Protein AF-0000000069378439 (afdb_homodimer)

Sequence (626 aa):
RPPLVILLWTWPFNVTVHLSQCSRLRPGTADCQLTTNRSVYQQADAVIVHHREVSSRPWAQLPPSPRPPGQRWVWLSLESPSHCRQLKALDGYFNLTMSYRSDSDIFTPYGWLEPWPGQPAEVQAHLSAKTKLVAWVVSNWQPNSVRVRYYQQLQPHLKVDVYGRSHQQLPSATMMEVLARYKFYLAFENSLHPDYITEKLWKNALQAWAVPVVLGPSRRNYERFLPPDAFIHVDDFPSPQALAQHLQALDKDQASYLRYFRWRETLRPCSRSWALDYCKACWQLQQDSRYQTVPSIASWFTRDFTCQEVPQLRPPLVILLWTWPFNVTVHLSQCSRLRPGTADCQLTTNRSVYQQADAVIVHHREVSSRPWAQLPPSPRPPGQRWVWLSLESPSHCRQLKALDGYFNLTMSYRSDSDIFTPYGWLEPWPGQPAEVQAHLSAKTKLVAWVVSNWQPNSVRVRYYQQLQPHLKVDVYGRSHQQLPSATMMEVLARYKFYLAFENSLHPDYITEKLWKNALQAWAVPVVLGPSRRNYERFLPPDAFIHVDDFPSPQALAQHLQALDKDQASYLRYFRWRETLRPCSRSWALDYCKACWQLQQDSRYQTVPSIASWFTRDFTCQEVPQL

Nearest PDB structures (foldseek):
  8d0w-assembly1_A  TM=9.373E-01  e=4.312E-37  Homo sapiens
  8a49-assembly1_C  TM=6.244E-01  e=3.292E+00  Streptococcus pyogenes
  3ghy-assembly3_B  TM=4.205E-01  e=2.018E+00  Ralstonia solanacearum MolK2
  5iln-assembly1_B  TM=1.908E-01  e=3.873E-01  Plasmodium falciparum 3D7
  8d0w-assembly1_A  TM=9.372E-01  e=1.123E-36  Homo sapiens

pLDDT: mean 93.16, std 11.55, range [16.67, 98.94]

Foldseek 3Di:
DDAAEEEECADVVNDDFDADFLCVVPPPDHGHHYDPPCVCQLVHQEYEYEQVQCQVPVVPSPDDPPHHPNYFYEYEYADALVPGHPLQVCFPPHFFYAYCAPPGLQHFNQKFKDWDADDPVVLVVLVVLADAAEEEEDADDDCPFPLNVQVVQQVVQAPYHYEYDVHNDDDPVCQLVVLSRYQEYALEDRAAAQSNRHCSPQPSDQVSVHAYEYHHYDLVSVVVGDPSLLHHYPVVAPGSNRVSVVSVVCVVPVVSSCSNCVVVNTIGMDGGDPNVSVSSVSRSVVVDSDGGHDRGSSCVRPDGPCPPPPPPD/DDAAEEEECADAVNDDFDADFLCVVPPPDHGHHYDPPCVCQQVHQEYEYEQVQCQVPVVPSDDDPPHHPNYFYEYEYADALVPGHPLQVCFPPHFFYAYCAPPGLQHFNQKFKDWDADDPVVLVVLVVLADAAEEEEDADDDCPFPLNVQVVQQVVQAPYHYEYDVHNDDDPVCQLVVLSRYQEYALEDRAAAQSNRHCSPQPSDQVSVHAYEYHHYDLVSVVVGDPSLLHHYPVVAPGSNRVSVVSVVCVVPVPSSCSNCVVVNTIGMDGGDPNVSVSSVSRSVVVDSDGGHDRGSSCVRPDGPCPPPPPPD

Secondary structure (DSSP, 8-state):
-PPPEEEESS-GGG-------HHHHSTTPPP-EEE--GGGTTT-SEEEEEHHHHSSSHHHHSPPSSPPTT-EEEEEE-S-GGG---SGGGTTSBSEEEESSTTSSEE--SEEEEE----HHHHHHHHHT--EEEEEE-SS--TTSHHHHHHHHHTTTS--EEESTTSB---GGGHHHHHTTEEEEEEE-SS--TT---HIIIIIIGGGTPEEEEESS-HHHHHTTS-GGG-EEGGGSSSHHHHHHHHHHHHH-HHHHHGGGGGGGTEEEEE--HHHHHHHHHHHHHH------BS-HHHHHH--S--------/-PPPEEEESS-GGG-------HHHHSTTPPP-EEE--GGGTTT-SEEEEEHHHHSSSHHHHSPPSSPPTT-EEEEEE-S-GGG---SGGGTTSBSEEEESSTTSSEE--SEEEEE----HHHHHHHHHT--EEEEEE-SS--TTSHHHHHHHHHTTTS--EEESTTSB---GGGHHHHHTTEEEEEEE-SS--TT---HIIIIIIGGGTPEEEEESS-HHHHHTTS-GGG-EEGGGSSSHHHHHHHHHHHHH-HHHHHGGGGGGGTEEEEE--HHHHHHHHHHHHHH------BS-HHHHHH--S--------

Solvent-accessible surface area (backbone atoms only — not comparable to full-atom values): 34362 Å² total; per-residue (Å²): 130,82,60,54,34,36,33,32,73,50,53,64,93,74,41,88,71,72,78,64,63,37,32,78,78,38,77,73,44,77,49,56,46,77,41,67,65,67,88,44,57,81,72,26,46,28,37,39,38,44,44,80,81,26,33,88,48,44,91,77,54,46,82,72,80,80,68,52,86,86,45,41,32,31,41,29,44,85,65,54,62,94,72,50,58,62,40,63,77,49,41,64,66,30,34,39,39,32,20,36,35,77,59,31,78,35,63,46,41,45,39,48,27,32,77,34,83,45,57,71,68,57,52,55,57,53,57,70,48,45,81,43,57,38,35,33,76,47,64,82,84,46,75,86,36,70,50,46,46,49,44,64,59,24,50,86,61,34,82,61,52,53,27,27,78,87,52,42,82,65,60,78,90,50,37,58,67,58,41,23,21,16,49,28,22,54,24,55,36,97,54,74,40,81,60,51,58,46,51,48,40,44,44,59,4,53,70,20,66,11,45,24,36,36,44,42,41,54,69,65,58,50,37,24,51,38,62,74,56,54,47,42,51,59,81,80,35,98,40,49,54,54,46,32,52,50,54,55,50,35,70,75,29,62,72,69,45,52,52,47,51,55,65,38,51,47,28,41,81,42,69,59,48,70,35,58,46,53,32,47,46,43,52,48,59,72,72,51,68,58,49,48,35,38,58,39,49,34,62,65,62,58,55,65,80,71,70,70,81,70,74,84,124,128,84,59,53,32,36,32,31,74,50,52,64,94,75,43,88,70,74,78,64,63,36,32,77,79,37,78,74,44,78,48,56,46,75,42,65,64,69,86,46,56,81,72,28,46,27,37,40,38,45,43,81,80,25,36,88,48,45,91,76,53,47,82,71,79,81,67,52,86,86,46,40,32,30,41,29,45,84,65,52,62,94,73,50,58,63,40,65,78,49,40,65,65,31,33,42,39,30,19,36,35,79,60,31,78,36,64,46,42,44,43,46,27,32,76,35,82,44,55,72,67,58,54,55,58,54,57,70,48,45,80,44,60,36,35,33,77,48,64,83,84,46,76,84,36,69,51,46,46,50,44,62,58,24,51,88,60,34,83,61,51,54,26,26,77,87,53,43,83,65,58,77,92,49,37,56,67,59,40,24,20,16,49,28,22,52,22,54,37,97,55,74,41,79,61,50,58,47,51,49,40,45,43,60,4,53,69,20,68,12,46,22,35,37,44,44,42,54,70,64,58,48,38,24,52,38,62,75,54,54,47,43,51,58,81,81,35,98,40,49,54,54,45,31,52,50,55,55,50,35,72,74,29,62,71,68,44,52,53,47,50,54,66,38,52,47,29,41,80,42,71,60,46,70,34,58,46,53,34,47,48,44,52,48,58,71,73,51,68,57,50,48,35,38,59,38,50,34,63,66,62,58,54,65,82,70,71,70,78,68,72,84,122

Radius of gyration: 26.79 Å; Cα contacts (8 Å, |Δi|>4): 1147; chains: 2; bounding box: 60×80×60 Å

Organism: Loxodonta africana (NCBI:txid9785)

InterPro domains:
  IPR001503 Glycosyl transferase family 10 [PTHR11929] (2-305)
  IPR031481 Fucosyltransferase, N-terminal [PF17039] (3-111)
  IPR038577 GT10-like, C-terminal domain superfamily [G3DSA:3.40.50.11660] (77-269)
  IPR055270 Fucosyltransferase, C-terminal [PF00852] (128-300)

Structure (mmCIF, N/CA/C/O backbone):
data_AF-0000000069378439-model_v1
#
loop_
_entity.id
_entity.type
_entity.pdbx_description
1 polymer Fucosyltransferase
#
loop_
_atom_site.group_PDB
_atom_site.id
_atom_site.type_symbol
_atom_site.label_atom_id
_atom_site.label_alt_id
_atom_site.label_comp_id
_atom_site.label_asym_id
_atom_site.label_entity_id
_atom_site.label_seq_id
_atom_site.pdbx_PDB_ins_code
_atom_site.Cartn_x
_atom_site.Cartn_y
_atom_site.Cartn_z
_atom_site.occupancy
_atom_site.B_iso_or_equiv
_atom_site.auth_seq_id
_atom_site.auth_comp_id
_atom_site.auth_asym_id
_atom_site.auth_atom_id
_atom_site.pdbx_PDB_model_num
ATOM 1 N N . ARG A 1 1 ? -15.023 1.054 -24.609 1 65.75 1 ARG A N 1
ATOM 2 C CA . ARG A 1 1 ? -15.539 0.167 -23.562 1 65.75 1 ARG A CA 1
ATOM 3 C C . ARG A 1 1 ? -16.531 0.898 -22.656 1 65.75 1 ARG A C 1
ATOM 5 O O . ARG A 1 1 ? -16.344 2.082 -22.375 1 65.75 1 ARG A O 1
ATOM 12 N N . PRO A 1 2 ? -17.625 0.241 -22.344 1 85.06 2 PRO A N 1
ATOM 13 C CA . PRO A 1 2 ? -18.578 0.889 -21.438 1 85.06 2 PRO A CA 1
ATOM 14 C C . PRO A 1 2 ? -17.969 1.263 -20.094 1 85.06 2 PRO A C 1
ATOM 16 O O . PRO A 1 2 ? -17.016 0.615 -19.641 1 85.06 2 PRO A O 1
ATOM 19 N N . PRO A 1 3 ? -18.406 2.387 -19.531 1 92 3 PRO A N 1
ATOM 20 C CA . PRO A 1 3 ? -17.891 2.799 -18.219 1 92 3 PRO A CA 1
ATOM 21 C C . PRO A 1 3 ? -18.141 1.763 -17.125 1 92 3 PRO A C 1
ATOM 23 O O . PRO A 1 3 ? -19.188 1.105 -17.125 1 92 3 PRO A O 1
ATOM 26 N N . LEU A 1 4 ? -17.188 1.576 -16.297 1 95.38 4 LEU A N 1
ATOM 27 C CA . LEU A 1 4 ? -17.359 0.698 -15.141 1 95.38 4 LEU A CA 1
ATOM 28 C C . LEU A 1 4 ? -18.516 1.168 -14.266 1 95.38 4 LEU A C 1
ATOM 30 O O . LEU A 1 4 ? -18.656 2.365 -14.008 1 95.38 4 LEU A O 1
ATOM 34 N N . VAL A 1 5 ? -19.328 0.257 -13.922 1 97.56 5 VAL A N 1
ATOM 35 C CA . VAL A 1 5 ? -20.422 0.559 -12.992 1 97.56 5 VAL A CA 1
ATOM 36 C C . VAL A 1 5 ? -19.969 0.253 -11.562 1 97.56 5 VAL A C 1
ATOM 38 O O . VAL A 1 5 ? -19.656 -0.894 -11.234 1 97.56 5 VAL A O 1
ATOM 41 N N . ILE A 1 6 ? -19.953 1.271 -10.727 1 98.12 6 ILE A N 1
ATOM 42 C CA . ILE A 1 6 ? -19.562 1.136 -9.328 1 98.12 6 ILE A CA 1
ATOM 43 C C . ILE A 1 6 ? -20.766 1.459 -8.43 1 98.12 6 ILE A C 1
ATOM 45 O O . ILE A 1 6 ? -21.266 2.586 -8.43 1 98.12 6 ILE A O 1
ATOM 49 N N . LEU A 1 7 ? -21.203 0.483 -7.711 1 98.31 7 LEU A N 1
ATOM 50 C CA . LEU A 1 7 ? -22.328 0.633 -6.789 1 98.31 7 LEU A CA 1
ATOM 51 C C . LEU A 1 7 ? -21.828 1 -5.391 1 98.31 7 LEU A C 1
ATOM 53 O O . LEU A 1 7 ? -21 0.29 -4.812 1 98.31 7 LEU A O 1
ATOM 57 N N . LEU A 1 8 ? -22.234 2.139 -4.887 1 98.12 8 LEU A N 1
ATOM 58 C CA . LEU A 1 8 ? -22.078 2.457 -3.473 1 98.12 8 LEU A CA 1
ATOM 59 C C . LEU A 1 8 ? -23.156 1.779 -2.639 1 98.12 8 LEU A C 1
ATOM 61 O O . LEU A 1 8 ? -24.328 2.141 -2.727 1 98.12 8 LEU A O 1
ATOM 65 N N . TRP A 1 9 ? -22.781 0.816 -1.847 1 97.94 9 TRP A N 1
ATOM 66 C CA . TRP A 1 9 ? -23.766 0.026 -1.118 1 97.94 9 TRP A CA 1
ATOM 67 C C . TRP A 1 9 ? -24.609 0.912 -0.203 1 97.94 9 TRP A C 1
ATOM 69 O O . TRP A 1 9 ? -25.797 0.665 -0.013 1 97.94 9 TRP A O 1
ATOM 79 N N . THR A 1 10 ? -23.969 1.933 0.437 1 95.88 10 THR A N 1
ATOM 80 C CA . THR A 1 10 ? -24.625 3.004 1.177 1 95.88 10 THR A CA 1
ATOM 81 C C . THR A 1 10 ? -23.891 4.328 0.977 1 95.88 10 THR A C 1
ATOM 83 O O . THR A 1 10 ? -22.719 4.344 0.637 1 95.88 10 THR A O 1
ATOM 86 N N . TRP A 1 11 ? -24.734 5.328 1.135 1 95.62 11 TRP A N 1
ATOM 87 C CA . TRP A 1 11 ? -24.031 6.598 1.343 1 95.62 11 TRP A CA 1
ATOM 88 C C . TRP A 1 11 ? -23.219 6.566 2.625 1 95.62 11 TRP A C 1
ATOM 90 O O . TRP A 1 11 ? -23.641 6 3.633 1 95.62 11 TRP A O 1
ATOM 100 N N . PRO A 1 12 ? -22.016 7.16 2.602 1 95.19 12 PRO A N 1
ATOM 101 C CA . PRO A 1 12 ? -21.234 7.176 3.838 1 95.19 12 PRO A CA 1
ATOM 102 C C . PRO A 1 12 ? -21.922 7.934 4.969 1 95.19 12 PRO A C 1
ATOM 104 O O . PRO A 1 12 ? -22.344 9.078 4.777 1 95.19 12 PRO A O 1
ATOM 107 N N . PHE A 1 13 ? -22.094 7.301 6.121 1 93.5 13 PHE A N 1
ATOM 108 C CA . PHE A 1 13 ? -22.75 7.832 7.312 1 93.5 13 PHE A CA 1
ATOM 109 C C . PHE A 1 13 ? -24.203 8.156 7.02 1 93.5 13 PHE A C 1
ATOM 111 O O . PHE A 1 13 ? -24.797 9 7.688 1 93.5 13 PHE A O 1
ATOM 118 N N . ASN A 1 14 ? -24.688 7.645 5.918 1 92 14 ASN A N 1
ATOM 119 C CA . ASN A 1 14 ? -26.062 7.832 5.473 1 92 14 ASN A CA 1
ATOM 120 C C . ASN A 1 14 ? -26.328 9.281 5.082 1 92 14 ASN A C 1
ATOM 122 O O . ASN A 1 14 ? -27.438 9.797 5.297 1 92 14 ASN A O 1
ATOM 126 N N . VAL A 1 15 ? -25.312 9.922 4.645 1 92.88 15 VAL A N 1
ATOM 127 C CA . VAL A 1 15 ? -25.438 11.289 4.145 1 92.88 15 VAL A CA 1
ATOM 128 C C . VAL A 1 15 ? -25.094 11.32 2.654 1 92.88 15 VAL A C 1
ATOM 130 O O . VAL A 1 15 ? -24.031 10.859 2.242 1 92.88 15 VAL A O 1
ATOM 133 N N . THR A 1 16 ? -25.984 11.859 1.899 1 93 16 THR A N 1
ATOM 134 C CA . THR A 1 16 ? -25.797 11.938 0.455 1 93 16 THR A CA 1
ATOM 135 C C . THR A 1 16 ? -24.625 12.844 0.116 1 93 16 THR A C 1
ATOM 137 O O . THR A 1 16 ? -24.469 13.922 0.694 1 93 16 THR A O 1
ATOM 140 N N . VAL A 1 17 ? -23.828 12.344 -0.743 1 92.19 17 VAL A N 1
ATOM 141 C CA . VAL A 1 17 ? -22.672 13.148 -1.137 1 92.19 17 VAL A CA 1
ATOM 142 C C . VAL A 1 17 ? -22.75 13.453 -2.633 1 92.19 17 VAL A C 1
ATOM 144 O O . VAL A 1 17 ? -23.359 12.703 -3.396 1 92.19 17 VAL A O 1
ATOM 147 N N . HIS A 1 18 ? -22.156 14.555 -2.971 1 87.56 18 HIS A N 1
ATOM 148 C CA . HIS A 1 18 ? -22.078 14.93 -4.375 1 87.56 18 HIS A CA 1
ATOM 149 C C . HIS A 1 18 ? -21.031 14.102 -5.113 1 87.56 18 HIS A C 1
ATOM 151 O O . HIS A 1 18 ? -19.891 13.984 -4.656 1 87.56 18 HIS A O 1
ATOM 157 N N . LEU A 1 19 ? -21.5 13.477 -6.145 1 88.06 19 LEU A N 1
ATOM 158 C CA . LEU A 1 19 ? -20.578 12.727 -6.992 1 88.06 19 LEU A CA 1
ATOM 159 C C . LEU A 1 19 ? -20.156 13.547 -8.203 1 88.06 19 LEU A C 1
ATOM 161 O O . LEU A 1 19 ? -20.938 14.367 -8.703 1 88.06 19 LEU A O 1
ATOM 165 N N . SER A 1 20 ? -18.922 13.5 -8.578 1 85.5 20 SER A N 1
ATOM 166 C CA . SER A 1 20 ? -18.391 14.227 -9.727 1 85.5 20 SER A CA 1
ATOM 167 C C . SER A 1 20 ? -18.016 13.273 -10.859 1 85.5 20 SER A C 1
ATOM 169 O O . SER A 1 20 ? -17.812 12.078 -10.633 1 85.5 20 SER A O 1
ATOM 171 N N . GLN A 1 21 ? -18.078 13.867 -12.039 1 89.75 21 GLN A N 1
ATOM 172 C CA . GLN A 1 21 ? -17.453 13.156 -13.141 1 89.75 21 GLN A CA 1
ATOM 173 C C . GLN A 1 21 ? -15.93 13.117 -12.969 1 89.75 21 GLN A C 1
ATOM 175 O O . GLN A 1 21 ? -15.289 14.156 -12.828 1 89.75 21 GLN A O 1
ATOM 180 N N . CYS A 1 22 ? -15.383 11.953 -12.938 1 90.31 22 CYS A N 1
ATOM 181 C CA . CYS A 1 22 ? -13.969 11.781 -12.617 1 90.31 22 CYS A CA 1
ATOM 182 C C . CYS A 1 22 ? -13.094 12.445 -13.672 1 90.31 22 CYS A C 1
ATOM 184 O O . CYS A 1 22 ? -12.008 12.938 -13.367 1 90.31 22 CYS A O 1
ATOM 186 N N . SER A 1 23 ? -13.602 12.539 -14.922 1 88.44 23 SER A N 1
ATOM 187 C CA . SER A 1 23 ? -12.859 13.18 -16 1 88.44 23 SER A CA 1
ATOM 188 C C . SER A 1 23 ? -12.695 14.672 -15.742 1 88.44 23 SER A C 1
ATOM 190 O O . SER A 1 23 ? -11.789 15.305 -16.297 1 88.44 23 SER A O 1
ATOM 192 N N . ARG A 1 24 ? -13.594 15.234 -14.93 1 87.81 24 ARG A N 1
ATOM 193 C CA . ARG A 1 24 ? -13.492 16.641 -14.57 1 87.81 24 ARG A CA 1
ATOM 194 C C . ARG A 1 24 ? -12.383 16.859 -13.539 1 87.81 24 ARG A C 1
ATOM 196 O O . ARG A 1 24 ? -11.734 17.906 -13.531 1 87.81 24 ARG A O 1
ATOM 203 N N . LEU A 1 25 ? -12.211 15.875 -12.711 1 84.81 25 LEU A N 1
ATOM 204 C CA . LEU A 1 25 ? -11.195 15.969 -11.672 1 84.81 25 LEU A CA 1
ATOM 205 C C . LEU A 1 25 ? -9.812 15.648 -12.219 1 84.81 25 LEU A C 1
ATOM 207 O O . LEU A 1 25 ? -8.812 16.203 -11.773 1 84.81 25 LEU A O 1
ATOM 211 N N . ARG A 1 26 ? -9.758 14.719 -13.148 1 80.5 26 ARG A N 1
ATOM 212 C CA . ARG A 1 26 ? -8.523 14.336 -13.828 1 80.5 26 ARG A CA 1
ATOM 213 C C . ARG A 1 26 ? -8.75 14.18 -15.328 1 80.5 26 ARG A C 1
ATOM 215 O O . ARG A 1 26 ? -9.125 13.102 -15.789 1 80.5 26 ARG A O 1
ATOM 222 N N . PRO A 1 27 ? -8.367 15.273 -15.969 1 77.5 27 PRO A N 1
ATOM 223 C CA . PRO A 1 27 ? -8.578 15.195 -17.422 1 77.5 27 PRO A CA 1
ATOM 224 C C . PRO A 1 27 ? -7.836 14.031 -18.062 1 77.5 27 PRO A C 1
ATOM 226 O O . PRO A 1 27 ? -6.703 13.727 -17.672 1 77.5 27 PRO A O 1
ATOM 229 N N . GLY A 1 28 ? -8.57 13.258 -18.953 1 72.69 28 GLY A N 1
ATOM 230 C CA . GLY A 1 28 ? -7.961 12.141 -19.656 1 72.69 28 GLY A CA 1
ATOM 231 C C . GLY A 1 28 ? -8.352 10.789 -19.094 1 72.69 28 GLY A C 1
ATOM 232 O O . GLY A 1 28 ? -8.102 9.758 -19.719 1 72.69 28 GLY A O 1
ATOM 233 N N . THR A 1 29 ? -8.914 10.867 -17.922 1 79.06 29 THR A N 1
ATOM 234 C CA . THR A 1 29 ? -9.328 9.594 -17.344 1 79.06 29 THR A CA 1
ATOM 235 C C . THR A 1 29 ? -10.773 9.273 -17.719 1 79.06 29 THR A C 1
ATOM 237 O O . THR A 1 29 ? -11.586 10.18 -17.922 1 79.06 29 THR A O 1
ATOM 240 N N . ALA A 1 30 ? -11.008 8.047 -17.922 1 85.38 30 ALA A N 1
ATOM 241 C CA . ALA A 1 30 ? -12.359 7.602 -18.234 1 85.38 30 ALA A CA 1
ATOM 242 C C . ALA A 1 30 ? -13.273 7.711 -17.031 1 85.38 30 ALA A C 1
ATOM 244 O O . ALA A 1 30 ? -12.852 7.465 -15.891 1 85.38 30 ALA A O 1
ATOM 245 N N . ASP A 1 31 ? -14.469 8.062 -17.281 1 92.44 31 ASP A N 1
ATOM 246 C CA . ASP A 1 31 ? -15.461 8.156 -16.219 1 92.44 31 ASP A CA 1
ATOM 247 C C . ASP A 1 31 ? -15.992 6.781 -15.836 1 92.44 31 ASP A C 1
ATOM 249 O O . ASP A 1 31 ? -15.945 5.848 -16.641 1 92.44 31 ASP A O 1
ATOM 253 N N . CYS A 1 32 ? -16.391 6.672 -14.641 1 95.25 32 CYS A N 1
ATOM 254 C CA . CYS A 1 32 ? -17.188 5.555 -14.148 1 95.25 32 CYS A CA 1
ATOM 255 C C . CYS A 1 32 ? -18.625 5.984 -13.875 1 95.25 32 CYS A C 1
ATOM 257 O O . CYS A 1 32 ? -18.906 7.18 -13.797 1 95.25 32 CYS A O 1
ATOM 259 N N . GLN A 1 33 ? -19.516 5.059 -13.859 1 95.44 33 GLN A N 1
ATOM 260 C CA . GLN A 1 33 ? -20.875 5.309 -13.383 1 95.44 33 GLN A CA 1
ATOM 261 C C . GLN A 1 33 ? -21 4.984 -11.898 1 95.44 33 GLN A C 1
ATOM 263 O O . GLN A 1 33 ? -21.141 3.82 -11.523 1 95.44 33 GLN A O 1
ATOM 268 N N . LEU A 1 34 ? -21.016 5.996 -11.117 1 96.12 34 LEU A N 1
ATOM 269 C CA . LEU A 1 34 ? -21.203 5.852 -9.672 1 96.12 34 LEU A CA 1
ATOM 270 C C . LEU A 1 34 ? -22.672 5.965 -9.305 1 96.12 34 LEU A C 1
ATOM 272 O O . LEU A 1 34 ? -23.344 6.906 -9.711 1 96.12 34 LEU A O 1
ATOM 276 N N . THR A 1 35 ? -23.188 5.031 -8.523 1 95.38 35 THR A N 1
ATOM 277 C CA . THR A 1 35 ? -24.594 5.07 -8.188 1 95.38 35 THR A CA 1
ATOM 278 C C . THR A 1 35 ? -24.859 4.402 -6.84 1 95.38 35 THR A C 1
ATOM 280 O O . THR A 1 35 ? -24.094 3.541 -6.414 1 95.38 35 THR A O 1
ATOM 283 N N . THR A 1 36 ? -25.938 4.75 -6.152 1 94.81 36 THR A N 1
ATOM 284 C CA . THR A 1 36 ? -26.391 4.098 -4.93 1 94.81 36 THR A CA 1
ATOM 285 C C . THR A 1 36 ? -27.625 3.246 -5.199 1 94.81 36 THR A C 1
ATOM 287 O O . THR A 1 36 ? -28.219 2.678 -4.273 1 94.81 36 THR A O 1
ATOM 290 N N . ASN A 1 37 ? -28.031 3.266 -6.484 1 95.44 37 ASN A N 1
ATOM 291 C CA . ASN A 1 37 ? -29.188 2.473 -6.855 1 95.44 37 ASN A CA 1
ATOM 292 C C . ASN A 1 37 ? -28.891 0.978 -6.816 1 95.44 37 ASN A C 1
ATOM 294 O O . ASN A 1 37 ? -28.281 0.44 -7.738 1 95.44 37 ASN A O 1
ATOM 298 N N . ARG A 1 38 ? -29.422 0.275 -5.898 1 95.88 38 ARG A N 1
ATOM 299 C CA . ARG A 1 38 ? -29.078 -1.115 -5.633 1 95.88 38 ARG A CA 1
ATOM 300 C C . ARG A 1 38 ? -29.672 -2.043 -6.688 1 95.88 38 ARG A C 1
ATOM 302 O O . ARG A 1 38 ? -29.297 -3.217 -6.77 1 95.88 38 ARG A O 1
ATOM 309 N N . SER A 1 39 ? -30.516 -1.564 -7.5 1 96.88 39 SER A N 1
ATOM 310 C CA . SER A 1 39 ? -31.094 -2.383 -8.562 1 96.88 39 SER A CA 1
ATOM 311 C C . SER A 1 39 ? -30.031 -2.811 -9.57 1 96.88 39 SER A C 1
ATOM 313 O O . SER A 1 39 ? -30.25 -3.764 -10.328 1 96.88 39 SER A O 1
ATOM 315 N N . VAL A 1 40 ? -28.906 -2.107 -9.562 1 96.75 40 VAL A N 1
ATOM 316 C CA . VAL A 1 40 ? -27.875 -2.42 -10.555 1 96.75 40 VAL A CA 1
ATOM 317 C C . VAL A 1 40 ? -26.875 -3.41 -9.961 1 96.75 40 VAL A C 1
ATOM 319 O O . VAL A 1 40 ? -25.828 -3.684 -10.562 1 96.75 40 VAL A O 1
ATOM 322 N N . TYR A 1 41 ? -27.109 -3.949 -8.781 1 97.75 41 TYR A N 1
ATOM 323 C CA . TYR A 1 41 ? -26.188 -4.812 -8.062 1 97.75 41 TYR A CA 1
ATOM 324 C C . TYR A 1 41 ? -25.688 -5.938 -8.961 1 97.75 41 TYR A C 1
ATOM 326 O O . TYR A 1 41 ? -24.469 -6.191 -9.031 1 97.75 41 TYR A O 1
ATOM 334 N N . GLN A 1 42 ? -26.578 -6.547 -9.68 1 96.94 42 GLN A N 1
ATOM 335 C CA . GLN A 1 42 ? -26.234 -7.711 -10.484 1 96.94 42 GLN A CA 1
ATOM 336 C C . GLN A 1 42 ? -25.328 -7.324 -11.648 1 96.94 42 GLN A C 1
ATOM 338 O O . GLN A 1 42 ? -24.547 -8.148 -12.141 1 96.94 42 GLN A O 1
ATOM 343 N N . GLN A 1 43 ? -25.406 -6.09 -12.023 1 95.94 43 GLN A N 1
ATOM 344 C CA . GLN A 1 43 ? -24.656 -5.648 -13.203 1 95.94 43 GLN A CA 1
ATOM 345 C C . GLN A 1 43 ? -23.422 -4.852 -12.805 1 95.94 43 GLN A C 1
ATOM 347 O O . GLN A 1 43 ? -22.578 -4.547 -13.641 1 95.94 43 GLN A O 1
ATOM 352 N N . ALA A 1 44 ? -23.312 -4.453 -11.555 1 98.06 44 ALA A N 1
ATOM 353 C CA . ALA A 1 44 ? -22.203 -3.615 -11.094 1 98.06 44 ALA A CA 1
ATOM 354 C C . ALA A 1 44 ? -20.875 -4.355 -11.203 1 98.06 44 ALA A C 1
ATOM 356 O O . ALA A 1 44 ? -20.797 -5.551 -10.914 1 98.06 44 ALA A O 1
ATOM 357 N N . ASP A 1 45 ? -19.859 -3.635 -11.648 1 97.56 45 ASP A N 1
ATOM 358 C CA . ASP A 1 45 ? -18.516 -4.199 -11.719 1 97.56 45 ASP A CA 1
ATOM 359 C C . ASP A 1 45 ? -17.875 -4.258 -10.336 1 97.56 45 ASP A C 1
ATOM 361 O O . ASP A 1 45 ? -17.047 -5.133 -10.07 1 97.56 45 ASP A O 1
ATOM 365 N N . ALA A 1 46 ? -18.234 -3.291 -9.531 1 98.44 46 ALA A N 1
ATOM 366 C CA . ALA A 1 46 ? -17.688 -3.209 -8.18 1 98.44 46 ALA A CA 1
ATOM 367 C C . ALA A 1 46 ? -18.719 -2.635 -7.203 1 98.44 46 ALA A C 1
ATOM 369 O O . ALA A 1 46 ? -19.625 -1.901 -7.609 1 98.44 46 ALA A O 1
ATOM 370 N N . VAL A 1 47 ? -18.578 -3.029 -5.965 1 98.75 47 VAL A N 1
ATOM 371 C CA . VAL A 1 47 ? -19.406 -2.514 -4.875 1 98.75 47 VAL A CA 1
ATOM 372 C C . VAL A 1 47 ? -18.5 -1.946 -3.777 1 98.75 47 VAL A C 1
ATOM 374 O O . VAL A 1 47 ? -17.594 -2.629 -3.293 1 98.75 47 VAL A O 1
ATOM 377 N N . ILE A 1 48 ? -18.688 -0.69 -3.447 1 98.75 48 ILE A N 1
ATOM 378 C CA . ILE A 1 48 ? -17.969 -0.078 -2.332 1 98.75 48 ILE A CA 1
ATOM 379 C C . ILE A 1 48 ? -18.828 -0.135 -1.072 1 98.75 48 ILE A C 1
ATOM 381 O O . ILE A 1 48 ? -19.969 0.344 -1.069 1 98.75 48 ILE A O 1
ATOM 385 N N . VAL A 1 49 ? -18.312 -0.72 -0.048 1 98.56 49 VAL A N 1
ATOM 386 C CA . VAL A 1 49 ? -19.047 -0.912 1.195 1 98.56 49 VAL A CA 1
ATOM 387 C C . VAL A 1 49 ? -18.406 -0.09 2.311 1 98.56 49 VAL A C 1
ATOM 389 O O . VAL A 1 49 ? -17.281 -0.373 2.732 1 98.56 49 VAL A O 1
ATOM 392 N N . HIS A 1 50 ? -19.094 0.934 2.752 1 98.38 50 HIS A N 1
ATOM 393 C CA . HIS A 1 50 ? -18.641 1.715 3.898 1 98.38 50 HIS A CA 1
ATOM 394 C C . HIS A 1 50 ? -18.828 0.947 5.199 1 98.38 50 HIS A C 1
ATOM 396 O O . HIS A 1 50 ? -19.953 0.516 5.512 1 98.38 50 HIS A O 1
ATOM 402 N N . HIS A 1 51 ? -17.859 0.77 5.941 1 98.25 51 HIS A N 1
ATOM 403 C CA . HIS A 1 51 ? -17.812 -0.141 7.078 1 98.25 51 HIS A CA 1
ATOM 404 C C . HIS A 1 51 ? -18.875 0.213 8.109 1 98.25 51 HIS A C 1
ATOM 406 O O . HIS A 1 51 ? -19.562 -0.672 8.625 1 98.25 51 HIS A O 1
ATOM 412 N N . ARG A 1 52 ? -18.984 1.492 8.422 1 96.88 52 ARG A N 1
ATOM 413 C CA . ARG A 1 52 ? -19.859 1.948 9.508 1 96.88 52 ARG A CA 1
ATOM 414 C C . ARG A 1 52 ? -21.266 1.384 9.359 1 96.88 52 ARG A C 1
ATOM 416 O O . ARG A 1 52 ? -21.844 0.891 10.328 1 96.88 52 ARG A O 1
ATOM 423 N N . GLU A 1 53 ? -21.781 1.34 8.203 1 96.69 53 GLU A N 1
ATOM 424 C CA . GLU A 1 53 ? -23.172 0.991 7.957 1 96.69 53 GLU A CA 1
ATOM 425 C C . GLU A 1 53 ? -23.375 -0.522 7.965 1 96.69 53 GLU A C 1
ATOM 427 O O . GLU A 1 53 ? -24.5 -1.003 8.047 1 96.69 53 GLU A O 1
ATOM 432 N N . VAL A 1 54 ? -22.312 -1.273 7.906 1 96.81 54 VAL A N 1
ATOM 433 C CA . VAL A 1 54 ? -22.469 -2.723 7.883 1 96.81 54 VAL A CA 1
ATOM 434 C C . VAL A 1 54 ? -21.875 -3.334 9.148 1 96.81 54 VAL A C 1
ATOM 436 O O . VAL A 1 54 ? -21.734 -4.555 9.242 1 96.81 54 VAL A O 1
ATOM 439 N N . SER A 1 55 ? -21.531 -2.52 10.117 1 96 55 SER A N 1
ATOM 440 C CA . SER A 1 55 ? -20.719 -2.979 11.242 1 96 55 SER A CA 1
ATOM 441 C C . SER A 1 55 ? -21.594 -3.52 12.367 1 96 55 SER A C 1
ATOM 443 O O . SER A 1 55 ? -21.109 -4.238 13.25 1 96 55 SER A O 1
ATOM 445 N N . SER A 1 56 ? -22.859 -3.182 12.453 1 94.62 56 SER A N 1
ATOM 446 C CA . SER A 1 56 ? -23.719 -3.65 13.531 1 94.62 56 SER A CA 1
ATOM 447 C C . SER A 1 56 ? -24.125 -5.105 13.336 1 94.62 56 SER A C 1
ATOM 449 O O . SER A 1 56 ? -24.125 -5.895 14.281 1 94.62 56 SER A O 1
ATOM 451 N N . ARG A 1 57 ? -24.516 -5.504 12.07 1 95.5 57 ARG A N 1
ATOM 452 C CA . ARG A 1 57 ? -24.906 -6.859 11.688 1 95.5 57 ARG A CA 1
ATOM 453 C C . ARG A 1 57 ? -24.375 -7.207 10.305 1 95.5 57 ARG A C 1
ATOM 455 O O . ARG A 1 57 ? -25.141 -7.414 9.367 1 95.5 57 ARG A O 1
ATOM 462 N N . PRO A 1 58 ? -23.062 -7.414 10.266 1 95.19 58 PRO A N 1
ATOM 463 C CA . PRO A 1 58 ? -22.438 -7.598 8.953 1 95.19 58 PRO A CA 1
ATOM 464 C C . PRO A 1 58 ? -23.141 -8.656 8.109 1 95.19 58 PRO A C 1
ATOM 466 O O . PRO A 1 58 ? -23.406 -8.438 6.922 1 95.19 58 PRO A O 1
ATOM 469 N N . TRP A 1 59 ? -23.562 -9.766 8.648 1 92.06 59 TRP A N 1
ATOM 470 C CA . TRP A 1 59 ? -24.156 -10.867 7.906 1 92.06 59 TRP A CA 1
ATOM 471 C C . TRP A 1 59 ? -25.453 -10.43 7.223 1 92.06 59 TRP A C 1
ATOM 473 O O . TRP A 1 59 ? -25.781 -10.922 6.137 1 92.06 59 TRP A O 1
ATOM 483 N N . ALA A 1 60 ? -26.109 -9.453 7.816 1 95.06 60 ALA A N 1
ATOM 484 C CA . ALA A 1 60 ? -27.406 -9.023 7.297 1 95.06 60 ALA A CA 1
ATOM 485 C C . ALA A 1 60 ? -27.266 -7.77 6.441 1 95.06 60 ALA A C 1
ATOM 487 O O . ALA A 1 60 ? -28.125 -7.477 5.609 1 95.06 60 ALA A O 1
ATOM 488 N N . GLN A 1 61 ? -26.188 -7.043 6.641 1 96.75 61 GLN A N 1
ATOM 489 C CA . GLN A 1 61 ? -26.109 -5.703 6.066 1 96.75 61 GLN A CA 1
ATOM 490 C C . GLN A 1 61 ? -25.219 -5.684 4.824 1 96.75 61 GLN A C 1
ATOM 492 O O . GLN A 1 61 ? -25.281 -4.738 4.031 1 96.75 61 GLN A O 1
ATOM 497 N N . LEU A 1 62 ? -24.406 -6.719 4.621 1 97.25 62 LEU A N 1
ATOM 498 C CA . LEU A 1 62 ? -23.562 -6.828 3.438 1 97.25 62 LEU A CA 1
ATOM 499 C C . LEU A 1 62 ? -24.406 -7.133 2.199 1 97.25 62 LEU A C 1
ATOM 501 O O . LEU A 1 62 ? -25.547 -7.574 2.312 1 97.25 62 LEU A O 1
ATOM 505 N N . PRO A 1 63 ? -23.828 -6.812 1.021 1 96.12 63 PRO A N 1
ATOM 506 C CA . PRO A 1 63 ? -24.531 -7.234 -0.194 1 96.12 63 PRO A CA 1
ATOM 507 C C . PRO A 1 63 ? -24.828 -8.734 -0.216 1 96.12 63 PRO A C 1
ATOM 509 O O . PRO A 1 63 ? -24.094 -9.516 0.392 1 96.12 63 PRO A O 1
ATOM 512 N N . PRO A 1 64 ? -25.828 -9.094 -0.883 1 92.88 64 PRO A N 1
ATOM 513 C CA . PRO A 1 64 ? -26.25 -10.492 -0.833 1 92.88 64 PRO A CA 1
ATOM 514 C C . PRO A 1 64 ? -25.281 -11.422 -1.576 1 92.88 64 PRO A C 1
ATOM 516 O O . PRO A 1 64 ? -24.625 -10.992 -2.527 1 92.88 64 PRO A O 1
ATOM 519 N N . SER A 1 65 ? -25.219 -12.625 -1.084 1 87.94 65 SER A N 1
ATOM 520 C CA . SER A 1 65 ? -24.484 -13.711 -1.734 1 87.94 65 SER A CA 1
ATOM 521 C C . SER A 1 65 ? -25.438 -14.594 -2.541 1 87.94 65 SER A C 1
ATOM 523 O O . SER A 1 65 ? -26.609 -14.734 -2.197 1 87.94 65 SER A O 1
ATOM 525 N N . PRO A 1 66 ? -25.062 -15.227 -3.605 1 91.81 66 PRO A N 1
ATOM 526 C CA . PRO A 1 66 ? -23.672 -15.203 -4.102 1 91.81 66 PRO A CA 1
ATOM 527 C C . PRO A 1 66 ? -23.359 -13.938 -4.891 1 91.81 66 PRO A C 1
ATOM 529 O O . PRO A 1 66 ? -24.234 -13.383 -5.566 1 91.81 66 PRO A O 1
ATOM 532 N N . ARG A 1 67 ? -22.188 -13.492 -4.809 1 94.25 67 ARG A N 1
ATOM 533 C CA . ARG A 1 67 ? -21.641 -12.359 -5.551 1 94.25 67 ARG A CA 1
ATOM 534 C C . ARG A 1 67 ? -21.609 -12.648 -7.047 1 94.25 67 ARG A C 1
ATOM 536 O O . ARG A 1 67 ? -21.219 -13.742 -7.465 1 94.25 67 ARG A O 1
ATOM 543 N N . PRO A 1 68 ? -22.078 -11.719 -7.848 1 94.81 68 PRO A N 1
ATOM 544 C CA . PRO A 1 68 ? -21.922 -11.914 -9.289 1 94.81 68 PRO A CA 1
ATOM 545 C C . PRO A 1 68 ? -20.469 -12.18 -9.695 1 94.81 68 PRO A C 1
ATOM 547 O O . PRO A 1 68 ? -19.547 -11.578 -9.133 1 94.81 68 PRO A O 1
ATOM 550 N N . PRO A 1 69 ? -20.312 -13.102 -10.68 1 90.06 69 PRO A N 1
ATOM 551 C CA . PRO A 1 69 ? -18.953 -13.422 -11.109 1 90.06 69 PRO A CA 1
ATOM 552 C C . PRO A 1 69 ? -18.172 -12.188 -11.586 1 90.06 69 PRO A C 1
ATOM 554 O O . PRO A 1 69 ? -18.719 -11.359 -12.312 1 90.06 69 PRO A O 1
ATOM 557 N N . GLY A 1 70 ? -17.031 -12.062 -11.133 1 91.75 70 GLY A N 1
ATOM 558 C CA . GLY A 1 70 ? -16.156 -11 -11.586 1 91.75 70 GLY A CA 1
ATOM 559 C C . GLY A 1 70 ? -16.344 -9.703 -10.812 1 91.75 70 GLY A C 1
ATOM 560 O O . GLY A 1 70 ? -15.539 -8.773 -10.945 1 91.75 70 GLY A O 1
ATOM 561 N N . GLN A 1 71 ? -17.469 -9.617 -10.055 1 96.88 71 GLN A N 1
ATOM 562 C CA . GLN A 1 71 ? -17.719 -8.414 -9.273 1 96.88 71 GLN A CA 1
ATOM 563 C C . GLN A 1 71 ? -16.734 -8.289 -8.109 1 96.88 71 GLN A C 1
ATOM 565 O O . GLN A 1 71 ? -16.453 -9.273 -7.426 1 96.88 71 GLN A O 1
ATOM 570 N N . ARG A 1 72 ? -16.203 -7.082 -7.914 1 97.5 72 ARG A N 1
ATOM 571 C CA . ARG A 1 72 ? -15.227 -6.84 -6.852 1 97.5 72 ARG A CA 1
ATOM 572 C C . ARG A 1 72 ? -15.828 -5.977 -5.746 1 97.5 72 ARG A C 1
ATOM 574 O O . ARG A 1 72 ? -16.531 -5.008 -6.023 1 97.5 72 ARG A O 1
ATOM 581 N N . TRP A 1 73 ? -15.602 -6.367 -4.516 1 98.56 73 TRP A N 1
ATOM 582 C CA . TRP A 1 73 ? -16.062 -5.598 -3.361 1 98.56 73 TRP A CA 1
ATOM 583 C C . TRP A 1 73 ? -14.898 -4.832 -2.727 1 98.56 73 TRP A C 1
ATOM 585 O O . TRP A 1 73 ? -13.82 -5.391 -2.504 1 98.56 73 TRP A O 1
ATOM 595 N N . VAL A 1 74 ? -15.109 -3.549 -2.451 1 98.75 74 VAL A N 1
ATOM 596 C CA . VAL A 1 74 ? -14.133 -2.645 -1.852 1 98.75 74 VAL A CA 1
ATOM 597 C C . VAL A 1 74 ? -14.57 -2.275 -0.436 1 98.75 74 VAL A C 1
ATOM 599 O O . VAL A 1 74 ? -15.68 -1.776 -0.234 1 98.75 74 VAL A O 1
ATOM 602 N N . TRP A 1 75 ? -13.758 -2.543 0.545 1 98.75 75 TRP A N 1
ATOM 603 C CA . TRP A 1 75 ? -14.023 -2.16 1.928 1 98.75 75 TRP A CA 1
ATOM 604 C C . TRP A 1 75 ? -13.555 -0.735 2.197 1 98.75 75 TRP A C 1
ATOM 606 O O . TRP A 1 75 ? -12.391 -0.407 1.964 1 98.75 75 TRP A O 1
ATOM 616 N N . LEU A 1 76 ? -14.398 0.084 2.668 1 98.75 76 LEU A N 1
ATOM 617 C CA . LEU A 1 76 ? -14.086 1.494 2.873 1 98.75 76 LEU A CA 1
ATOM 618 C C . LEU A 1 76 ? -14.234 1.876 4.34 1 98.75 76 LEU A C 1
ATOM 620 O O . LEU A 1 76 ? -15.273 1.612 4.953 1 98.75 76 LEU A O 1
ATOM 624 N N . SER A 1 77 ? -13.211 2.43 4.91 1 98.25 77 SER A N 1
ATOM 625 C CA . SER A 1 77 ? -13.336 3.041 6.23 1 98.25 77 SER A CA 1
ATOM 626 C C . SER A 1 77 ? -12.359 4.203 6.395 1 98.25 77 SER A C 1
ATOM 628 O O . SER A 1 77 ? -11.211 4.121 5.969 1 98.25 77 SER A O 1
ATOM 630 N N . LEU A 1 78 ? -12.828 5.242 6.988 1 97 78 LEU A N 1
ATOM 631 C CA . LEU A 1 78 ? -11.969 6.363 7.336 1 97 78 LEU A CA 1
ATOM 632 C C . LEU A 1 78 ? -11.734 6.426 8.844 1 97 78 LEU A C 1
ATOM 634 O O . LEU A 1 78 ? -11.008 7.297 9.328 1 97 78 LEU A O 1
ATOM 638 N N . GLU A 1 79 ? -12.289 5.473 9.57 1 96.31 79 GLU A N 1
ATOM 639 C CA . GLU A 1 79 ? -12.078 5.375 11.008 1 96.31 79 GLU A CA 1
ATOM 640 C C . GLU A 1 79 ? -10.891 4.473 11.328 1 96.31 79 GLU A C 1
ATOM 642 O O . GLU A 1 79 ? -10.5 3.635 10.516 1 96.31 79 GLU A O 1
ATOM 647 N N . SER A 1 80 ? -10.352 4.645 12.469 1 95.94 80 SER A N 1
ATOM 648 C CA . SER A 1 80 ? -9.25 3.801 12.914 1 95.94 80 SER A CA 1
ATOM 649 C C . SER A 1 80 ? -9.75 2.436 13.375 1 95.94 80 SER A C 1
ATOM 651 O O . SER A 1 80 ? -10.938 2.264 13.641 1 95.94 80 SER A O 1
ATOM 653 N N . PRO A 1 81 ? -8.836 1.451 13.469 1 95.88 81 PRO A N 1
ATOM 654 C CA . PRO A 1 81 ? -9.242 0.12 13.93 1 95.88 81 PRO A CA 1
ATOM 655 C C . PRO A 1 81 ? -9.938 0.149 15.289 1 95.88 81 PRO A C 1
ATOM 657 O O . PRO A 1 81 ? -10.875 -0.615 15.523 1 95.88 81 PRO A O 1
ATOM 660 N N . SER A 1 82 ? -9.547 1.099 16.188 1 94.19 82 SER A N 1
ATOM 661 C CA . SER A 1 82 ? -10.125 1.215 17.531 1 94.19 82 SER A CA 1
ATOM 662 C C . SER A 1 82 ? -11.602 1.587 17.453 1 94.19 82 SER A C 1
ATOM 664 O O . SER A 1 82 ? -12.359 1.342 18.406 1 94.19 82 SER A O 1
ATOM 666 N N . HIS A 1 83 ? -12.016 2.104 16.328 1 94.12 83 HIS A N 1
ATOM 667 C CA . HIS A 1 83 ? -13.391 2.598 16.219 1 94.12 83 HIS A CA 1
ATOM 668 C C . HIS A 1 83 ? -14.164 1.846 15.148 1 94.12 83 HIS A C 1
ATOM 670 O O . HIS A 1 83 ? -15.164 2.35 14.633 1 94.12 83 HIS A O 1
ATOM 676 N N . CYS A 1 84 ? -13.648 0.748 14.703 1 95.5 84 CYS A N 1
ATOM 677 C CA . CYS A 1 84 ? -14.328 -0.141 13.766 1 95.5 84 CYS A CA 1
ATOM 678 C C . CYS A 1 84 ? -14.742 -1.438 14.445 1 95.5 84 CYS A C 1
ATOM 680 O O . CYS A 1 84 ? -13.891 -2.215 14.883 1 95.5 84 CYS A O 1
ATOM 682 N N . ARG A 1 85 ? -16 -1.63 14.469 1 95.06 85 ARG A N 1
ATOM 683 C CA . ARG A 1 85 ? -16.531 -2.811 15.148 1 95.06 85 ARG A CA 1
ATOM 684 C C . ARG A 1 85 ? -16.594 -4.004 14.203 1 95.06 85 ARG A C 1
ATOM 686 O O . ARG A 1 85 ? -16.734 -3.834 12.992 1 95.06 85 ARG A O 1
ATOM 693 N N . GLN A 1 86 ? -16.406 -5.16 14.648 1 96.75 86 GLN A N 1
ATOM 694 C CA . GLN A 1 86 ? -16.672 -6.449 14.016 1 96.75 86 GLN A CA 1
ATOM 695 C C . GLN A 1 86 ? -15.875 -6.605 12.727 1 96.75 86 GLN A C 1
ATOM 697 O O . GLN A 1 86 ? -16.406 -7.062 11.711 1 96.75 86 GLN A O 1
ATOM 702 N N . LEU A 1 87 ? -14.633 -6.191 12.766 1 96.88 87 LEU A N 1
ATOM 703 C CA . LEU A 1 87 ? -13.773 -6.301 11.594 1 96.88 87 LEU A CA 1
ATOM 704 C C . LEU A 1 87 ? -13.609 -7.758 11.18 1 96.88 87 LEU A C 1
ATOM 706 O O . LEU A 1 87 ? -13.578 -8.07 9.984 1 96.88 87 LEU A O 1
ATOM 710 N N . LYS A 1 88 ? -13.516 -8.641 12.156 1 95.69 88 LYS A N 1
ATOM 711 C CA . LYS A 1 88 ? -13.281 -10.055 11.883 1 95.69 88 LYS A CA 1
ATOM 712 C C . LYS A 1 88 ? -14.43 -10.664 11.086 1 95.69 88 LYS A C 1
ATOM 714 O O . LYS A 1 88 ? -14.227 -11.555 10.266 1 95.69 88 LYS A O 1
ATOM 719 N N . ALA A 1 89 ? -15.609 -10.156 11.312 1 96.62 89 ALA A N 1
ATOM 720 C CA . ALA A 1 89 ? -16.812 -10.664 10.648 1 96.62 89 ALA A CA 1
ATOM 721 C C . ALA A 1 89 ? -16.75 -10.398 9.148 1 96.62 89 ALA A C 1
ATOM 723 O O . ALA A 1 89 ? -17.531 -10.984 8.383 1 96.62 89 ALA A O 1
ATOM 724 N N . LEU A 1 90 ? -15.898 -9.562 8.711 1 96.12 90 LEU A N 1
ATOM 725 C CA . LEU A 1 90 ? -15.82 -9.164 7.309 1 96.12 90 LEU A CA 1
ATOM 726 C C . LEU A 1 90 ? -14.773 -9.984 6.566 1 96.12 90 LEU A C 1
ATOM 728 O O . LEU A 1 90 ? -14.625 -9.852 5.352 1 96.12 90 LEU A O 1
ATOM 732 N N . ASP A 1 91 ? -14.078 -10.844 7.285 1 94.44 91 ASP A N 1
ATOM 733 C CA . ASP A 1 91 ? -13.008 -11.625 6.68 1 94.44 91 ASP A CA 1
ATOM 734 C C . ASP A 1 91 ? -13.539 -12.484 5.531 1 94.44 91 ASP A C 1
ATOM 736 O O . ASP A 1 91 ? -14.586 -13.125 5.66 1 94.44 91 ASP A O 1
ATOM 740 N N . GLY A 1 92 ? -12.812 -12.398 4.402 1 94 92 GLY A N 1
ATOM 741 C CA . GLY A 1 92 ? -13.102 -13.289 3.291 1 94 92 GLY A CA 1
ATOM 742 C C . GLY A 1 92 ? -14.047 -12.68 2.27 1 94 92 GLY A C 1
ATOM 743 O O . GLY A 1 92 ? -14.305 -13.273 1.224 1 94 92 GLY A O 1
ATOM 744 N N . TYR A 1 93 ? -14.508 -11.422 2.508 1 96.06 93 TYR A N 1
ATOM 745 C CA . TYR A 1 93 ? -15.555 -10.883 1.646 1 96.06 93 TYR A CA 1
ATOM 746 C C . TYR A 1 93 ? -14.969 -9.922 0.616 1 96.06 93 TYR A C 1
ATOM 748 O O . TYR A 1 93 ? -15.516 -9.766 -0.477 1 96.06 93 TYR A O 1
ATOM 756 N N . PHE A 1 94 ? -13.875 -9.352 0.888 1 98.06 94 PHE A N 1
ATOM 757 C CA . PHE A 1 94 ? -13.523 -8.164 0.109 1 98.06 94 PHE A CA 1
ATOM 758 C C . PHE A 1 94 ? -12.305 -8.438 -0.766 1 98.06 94 PHE A C 1
ATOM 760 O O . PHE A 1 94 ? -11.461 -9.266 -0.423 1 98.06 94 PHE A O 1
ATOM 767 N N . ASN A 1 95 ? -12.258 -7.695 -1.818 1 98.12 95 ASN A N 1
ATOM 768 C CA . ASN A 1 95 ? -11.164 -7.801 -2.773 1 98.12 95 ASN A CA 1
ATOM 769 C C . ASN A 1 95 ? -10.141 -6.68 -2.58 1 98.12 95 ASN A C 1
ATOM 771 O O . ASN A 1 95 ? -8.938 -6.895 -2.736 1 98.12 95 ASN A O 1
ATOM 775 N N . LEU A 1 96 ? -10.648 -5.477 -2.24 1 98.56 96 LEU A N 1
ATOM 776 C CA . LEU A 1 96 ? -9.789 -4.305 -2.113 1 98.56 96 LEU A CA 1
ATOM 777 C C . LEU A 1 96 ? -10.086 -3.545 -0.825 1 98.56 96 LEU A C 1
ATOM 779 O O . LEU A 1 96 ? -11.195 -3.646 -0.285 1 98.56 96 LEU A O 1
ATOM 783 N N . THR A 1 97 ? -9.109 -2.803 -0.407 1 98.56 97 THR A N 1
ATOM 784 C CA . THR A 1 97 ? -9.258 -1.896 0.726 1 98.56 97 THR A CA 1
ATOM 785 C C . THR A 1 97 ? -9.211 -0.443 0.266 1 98.56 97 THR A C 1
ATOM 787 O O . THR A 1 97 ? -8.492 -0.109 -0.681 1 98.56 97 THR A O 1
ATOM 790 N N . MET A 1 98 ? -9.961 0.365 0.849 1 98.75 98 MET A N 1
ATOM 791 C CA . MET A 1 98 ? -10.031 1.811 0.654 1 98.75 98 MET A CA 1
ATOM 792 C C . MET A 1 98 ? -10.102 2.537 1.993 1 98.75 98 MET A C 1
ATOM 794 O O . MET A 1 98 ? -11.117 2.467 2.689 1 98.75 98 MET A O 1
ATOM 798 N N . SER A 1 99 ? -9.039 3.164 2.416 1 98.5 99 SER A N 1
ATOM 799 C CA . SER A 1 99 ? -8.992 3.785 3.734 1 98.5 99 SER A CA 1
ATOM 800 C C . SER A 1 99 ? -7.91 4.859 3.801 1 98.5 99 SER A C 1
ATOM 802 O O . SER A 1 99 ? -7.293 5.188 2.785 1 98.5 99 SER A O 1
ATOM 804 N N . TYR A 1 100 ? -7.664 5.348 5.023 1 98 100 TYR A N 1
ATOM 805 C CA . TYR A 1 100 ? -6.656 6.371 5.285 1 98 100 TYR A CA 1
ATOM 806 C C . TYR A 1 100 ? -5.254 5.77 5.281 1 98 100 TYR A C 1
ATOM 808 O O . TYR A 1 100 ? -4.262 6.5 5.215 1 98 100 TYR A O 1
ATOM 816 N N . ARG A 1 101 ? -5.148 4.465 5.375 1 97.06 101 ARG A N 1
ATOM 817 C CA . ARG A 1 101 ? -3.848 3.811 5.438 1 97.06 101 ARG A CA 1
ATOM 818 C C . ARG A 1 101 ? -3.133 3.885 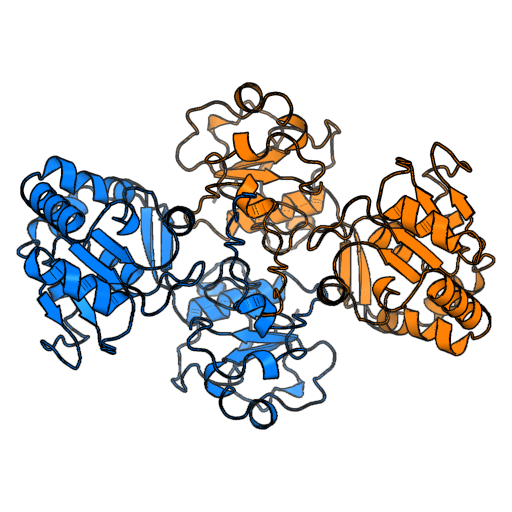4.094 1 97.06 101 ARG A C 1
ATOM 820 O O . ARG A 1 101 ? -3.75 3.688 3.045 1 97.06 101 ARG A O 1
ATOM 827 N N . SER A 1 102 ? -1.889 4.102 4.195 1 96.25 102 SER A N 1
ATOM 828 C CA . SER A 1 102 ? -1.118 4.27 2.969 1 96.25 102 SER A CA 1
ATOM 829 C C . SER A 1 102 ? -0.944 2.943 2.238 1 96.25 102 SER A C 1
ATOM 831 O O . SER A 1 102 ? -0.62 2.922 1.049 1 96.25 102 SER A O 1
ATOM 833 N N . ASP A 1 103 ? -1.116 1.807 2.904 1 95.12 103 ASP A N 1
ATOM 834 C CA . ASP A 1 103 ? -0.98 0.509 2.25 1 95.12 103 ASP A CA 1
ATOM 835 C C . ASP A 1 103 ? -2.336 -0.017 1.784 1 95.12 103 ASP A C 1
ATOM 837 O O . ASP A 1 103 ? -2.471 -1.197 1.454 1 95.12 103 ASP A O 1
ATOM 841 N N . SER A 1 104 ? -3.361 0.813 1.831 1 97.75 104 SER A N 1
ATOM 842 C CA . SER A 1 104 ? -4.629 0.461 1.198 1 97.75 104 SER A CA 1
ATOM 843 C C . SER A 1 104 ? -4.48 0.348 -0.315 1 97.75 104 SER A C 1
ATOM 845 O O . SER A 1 104 ? -3.621 1.005 -0.91 1 97.75 104 SER A O 1
ATOM 847 N N . ASP A 1 105 ? -5.328 -0.462 -0.934 1 97.56 105 ASP A N 1
ATOM 848 C CA . ASP A 1 105 ? -5.367 -0.518 -2.393 1 97.56 105 ASP A CA 1
ATOM 849 C C . ASP A 1 105 ? -5.766 0.833 -2.982 1 97.56 105 ASP A C 1
ATOM 851 O O . ASP A 1 105 ? -5.246 1.236 -4.027 1 97.56 105 ASP A O 1
ATOM 855 N N . ILE A 1 106 ? -6.676 1.474 -2.352 1 97.94 106 ILE A N 1
ATOM 856 C CA . ILE A 1 106 ? -7.105 2.828 -2.68 1 97.94 106 ILE A CA 1
ATOM 857 C C . ILE A 1 106 ? -6.863 3.75 -1.487 1 97.94 106 ILE A C 1
ATOM 859 O O . ILE A 1 106 ? -7.629 3.74 -0.52 1 97.94 106 ILE A O 1
ATOM 863 N N . PHE A 1 107 ? -5.82 4.52 -1.557 1 98.06 107 PHE A N 1
ATOM 864 C CA . PHE A 1 107 ? -5.391 5.387 -0.468 1 98.06 107 PHE A CA 1
ATOM 865 C C . PHE A 1 107 ? -6.211 6.672 -0.441 1 98.06 107 PHE A C 1
ATOM 867 O O . PHE A 1 107 ? -6.145 7.477 -1.373 1 98.06 107 PHE A O 1
ATOM 874 N N . THR A 1 108 ? -7 6.863 0.601 1 98.12 108 THR A N 1
ATOM 875 C CA . THR A 1 108 ? -7.855 8.031 0.769 1 98.12 108 THR A CA 1
ATOM 876 C C . THR A 1 108 ? -7.574 8.719 2.1 1 98.12 108 THR A C 1
ATOM 878 O O . THR A 1 108 ? -8.398 8.68 3.014 1 98.12 108 THR A O 1
ATOM 881 N N . PRO A 1 109 ? -6.43 9.414 2.219 1 98.06 109 PRO A N 1
ATOM 882 C CA . PRO A 1 109 ? -6.074 10.102 3.465 1 98.06 109 PRO A CA 1
ATOM 883 C C . PRO A 1 109 ? -6.953 11.32 3.74 1 98.06 109 PRO A C 1
ATOM 885 O O . PRO A 1 109 ? -7.68 11.773 2.854 1 98.06 109 PRO A O 1
ATOM 888 N N . TYR A 1 110 ? -6.922 11.828 4.953 1 98.44 110 TYR A N 1
ATOM 889 C CA . TYR A 1 110 ? -7.707 13 5.344 1 98.44 110 TYR A CA 1
ATOM 890 C C . TYR A 1 110 ? -7.168 14.258 4.684 1 98.44 110 TYR A C 1
ATOM 892 O O . TYR A 1 110 ? -7.887 15.258 4.551 1 98.44 110 TYR A O 1
ATOM 900 N N . GLY A 1 111 ? -5.914 14.227 4.324 1 98.44 111 GLY A N 1
ATOM 901 C CA . GLY A 1 111 ? -5.266 15.336 3.641 1 98.44 111 GLY A CA 1
ATOM 902 C C . GLY A 1 111 ? -3.859 15.008 3.178 1 98.44 111 GLY A C 1
ATOM 903 O O . GLY A 1 111 ? -3.369 13.898 3.398 1 98.44 111 GLY A O 1
ATOM 904 N N . TRP A 1 112 ? -3.283 15.906 2.416 1 98.44 112 TRP A N 1
ATOM 905 C CA . TRP A 1 112 ? -1.922 15.758 1.913 1 98.44 112 TRP A CA 1
ATOM 906 C C . TRP A 1 112 ? -1.339 17.109 1.526 1 98.44 112 TRP A C 1
ATOM 908 O O . TRP A 1 112 ? -2.035 18.125 1.566 1 98.44 112 TRP A O 1
ATOM 918 N N . LEU A 1 113 ? -0.051 17.141 1.328 1 98 113 LEU A N 1
ATOM 919 C CA . LEU A 1 113 ? 0.616 18.328 0.8 1 98 113 LEU A CA 1
ATOM 920 C C . LEU A 1 113 ? 0.931 18.15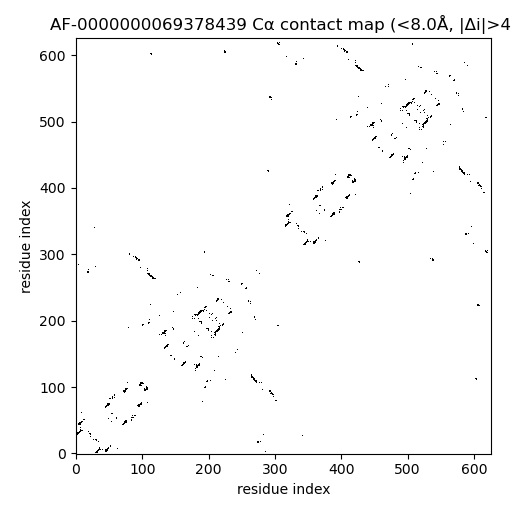6 -0.683 1 98 113 LEU A C 1
ATOM 922 O O . LEU A 1 113 ? 1.287 17.062 -1.125 1 98 113 LEU A O 1
ATOM 926 N N . GLU A 1 114 ? 0.761 19.203 -1.42 1 95.88 114 GLU A N 1
ATOM 927 C CA . GLU A 1 114 ? 1.091 19.188 -2.842 1 95.88 114 GLU A CA 1
ATOM 928 C C . GLU A 1 114 ? 2.014 20.344 -3.201 1 95.88 114 GLU A C 1
ATOM 930 O O . GLU A 1 114 ? 1.968 21.406 -2.566 1 95.88 114 GLU A O 1
ATOM 935 N N . PRO A 1 115 ? 2.811 20.188 -4.242 1 94.06 115 PRO A N 1
ATOM 936 C CA . PRO A 1 115 ? 3.645 21.312 -4.699 1 94.06 115 PRO A CA 1
ATOM 937 C C . PRO A 1 115 ? 2.824 22.531 -5.102 1 94.06 115 PRO A C 1
ATOM 939 O O . PRO A 1 115 ? 1.831 22.406 -5.82 1 94.06 115 PRO A O 1
ATOM 942 N N . TRP A 1 116 ? 3.195 23.594 -4.57 1 91.44 116 TRP A N 1
ATOM 943 C CA . TRP A 1 116 ? 2.537 24.875 -4.809 1 91.44 116 TRP A CA 1
ATOM 944 C C . TRP A 1 116 ? 3.463 26.031 -4.461 1 91.44 116 TRP A C 1
ATOM 946 O O . TRP A 1 116 ? 4.004 26.094 -3.355 1 91.44 116 TRP A O 1
ATOM 956 N N . PRO A 1 117 ? 3.656 26.875 -5.461 1 87.88 117 PRO A N 1
ATOM 957 C CA . PRO A 1 117 ? 4.492 28.031 -5.141 1 87.88 117 PRO A CA 1
ATOM 958 C C . PRO A 1 117 ? 3.791 29.031 -4.227 1 87.88 117 PRO A C 1
ATOM 960 O O . PRO A 1 117 ? 2.842 29.703 -4.645 1 87.88 117 PRO A O 1
ATOM 963 N N . GLY A 1 118 ? 4.223 29.031 -3.031 1 82.19 118 GLY A N 1
ATOM 964 C CA . GLY A 1 118 ? 3.643 29.953 -2.066 1 82.19 118 GLY A CA 1
ATOM 965 C C . GLY A 1 118 ? 4.07 31.391 -2.285 1 82.19 118 GLY A C 1
ATOM 966 O O . GLY A 1 118 ? 5.094 31.656 -2.918 1 82.19 118 GLY A O 1
ATOM 967 N N . GLN A 1 119 ? 3.143 32.281 -1.858 1 81.75 119 GLN A N 1
ATOM 968 C CA . GLN A 1 119 ? 3.451 33.719 -1.93 1 81.75 119 GLN A CA 1
ATOM 969 C C . GLN A 1 119 ? 3.812 34.281 -0.554 1 81.75 119 GLN A C 1
ATOM 971 O O . GLN A 1 119 ? 3.08 34.062 0.416 1 81.75 119 GLN A O 1
ATOM 976 N N . PRO A 1 120 ? 4.906 34.906 -0.489 1 75.12 120 PRO A N 1
ATOM 977 C CA . PRO A 1 120 ? 5.32 35.469 0.789 1 75.12 120 PRO A CA 1
ATOM 978 C C . PRO A 1 120 ? 4.23 36.344 1.432 1 75.12 120 PRO A C 1
ATOM 980 O O . PRO A 1 120 ? 4.082 36.344 2.656 1 75.12 120 PRO A O 1
ATOM 983 N N . ALA A 1 121 ? 3.512 37.031 0.691 1 74.25 121 ALA A N 1
ATOM 984 C CA . ALA A 1 121 ? 2.477 37.906 1.199 1 74.25 121 ALA A CA 1
ATOM 985 C C . ALA A 1 121 ? 1.403 37.125 1.958 1 74.25 121 ALA A C 1
ATOM 987 O O . ALA A 1 121 ? 0.826 37.656 2.922 1 74.25 121 ALA A O 1
ATOM 988 N N . GLU A 1 122 ? 1.193 35.969 1.604 1 79.56 122 GLU A N 1
ATOM 989 C CA . GLU A 1 122 ? 0.215 35.125 2.277 1 79.56 122 GLU A CA 1
ATOM 990 C C . GLU A 1 122 ? 0.674 34.75 3.688 1 79.56 122 GLU A C 1
ATOM 992 O O . GLU A 1 122 ? -0.124 34.75 4.625 1 79.56 122 GLU A O 1
ATOM 997 N N . VAL A 1 123 ? 1.945 34.656 3.77 1 81.31 123 VAL A N 1
ATOM 998 C CA . VAL A 1 123 ? 2.506 34.281 5.062 1 81.31 123 VAL A CA 1
ATOM 999 C C . VAL A 1 123 ? 2.338 35.438 6.055 1 81.31 123 VAL A C 1
ATOM 1001 O O . VAL A 1 123 ? 1.881 35.219 7.18 1 81.31 123 VAL A O 1
ATOM 1004 N N . GLN A 1 124 ? 2.619 36.594 5.633 1 82.69 124 GLN A N 1
ATOM 1005 C CA . GLN A 1 124 ? 2.535 37.781 6.492 1 82.69 124 GLN A CA 1
ATOM 1006 C C . GLN A 1 124 ? 1.095 38.031 6.926 1 82.69 124 GLN A C 1
ATOM 1008 O O . GLN A 1 124 ? 0.839 38.375 8.086 1 82.69 124 GLN A O 1
ATOM 1013 N N . ALA A 1 125 ? 0.237 37.844 6.027 1 86.5 125 ALA A N 1
ATOM 1014 C CA . ALA A 1 125 ? -1.171 38.094 6.324 1 86.5 125 ALA A CA 1
ATOM 1015 C C . ALA A 1 125 ? -1.692 37.125 7.375 1 86.5 125 ALA A C 1
ATOM 1017 O O . ALA A 1 125 ? -2.404 37.531 8.297 1 86.5 125 ALA A O 1
ATOM 1018 N N . HIS A 1 126 ? -1.302 35.938 7.305 1 88.81 126 HIS A N 1
ATOM 1019 C CA . HIS A 1 126 ? -1.796 34.906 8.219 1 88.81 126 HIS A CA 1
ATOM 1020 C C . HIS A 1 126 ? -1.122 35.031 9.586 1 88.81 126 HIS A C 1
ATOM 1022 O O . HIS A 1 126 ? -1.74 34.75 10.609 1 88.81 126 HIS A O 1
ATOM 1028 N N . LEU A 1 127 ? 0.051 35.531 9.586 1 87.38 127 LEU A N 1
ATOM 1029 C CA . LEU A 1 127 ? 0.795 35.625 10.836 1 87.38 127 LEU A CA 1
ATOM 1030 C C . LEU A 1 127 ? 0.355 36.844 11.641 1 87.38 127 LEU A C 1
ATOM 1032 O O . LEU A 1 127 ? 0.407 36.812 12.875 1 87.38 127 LEU A O 1
ATOM 1036 N N . SER A 1 128 ? -0.1 37.875 10.922 1 87.44 128 SER A N 1
ATOM 1037 C CA . SER A 1 128 ? -0.551 39.062 11.594 1 87.44 128 SER A CA 1
ATOM 1038 C C . SER A 1 128 ? -1.876 38.844 12.312 1 87.44 128 SER A C 1
ATOM 1040 O O . SER A 1 128 ? -2.229 39.594 13.227 1 87.44 128 SER A O 1
ATOM 1042 N N . ALA A 1 129 ? -2.533 37.781 11.977 1 87.5 129 ALA A N 1
ATOM 1043 C CA . ALA A 1 129 ? -3.844 37.5 12.547 1 87.5 129 ALA A CA 1
ATOM 1044 C C . ALA A 1 129 ? -3.705 36.781 13.891 1 87.5 129 ALA A C 1
ATOM 1046 O O . ALA A 1 129 ? -4.688 36.594 14.617 1 87.5 129 ALA A O 1
ATOM 1047 N N . LYS A 1 130 ? -2.547 36.438 14.219 1 94.25 130 LYS A N 1
ATOM 1048 C CA . LYS A 1 130 ? -2.348 35.625 15.422 1 94.25 130 LYS A CA 1
ATOM 1049 C C . LYS A 1 130 ? -2.428 36.469 16.688 1 94.25 130 LYS A C 1
ATOM 1051 O O . LYS A 1 130 ? -1.552 37.312 16.922 1 94.25 130 LYS A O 1
ATOM 1056 N N . THR A 1 131 ? -3.451 36.219 17.5 1 95.62 131 THR A N 1
ATOM 1057 C CA . THR A 1 131 ? -3.652 36.969 18.719 1 95.62 131 THR A CA 1
ATOM 1058 C C . THR A 1 131 ? -3.709 36.062 19.938 1 95.62 131 THR A C 1
ATOM 1060 O O . THR A 1 131 ? -3.695 36.5 21.078 1 95.62 131 THR A O 1
ATOM 1063 N N . LYS A 1 132 ? -3.758 34.75 19.688 1 97.62 132 LYS A N 1
ATOM 1064 C CA . LYS A 1 132 ? -3.832 33.75 20.75 1 97.62 132 LYS A CA 1
ATOM 1065 C C . LYS A 1 132 ? -2.754 32.688 20.578 1 97.62 132 LYS A C 1
ATOM 1067 O O . LYS A 1 132 ? -2.109 32.625 19.531 1 97.62 132 LYS A O 1
ATOM 1072 N N . LEU A 1 133 ? -2.568 31.906 21.578 1 98.12 133 LEU A N 1
ATOM 1073 C CA . LEU A 1 133 ? -1.399 31.031 21.562 1 98.12 133 LEU A CA 1
ATOM 1074 C C . LEU A 1 133 ? -1.783 29.625 21.156 1 98.12 133 LEU A C 1
ATOM 1076 O O . LEU A 1 133 ? -1.378 29.141 20.094 1 98.12 133 LEU A O 1
ATOM 1080 N N . VAL A 1 134 ? -2.6 28.891 21.969 1 98.81 134 VAL A N 1
ATOM 1081 C CA . VAL A 1 134 ? -2.861 27.484 21.703 1 98.81 134 VAL A CA 1
ATOM 1082 C C . VAL A 1 134 ? -4.363 27.203 21.797 1 98.81 134 VAL A C 1
ATOM 1084 O O . VAL A 1 134 ? -5.023 27.656 22.734 1 98.81 134 VAL A O 1
ATOM 1087 N N . ALA A 1 135 ? -4.906 26.484 20.828 1 98.75 135 ALA A N 1
ATOM 1088 C CA . ALA A 1 135 ? -6.297 26.031 20.828 1 98.75 135 ALA A CA 1
ATOM 1089 C C . ALA A 1 135 ? -6.383 24.516 20.719 1 98.75 135 ALA A C 1
ATOM 1091 O O . ALA A 1 135 ? -5.477 23.875 20.188 1 98.75 135 ALA A O 1
ATOM 1092 N N . TRP A 1 136 ? -7.43 23.938 21.25 1 98.62 136 TRP A N 1
ATOM 1093 C CA . TRP A 1 136 ? -7.785 22.531 21.094 1 98.62 136 TRP A CA 1
ATOM 1094 C C . TRP A 1 136 ? -9.297 22.359 20.953 1 98.62 136 TRP A C 1
ATOM 1096 O O . TRP A 1 136 ? -10.062 22.891 21.766 1 98.62 136 TRP A O 1
ATOM 1106 N N . VAL A 1 137 ? -9.727 21.719 19.859 1 97.88 137 VAL A N 1
ATOM 1107 C CA . VAL A 1 137 ? -11.141 21.422 19.656 1 97.88 137 VAL A CA 1
ATOM 1108 C C . VAL A 1 137 ? -11.383 19.922 19.891 1 97.88 137 VAL A C 1
ATOM 1110 O O . VAL A 1 137 ? -10.82 19.078 19.188 1 97.88 137 VAL A O 1
ATOM 1113 N N . VAL A 1 138 ? -12.188 19.562 20.891 1 95.69 138 VAL A N 1
ATOM 1114 C CA . VAL A 1 138 ? -12.453 18.172 21.234 1 95.69 138 VAL A CA 1
ATOM 1115 C C . VAL A 1 138 ? -13.938 17.984 21.531 1 95.69 138 VAL A C 1
ATOM 1117 O O . VAL A 1 138 ? -14.469 18.578 22.469 1 95.69 138 VAL A O 1
ATOM 1120 N N . SER A 1 139 ? -14.57 17.172 20.688 1 90.12 139 SER A N 1
ATOM 1121 C CA . SER A 1 139 ? -15.992 16.922 20.891 1 90.12 139 SER A CA 1
ATOM 1122 C C . SER A 1 139 ? -16.219 15.734 21.812 1 90.12 139 SER A C 1
ATOM 1124 O O . SER A 1 139 ? -17.109 15.773 22.672 1 90.12 139 SER A O 1
ATOM 1126 N N . ASN A 1 140 ? -15.484 14.672 21.594 1 89.12 140 ASN A N 1
ATOM 1127 C CA . ASN A 1 140 ? -15.609 13.469 22.406 1 89.12 140 ASN A CA 1
ATOM 1128 C C . ASN A 1 140 ? -14.578 13.438 23.531 1 89.12 140 ASN A C 1
ATOM 1130 O O . ASN A 1 140 ? -13.531 12.805 23.406 1 89.12 140 ASN A O 1
ATOM 1134 N N . TRP A 1 141 ? -15.031 14 24.656 1 93.25 141 TRP A N 1
ATOM 1135 C CA . TRP A 1 141 ? -14.141 14.062 25.828 1 93.25 141 TRP A CA 1
ATOM 1136 C C . TRP A 1 141 ? -14.188 12.75 26.609 1 93.25 141 TRP A C 1
ATOM 1138 O O . TRP A 1 141 ? -15.188 12.453 27.266 1 93.25 141 TRP A O 1
ATOM 1148 N N . GLN A 1 142 ? -13.117 11.977 26.469 1 93.5 142 GLN A N 1
ATOM 1149 C CA . GLN A 1 142 ? -12.945 10.742 27.234 1 93.5 142 GLN A CA 1
ATOM 1150 C C . GLN A 1 142 ? -11.766 10.852 28.203 1 93.5 142 GLN A C 1
ATOM 1152 O O . GLN A 1 142 ? -10.609 10.766 27.781 1 93.5 142 GLN A O 1
ATOM 1157 N N . PRO A 1 143 ? -12.062 11.008 29.469 1 92.62 143 PRO A N 1
ATOM 1158 C CA . PRO A 1 143 ? -11.023 11.312 30.453 1 92.62 143 PRO A CA 1
ATOM 1159 C C . PRO A 1 143 ? -9.875 10.305 30.438 1 92.62 143 PRO A C 1
ATOM 1161 O O . PRO A 1 143 ? -8.734 10.664 30.734 1 92.62 143 PRO A O 1
ATOM 1164 N N . ASN A 1 144 ? -10.141 9.086 30.031 1 93.75 144 ASN A N 1
ATOM 1165 C CA . ASN A 1 144 ? -9.117 8.055 30.094 1 93.75 144 ASN A CA 1
ATOM 1166 C C . ASN A 1 144 ? -8.375 7.902 28.766 1 93.75 144 ASN A C 1
ATOM 1168 O O . ASN A 1 144 ? -7.453 7.094 28.656 1 93.75 144 ASN A O 1
ATOM 1172 N N . SER A 1 145 ? -8.75 8.727 27.859 1 95.5 145 SER A N 1
ATOM 1173 C CA . SER A 1 145 ? -8.055 8.664 26.578 1 95.5 145 SER A CA 1
ATOM 1174 C C . SER A 1 145 ? -6.652 9.25 26.672 1 95.5 145 SER A C 1
ATOM 1176 O O . SER A 1 145 ? -6.387 10.102 27.531 1 95.5 145 SER A O 1
ATOM 1178 N N . VAL A 1 146 ? -5.785 8.789 25.859 1 96.25 146 VAL A N 1
ATOM 1179 C CA . VAL A 1 146 ? -4.395 9.234 25.859 1 96.25 146 VAL A CA 1
ATOM 1180 C C . VAL A 1 146 ? -4.336 10.742 25.656 1 96.25 146 VAL A C 1
ATOM 1182 O O . VAL A 1 146 ? -3.562 11.438 26.312 1 96.25 146 VAL A O 1
ATOM 1185 N N . ARG A 1 147 ? -5.145 11.273 24.781 1 97.38 147 ARG A N 1
ATOM 1186 C CA . ARG A 1 147 ? -5.078 12.695 24.438 1 97.38 147 ARG A CA 1
ATOM 1187 C C . ARG A 1 147 ? -5.547 13.555 25.609 1 97.38 147 ARG A C 1
ATOM 1189 O O . ARG A 1 147 ? -4.961 14.602 25.891 1 97.38 147 ARG A O 1
ATOM 1196 N N . VAL A 1 148 ? -6.559 13.102 26.328 1 97 148 VAL A N 1
ATOM 1197 C CA . VAL A 1 148 ? -7.051 13.891 27.469 1 97 148 VAL A CA 1
ATOM 1198 C C . VAL A 1 148 ? -6.055 13.805 28.625 1 97 148 VAL A C 1
ATOM 1200 O O . VAL A 1 148 ? -5.777 14.812 29.281 1 97 148 VAL A O 1
ATOM 1203 N N . ARG A 1 149 ? -5.48 12.672 28.844 1 97.75 149 ARG A N 1
ATOM 1204 C CA . ARG A 1 149 ? -4.469 12.523 29.875 1 97.75 149 ARG A CA 1
ATOM 1205 C C . ARG A 1 149 ? -3.266 13.422 29.609 1 97.75 149 ARG A C 1
ATOM 1207 O O . ARG A 1 149 ? -2.746 14.062 30.516 1 97.75 149 ARG A O 1
ATOM 1214 N N . TYR A 1 150 ? -2.842 13.414 28.422 1 98.44 150 TYR A N 1
ATOM 1215 C CA . TYR A 1 150 ? -1.721 14.273 28.062 1 98.44 150 TYR A CA 1
ATOM 1216 C C . TYR A 1 150 ? -2.064 15.742 28.281 1 98.44 150 TYR A C 1
ATOM 1218 O O . TYR A 1 150 ? -1.261 16.5 28.844 1 98.44 150 TYR A O 1
ATOM 1226 N N . TYR A 1 151 ? -3.227 16.141 27.891 1 98.06 151 TYR A N 1
ATOM 1227 C CA . TYR A 1 151 ? -3.666 17.531 28.062 1 98.06 151 TYR A CA 1
ATOM 1228 C C . TYR A 1 151 ? -3.695 17.906 29.547 1 98.06 151 TYR A C 1
ATOM 1230 O O . TYR A 1 151 ? -3.273 19 29.922 1 98.06 151 TYR A O 1
ATOM 1238 N N . GLN A 1 152 ? -4.152 17 30.312 1 97.69 152 GLN A N 1
ATOM 1239 C CA . GLN A 1 152 ? -4.238 17.25 31.75 1 97.69 152 GLN A CA 1
ATOM 1240 C C . GLN A 1 152 ? -2.857 17.5 32.344 1 97.69 152 GLN A C 1
ATOM 1242 O O . GLN A 1 152 ? -2.711 18.297 33.281 1 97.69 152 GLN A O 1
ATOM 1247 N N . GLN A 1 153 ? -1.897 16.844 31.781 1 98.31 153 GLN A N 1
ATOM 1248 C CA . GLN A 1 153 ? -0.523 17.062 32.219 1 98.31 153 GLN A CA 1
ATOM 1249 C C . GLN A 1 153 ? 0.031 18.375 31.656 1 98.31 153 GLN A C 1
ATOM 1251 O O . GLN A 1 153 ? 0.919 18.984 32.25 1 98.31 153 GLN A O 1
ATOM 1256 N N . LEU A 1 154 ? -0.492 18.797 30.578 1 98.62 154 LEU A N 1
ATOM 1257 C CA . LEU A 1 154 ? -0.037 20 29.891 1 98.62 154 LEU A CA 1
ATOM 1258 C C . LEU A 1 154 ? -0.687 21.25 30.484 1 98.62 154 LEU A C 1
ATOM 1260 O O . LEU A 1 154 ? -0.053 22.312 30.562 1 98.62 154 LEU A O 1
ATOM 1264 N N . GLN A 1 155 ? -1.838 21.188 30.938 1 97.81 155 GLN A N 1
ATOM 1265 C CA . GLN A 1 155 ? -2.748 22.266 31.312 1 97.81 155 GLN A CA 1
ATOM 1266 C C . GLN A 1 155 ? -2.145 23.141 32.406 1 97.81 155 GLN A C 1
ATOM 1268 O O . GLN A 1 155 ? -2.285 24.375 32.375 1 97.81 155 GLN A O 1
ATOM 1273 N N . PRO A 1 156 ? -1.4 22.578 33.406 1 98.25 156 PRO A N 1
ATOM 1274 C CA . PRO A 1 156 ? -0.826 23.422 34.438 1 98.25 156 PRO A CA 1
ATOM 1275 C C . PRO A 1 156 ? 0.306 24.312 33.938 1 98.25 156 PRO A C 1
ATOM 1277 O O . PRO A 1 156 ? 0.687 25.281 34.594 1 98.25 156 PRO A O 1
ATOM 1280 N N . HIS A 1 157 ? 0.814 24.031 32.812 1 98.44 157 HIS A N 1
ATOM 1281 C CA . HIS A 1 157 ? 2.025 24.688 32.312 1 98.44 157 HIS A CA 1
ATOM 1282 C C . HIS A 1 157 ? 1.731 25.594 31.125 1 98.44 157 HIS A C 1
ATOM 1284 O O . HIS A 1 157 ? 2.562 26.422 30.75 1 98.44 157 HIS A O 1
ATOM 1290 N N . LEU A 1 158 ? 0.609 25.406 30.547 1 98.19 158 LEU A N 1
ATOM 1291 C CA . LEU A 1 158 ? 0.284 26.078 29.297 1 98.19 158 LEU A CA 1
ATOM 1292 C C . LEU A 1 158 ? -1.208 26.375 29.203 1 98.19 158 LEU A C 1
ATOM 1294 O O . LEU A 1 158 ? -2.037 25.469 29.359 1 98.19 158 LEU A O 1
ATOM 1298 N N . LYS A 1 159 ? -1.558 27.625 29.062 1 97.38 159 LYS A N 1
ATOM 1299 C CA . LYS A 1 159 ? -2.961 27.953 28.844 1 97.38 159 LYS A CA 1
ATOM 1300 C C . LYS A 1 159 ? -3.428 27.516 27.453 1 97.38 159 LYS A C 1
ATOM 1302 O O . LYS A 1 159 ? -2.877 27.953 26.438 1 97.38 159 LYS A O 1
ATOM 1307 N N . VAL A 1 160 ? -4.379 26.672 27.375 1 98.5 160 VAL A N 1
ATOM 1308 C CA . VAL A 1 160 ? -4.98 26.188 26.141 1 98.5 160 VAL A CA 1
ATOM 1309 C C . VAL A 1 160 ? -6.461 26.547 26.109 1 98.5 160 VAL A C 1
ATOM 1311 O O . VAL A 1 160 ? -7.191 26.312 27.062 1 98.5 160 VAL A O 1
ATOM 1314 N N . ASP A 1 161 ? -6.902 27.25 25.078 1 98.25 161 ASP A N 1
ATOM 1315 C CA . ASP A 1 161 ? -8.336 27.438 24.875 1 98.25 161 ASP A CA 1
ATOM 1316 C C . ASP A 1 161 ? -8.977 26.172 24.312 1 98.25 161 ASP A C 1
ATOM 1318 O O . ASP A 1 161 ? -8.703 25.781 23.172 1 98.25 161 ASP A O 1
ATOM 1322 N N . VAL A 1 162 ? -9.828 25.547 25.094 1 97.94 162 VAL A N 1
ATOM 1323 C CA . VAL A 1 162 ? -10.445 24.297 24.703 1 97.94 162 VAL A CA 1
ATOM 1324 C C . VAL A 1 162 ? -11.875 24.531 24.219 1 97.94 162 VAL A C 1
ATOM 1326 O O . VAL A 1 162 ? -12.664 25.188 24.922 1 97.94 162 VAL A O 1
ATOM 1329 N N . TYR A 1 163 ? -12.125 24.109 23.031 1 97.69 163 TYR A N 1
ATOM 1330 C CA . TYR A 1 163 ? -13.453 24.203 22.438 1 97.69 163 TYR A CA 1
ATOM 1331 C C . TYR A 1 163 ? -14.07 22.812 22.266 1 97.69 163 TYR A C 1
ATOM 1333 O O . TYR A 1 163 ? -13.352 21.812 22.203 1 97.69 163 TYR A O 1
ATOM 1341 N N . GLY A 1 164 ? -15.422 22.703 22.125 1 93.31 164 GLY A N 1
ATOM 1342 C CA . GLY A 1 164 ? -16.109 21.438 21.891 1 93.31 164 GLY A CA 1
ATOM 1343 C C . GLY A 1 164 ? -17.375 21.281 22.703 1 93.31 164 GLY A C 1
ATOM 1344 O O . GLY A 1 164 ? -17.766 22.203 23.438 1 93.31 164 GLY A O 1
ATOM 1345 N N . ARG A 1 165 ? -18.016 20.125 22.719 1 88.56 165 ARG A N 1
ATOM 1346 C CA . ARG A 1 165 ? -19.328 19.844 23.297 1 88.56 165 ARG A CA 1
ATOM 1347 C C . ARG A 1 165 ? -19.328 20.078 24.797 1 88.56 165 ARG A C 1
ATOM 1349 O O . ARG A 1 165 ? -20.281 20.625 25.359 1 88.56 165 ARG A O 1
ATOM 1356 N N . SER A 1 166 ? -18.219 19.797 25.453 1 86.94 166 SER A N 1
ATOM 1357 C CA . SER A 1 166 ? -18.156 19.891 26.906 1 86.94 166 SER A CA 1
ATOM 1358 C C . SER A 1 166 ? -17.359 21.109 27.344 1 86.94 166 SER A C 1
ATOM 1360 O O . SER A 1 166 ? -16.984 21.234 28.516 1 86.94 166 SER A O 1
ATOM 1362 N N . HIS A 1 167 ? -17.094 22.016 26.406 1 93.88 167 HIS A N 1
ATOM 1363 C CA . HIS A 1 167 ? -16.266 23.188 26.688 1 93.88 167 HIS A CA 1
ATOM 1364 C C . HIS A 1 167 ? -16.844 24.438 26.031 1 93.88 167 HIS A C 1
ATOM 1366 O O . HIS A 1 167 ? -18.062 24.656 26.031 1 93.88 167 HIS A O 1
ATOM 1372 N N . GLN A 1 168 ? -15.93 25.359 25.625 1 93.69 168 GLN A N 1
ATOM 1373 C CA . GLN A 1 168 ? -16.422 26.547 24.922 1 93.69 168 GLN A CA 1
ATOM 1374 C C . GLN A 1 168 ? -17.031 26.172 23.578 1 93.69 168 GLN A C 1
ATOM 1376 O O . GLN A 1 168 ? -16.5 25.312 22.859 1 93.69 168 GLN A O 1
ATOM 1381 N N . GLN A 1 169 ? -18.047 26.844 23.234 1 92.62 169 GLN A N 1
ATOM 1382 C CA . GLN A 1 169 ? -18.719 26.578 21.969 1 92.62 169 GLN A CA 1
ATOM 1383 C C . GLN A 1 169 ? -17.938 27.188 20.797 1 92.62 169 GLN A C 1
ATOM 1385 O O . GLN A 1 169 ? -17.391 28.297 20.922 1 92.62 169 GLN A O 1
ATOM 1390 N N . LEU A 1 170 ? -17.844 26.422 19.766 1 94.06 170 LEU A N 1
ATOM 1391 C CA . LEU A 1 170 ? -17.219 26.875 18.531 1 94.06 170 LEU A CA 1
ATOM 1392 C C . LEU A 1 170 ? -18 26.391 17.312 1 94.06 170 LEU A C 1
ATOM 1394 O O . LEU A 1 170 ? -17.766 25.266 16.844 1 94.06 170 LEU A O 1
ATOM 1398 N N . PRO A 1 171 ? -18.922 27.297 16.844 1 92.5 171 PRO A N 1
ATOM 1399 C CA . PRO A 1 171 ? -19.703 26.891 15.672 1 92.5 171 PRO A CA 1
ATOM 1400 C C . PRO A 1 171 ? -18.828 26.531 14.477 1 92.5 171 PRO A C 1
ATOM 1402 O O . PRO A 1 171 ? -17.797 27.172 14.242 1 92.5 171 PRO A O 1
ATOM 1405 N N . SER A 1 172 ? -19.281 25.531 13.672 1 90.94 172 SER A N 1
ATOM 1406 C CA . SER A 1 172 ? -18.531 25.031 12.523 1 90.94 172 SER A CA 1
ATOM 1407 C C . SER A 1 172 ? -18.297 26.141 11.5 1 90.94 172 SER A C 1
ATOM 1409 O O . SER A 1 172 ? -17.234 26.203 10.875 1 90.94 172 SER A O 1
ATOM 1411 N N . ALA A 1 173 ? -19.203 27.062 11.336 1 93.12 173 ALA A N 1
ATOM 1412 C CA . ALA A 1 173 ? -19.172 28.109 10.32 1 93.12 173 ALA A CA 1
ATOM 1413 C C . ALA A 1 173 ? -18.031 29.094 10.594 1 93.12 173 ALA A C 1
ATOM 1415 O O . ALA A 1 173 ? -17.484 29.688 9.672 1 93.12 173 ALA A O 1
ATOM 1416 N N . THR A 1 174 ? -17.656 29.25 11.875 1 94.94 174 THR A N 1
ATOM 1417 C CA . THR A 1 174 ? -16.656 30.25 12.234 1 94.94 174 THR A CA 1
ATOM 1418 C C . THR A 1 174 ? -15.391 29.594 12.758 1 94.94 174 THR A C 1
ATOM 1420 O O . THR A 1 174 ? -14.461 30.266 13.211 1 94.94 174 THR A O 1
ATOM 1423 N N . MET A 1 175 ? -15.359 28.328 12.766 1 96.25 175 MET A N 1
ATOM 1424 C CA . MET A 1 175 ? -14.273 27.578 13.391 1 96.25 175 MET A CA 1
ATOM 1425 C C . MET A 1 175 ? -12.922 27.969 12.797 1 96.25 175 MET A C 1
ATOM 1427 O O . MET A 1 175 ? -11.992 28.297 13.539 1 96.25 175 MET A O 1
ATOM 1431 N N . MET A 1 176 ? -12.852 28.031 11.484 1 96.06 176 MET A N 1
ATOM 1432 C CA . MET A 1 176 ? -11.578 28.312 10.828 1 96.06 176 MET A CA 1
ATOM 1433 C C . MET A 1 176 ? -11.117 29.734 11.125 1 96.06 176 MET A C 1
ATOM 1435 O O . MET A 1 176 ? -9.922 29.969 11.32 1 96.06 176 MET A O 1
ATOM 1439 N N . GLU A 1 177 ? -12.031 30.625 11.18 1 95.62 177 GLU A N 1
ATOM 1440 C CA . GLU A 1 177 ? -11.703 32 11.508 1 95.62 177 GLU A CA 1
ATOM 1441 C C . GLU A 1 177 ? -11.164 32.125 12.93 1 95.62 177 GLU A C 1
ATOM 1443 O O . GLU A 1 177 ? -10.195 32.844 13.172 1 95.62 177 GLU A O 1
ATOM 1448 N N . VAL A 1 178 ? -11.773 31.422 13.82 1 97.38 178 VAL A N 1
ATOM 1449 C CA . VAL A 1 178 ? -11.352 31.469 15.219 1 97.38 178 VAL A CA 1
ATOM 1450 C C . VAL A 1 178 ? -9.984 30.797 15.367 1 97.38 178 VAL A C 1
ATOM 1452 O O . VAL A 1 178 ? -9.086 31.359 15.992 1 97.38 178 VAL A O 1
ATOM 1455 N N . LEU A 1 179 ? -9.773 29.656 14.727 1 98.06 179 LEU A N 1
ATOM 1456 C CA . LEU A 1 179 ? -8.531 28.906 14.867 1 98.06 179 LEU A CA 1
ATOM 1457 C C . LEU A 1 179 ? -7.367 29.656 14.219 1 98.06 179 LEU A C 1
ATOM 1459 O O . LEU A 1 179 ? -6.219 29.516 14.641 1 98.06 179 LEU A O 1
ATOM 1463 N N . ALA A 1 180 ? -7.672 30.516 13.219 1 97.12 180 ALA A N 1
ATOM 1464 C CA . ALA A 1 180 ? -6.641 31.266 12.516 1 97.12 180 ALA A CA 1
ATOM 1465 C C . ALA A 1 180 ? -5.977 32.281 13.445 1 97.12 180 ALA A C 1
ATOM 1467 O O . ALA A 1 180 ? -4.914 32.812 13.125 1 97.12 180 ALA A O 1
ATOM 1468 N N . ARG A 1 181 ? -6.57 32.531 14.602 1 97.5 181 ARG A N 1
ATOM 1469 C CA . ARG A 1 181 ? -6.031 33.531 15.539 1 97.5 181 ARG A CA 1
ATOM 1470 C C . ARG A 1 181 ? -4.957 32.906 16.422 1 97.5 181 ARG A C 1
ATOM 1472 O O . ARG A 1 181 ? -4.234 33.594 17.125 1 97.5 181 ARG A O 1
ATOM 1479 N N . TYR A 1 182 ? -4.844 31.609 16.391 1 98.44 182 TYR A N 1
ATOM 1480 C CA . TYR A 1 182 ? -3.941 30.906 17.297 1 98.44 182 TYR A CA 1
ATOM 1481 C C . TYR A 1 182 ? -2.627 30.562 16.609 1 98.44 182 TYR A C 1
ATOM 1483 O O . TYR A 1 182 ? -2.611 30.234 15.414 1 98.44 182 TYR A O 1
ATOM 1491 N N . LYS A 1 183 ? -1.548 30.594 17.328 1 98.38 183 LYS A N 1
ATOM 1492 C CA . LYS A 1 183 ? -0.237 30.219 16.812 1 98.38 183 LYS A CA 1
ATOM 1493 C C . LYS A 1 183 ? -0.122 28.703 16.703 1 98.38 183 LYS A C 1
ATOM 1495 O O . LYS A 1 183 ? 0.457 28.188 15.734 1 98.38 183 LYS A O 1
ATOM 1500 N N . PHE A 1 184 ? -0.675 28 17.719 1 98.81 184 PHE A N 1
ATOM 1501 C CA . PHE A 1 184 ? -0.554 26.547 17.766 1 98.81 184 PHE A CA 1
ATOM 1502 C C . PHE A 1 184 ? -1.925 25.891 17.891 1 98.81 184 PHE A C 1
ATOM 1504 O O . PHE A 1 184 ? -2.855 26.5 18.438 1 98.81 184 PHE A O 1
ATOM 1511 N N . TYR A 1 185 ? -2.078 24.703 17.344 1 98.88 185 TYR A N 1
ATOM 1512 C CA . TYR A 1 185 ? -3.27 23.859 17.484 1 98.88 185 TYR A CA 1
ATOM 1513 C C . TYR A 1 185 ? -2.904 22.469 17.969 1 98.88 185 TYR A C 1
ATOM 1515 O O . TYR A 1 185 ? -2.02 21.828 17.391 1 98.88 185 TYR A O 1
ATOM 1523 N N . LEU A 1 186 ? -3.557 22.016 19.031 1 98.88 186 LEU A N 1
ATOM 1524 C CA . LEU A 1 186 ? -3.357 20.641 19.484 1 98.88 186 LEU A CA 1
ATOM 1525 C C . LEU A 1 186 ? -4.098 19.656 18.578 1 98.88 186 LEU A C 1
ATOM 1527 O O . LEU A 1 186 ? -5.293 19.406 18.766 1 98.88 186 LEU A O 1
ATOM 1531 N N . ALA A 1 187 ? -3.396 19.062 17.625 1 98.81 187 ALA A N 1
ATOM 1532 C CA . ALA A 1 187 ? -3.953 18.047 16.734 1 98.81 187 ALA A CA 1
ATOM 1533 C C . ALA A 1 187 ? -3.822 16.656 17.328 1 98.81 187 ALA A C 1
ATOM 1535 O O . ALA A 1 187 ? -3.156 15.789 16.766 1 98.81 187 ALA A O 1
ATOM 1536 N N . PHE A 1 188 ? -4.535 16.469 18.422 1 98.69 188 PHE A N 1
ATOM 1537 C CA . PHE A 1 188 ? -4.488 15.203 19.156 1 98.69 188 PHE A CA 1
ATOM 1538 C C . PHE A 1 188 ? -5.523 14.227 18.625 1 98.69 188 PHE A C 1
ATOM 1540 O O . PHE A 1 188 ? -6.719 14.516 18.625 1 98.69 188 PHE A O 1
ATOM 1547 N N . GLU A 1 189 ? -5.035 13.086 18.219 1 97.69 189 GLU A N 1
ATOM 1548 C CA . GLU A 1 189 ? -5.922 12.062 17.688 1 97.69 189 GLU A CA 1
ATOM 1549 C C . GLU A 1 189 ? -6.645 11.305 18.797 1 97.69 189 GLU A C 1
ATOM 1551 O O . GLU A 1 189 ? -6.148 11.227 19.922 1 97.69 189 GLU A O 1
ATOM 1556 N N . ASN A 1 190 ? -7.812 10.758 18.484 1 95.31 190 ASN A N 1
ATOM 1557 C CA . ASN A 1 190 ? -8.586 10 19.469 1 95.31 190 ASN A CA 1
ATOM 1558 C C . ASN A 1 190 ? -8.039 8.578 19.625 1 95.31 190 ASN A C 1
ATOM 1560 O O . ASN A 1 190 ? -8.43 7.863 20.547 1 95.31 190 ASN A O 1
ATOM 1564 N N . SER A 1 191 ? -7.152 8.156 18.672 1 94.88 191 SER A N 1
ATOM 1565 C CA . SER A 1 191 ? -6.48 6.863 18.75 1 94.88 191 SER A CA 1
ATOM 1566 C C . SER A 1 191 ? -5.137 6.895 18.031 1 94.88 191 SER A C 1
ATOM 1568 O O . SER A 1 191 ? -4.887 7.777 17.203 1 94.88 191 SER A O 1
ATOM 1570 N N . LEU A 1 192 ? -4.312 5.992 18.453 1 95.31 192 LEU A N 1
ATOM 1571 C CA . LEU A 1 192 ? -2.953 5.945 17.922 1 95.31 192 LEU A CA 1
ATOM 1572 C C . LEU A 1 192 ? -2.777 4.762 16.984 1 95.31 192 LEU A C 1
ATOM 1574 O O . LEU A 1 192 ? -2.611 3.625 17.438 1 95.31 192 LEU A O 1
ATOM 1578 N N . HIS A 1 193 ? -2.898 4.984 15.688 1 95.81 193 HIS A N 1
ATOM 1579 C CA . HIS A 1 193 ? -2.711 3.969 14.664 1 95.81 193 HIS A CA 1
ATOM 1580 C C . HIS A 1 193 ? -1.855 4.496 13.516 1 95.81 193 HIS A C 1
ATOM 1582 O O . HIS A 1 193 ? -1.863 5.695 13.227 1 95.81 193 HIS A O 1
ATOM 1588 N N . PRO A 1 194 ? -1.156 3.596 12.852 1 94.81 194 PRO A N 1
ATOM 1589 C CA . PRO A 1 194 ? -0.341 4.023 11.711 1 94.81 194 PRO A CA 1
ATOM 1590 C C . PRO A 1 194 ? -1.144 4.793 10.664 1 94.81 194 PRO A C 1
ATOM 1592 O O . PRO A 1 194 ? -2.277 4.418 10.352 1 94.81 194 PRO A O 1
ATOM 1595 N N . ASP A 1 195 ? -0.6 5.945 10.219 1 97.12 195 ASP A N 1
ATOM 1596 C CA . ASP A 1 195 ? -1.095 6.754 9.109 1 97.12 195 ASP A CA 1
ATOM 1597 C C . ASP A 1 195 ? -2.359 7.512 9.508 1 97.12 195 ASP A C 1
ATOM 1599 O O . ASP A 1 195 ? -2.914 8.266 8.703 1 97.12 195 ASP A O 1
ATOM 1603 N N . TYR A 1 196 ? -2.805 7.293 10.781 1 97.81 196 TYR A N 1
ATOM 1604 C CA . TYR A 1 196 ? -4.043 7.938 11.203 1 97.81 196 TYR A CA 1
ATOM 1605 C C . TYR A 1 196 ? -3.797 9.398 11.578 1 97.81 196 TYR A C 1
ATOM 1607 O O . TYR A 1 196 ? -3.662 9.727 12.758 1 97.81 196 TYR A O 1
ATOM 1615 N N . ILE A 1 197 ? -3.756 10.25 10.625 1 98.69 197 ILE A N 1
ATOM 1616 C CA . ILE A 1 197 ? -3.605 11.695 10.695 1 98.69 197 ILE A CA 1
ATOM 1617 C C . ILE A 1 197 ? -4.832 12.375 10.086 1 98.69 197 ILE A C 1
ATOM 1619 O O . ILE A 1 197 ? -5 12.391 8.867 1 98.69 197 ILE A O 1
ATOM 1623 N N . THR A 1 198 ? -5.672 12.891 10.883 1 98.31 198 THR A N 1
ATOM 1624 C CA . THR A 1 198 ? -7.031 13.219 10.477 1 98.31 198 THR A CA 1
ATOM 1625 C C . THR A 1 198 ? -7.188 14.727 10.266 1 98.31 198 THR A C 1
ATOM 1627 O O . THR A 1 198 ? -6.203 15.422 10.023 1 98.31 198 THR A O 1
ATOM 1630 N N . GLU A 1 199 ? -8.453 15.211 10.242 1 97.44 199 GLU A N 1
ATOM 1631 C CA . GLU A 1 199 ? -8.773 16.609 9.953 1 97.44 199 GLU A CA 1
ATOM 1632 C C . GLU A 1 199 ? -8.203 17.531 11.016 1 97.44 199 GLU A C 1
ATOM 1634 O O . GLU A 1 199 ? -7.988 18.719 10.758 1 97.44 199 GLU A O 1
ATOM 1639 N N . LYS A 1 200 ? -7.918 17.016 12.188 1 98.06 200 LYS A N 1
ATOM 1640 C CA . LYS A 1 200 ? -7.355 17.844 13.258 1 98.06 200 LYS A CA 1
ATOM 1641 C C . LYS A 1 200 ? -6.055 18.5 12.812 1 98.06 200 LYS A C 1
ATOM 1643 O O . LYS A 1 200 ? -5.832 19.688 13.07 1 98.06 200 LYS A O 1
ATOM 1648 N N . LEU A 1 201 ? -5.254 17.719 12.125 1 98.75 201 LEU A N 1
ATOM 1649 C CA . LEU A 1 201 ? -4.016 18.281 11.609 1 98.75 201 LEU A CA 1
ATOM 1650 C C . LEU A 1 201 ? -4.262 19 10.289 1 98.75 201 LEU A C 1
ATOM 1652 O O . LEU A 1 201 ? -3.898 20.172 10.133 1 98.75 201 LEU A O 1
ATOM 1656 N N . TRP A 1 202 ? -4.867 18.359 9.383 1 98.69 202 TRP A N 1
ATOM 1657 C CA . TRP A 1 202 ? -4.91 18.797 7.984 1 98.69 202 TRP A CA 1
ATOM 1658 C C . TRP A 1 202 ? -5.82 20 7.812 1 98.69 202 TRP A C 1
ATOM 1660 O O . TRP A 1 202 ? -5.527 20.891 7.012 1 98.69 202 TRP A O 1
ATOM 1670 N N . LYS A 1 203 ? -6.91 20 8.539 1 97.81 203 LYS A N 1
ATOM 1671 C CA . LYS A 1 203 ? -7.871 21.078 8.406 1 97.81 203 LYS A CA 1
ATOM 1672 C C . LYS A 1 203 ? -7.734 22.078 9.555 1 97.81 203 LYS A C 1
ATOM 1674 O O . LYS A 1 203 ? -7.289 23.203 9.352 1 97.81 203 LYS A O 1
ATOM 1679 N N . ASN A 1 204 ? -7.922 21.594 10.789 1 98.06 204 ASN A N 1
ATOM 1680 C CA . ASN A 1 204 ? -7.992 22.484 11.938 1 98.06 204 ASN A CA 1
ATOM 1681 C C . ASN A 1 204 ? -6.688 23.25 12.141 1 98.06 204 ASN A C 1
ATOM 1683 O O . ASN A 1 204 ? -6.699 24.406 12.539 1 98.06 204 ASN A O 1
ATOM 1687 N N . ALA A 1 205 ? -5.582 22.594 11.828 1 98.56 205 ALA A N 1
ATOM 1688 C CA . ALA A 1 205 ? -4.293 23.234 12.062 1 98.56 205 ALA A CA 1
ATOM 1689 C C . ALA A 1 205 ? -3.75 23.859 10.773 1 98.56 205 ALA A C 1
ATOM 1691 O O . ALA A 1 205 ? -3.676 25.078 10.648 1 98.56 205 ALA A O 1
ATOM 1692 N N . LEU A 1 206 ? -3.486 23.094 9.766 1 98.06 206 LEU A N 1
ATOM 1693 C CA . LEU A 1 206 ? -2.734 23.562 8.609 1 98.06 206 LEU A CA 1
ATOM 1694 C C . LEU A 1 206 ? -3.553 24.562 7.797 1 98.06 206 LEU A C 1
ATOM 1696 O O . LEU A 1 206 ? -3.02 25.562 7.316 1 98.06 206 LEU A O 1
ATOM 1700 N N . GLN A 1 207 ? -4.863 24.312 7.648 1 96.31 207 GLN A N 1
ATOM 1701 C CA . GLN A 1 207 ? -5.668 25.25 6.879 1 96.31 207 GLN A CA 1
ATOM 1702 C C . GLN A 1 207 ? -5.883 26.547 7.652 1 96.31 207 GLN A C 1
ATOM 1704 O O . GLN A 1 207 ? -6.113 27.594 7.055 1 96.31 20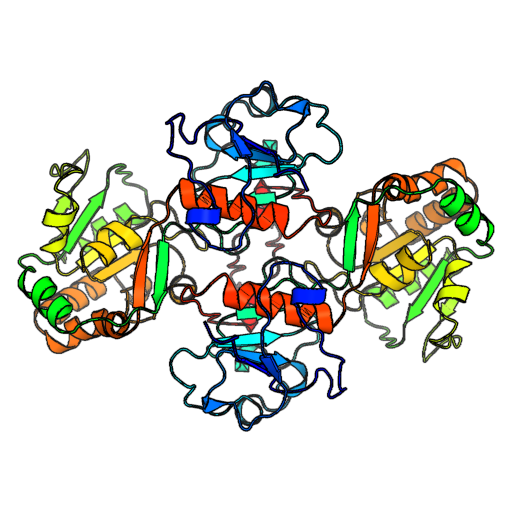7 GLN A O 1
ATOM 1709 N N . ALA A 1 208 ? -5.766 26.516 8.961 1 96.31 208 ALA A N 1
ATOM 1710 C CA . ALA A 1 208 ? -5.906 27.703 9.812 1 96.31 208 ALA A CA 1
ATOM 1711 C C . ALA A 1 208 ? -4.559 28.391 10.008 1 96.31 208 ALA A C 1
ATOM 1713 O O . ALA A 1 208 ? -4.469 29.391 10.734 1 96.31 208 ALA A O 1
ATOM 1714 N N . TRP A 1 209 ? -3.512 27.859 9.438 1 96.56 209 TRP A N 1
ATOM 1715 C CA . TRP A 1 209 ? -2.154 28.375 9.531 1 96.56 209 TRP A CA 1
ATOM 1716 C C . TRP A 1 209 ? -1.662 28.359 10.977 1 96.56 209 TRP A C 1
ATOM 1718 O O . TRP A 1 209 ? -0.926 29.25 11.398 1 96.56 209 TRP A O 1
ATOM 1728 N N . ALA A 1 210 ? -2.158 27.453 11.727 1 98.12 210 ALA A N 1
ATOM 1729 C CA . ALA A 1 210 ? -1.617 27.172 13.055 1 98.12 210 ALA A CA 1
ATOM 1730 C C . ALA A 1 210 ? -0.612 26.016 13 1 98.12 210 ALA A C 1
ATOM 1732 O O . ALA A 1 210 ? -0.8 25.062 12.25 1 98.12 210 ALA A O 1
ATOM 1733 N N . VAL A 1 211 ? 0.476 26.094 13.75 1 98.56 211 VAL A N 1
ATOM 1734 C CA . VAL A 1 211 ? 1.436 25 13.812 1 98.56 211 VAL A CA 1
ATOM 1735 C C . VAL A 1 211 ? 0.834 23.828 14.594 1 98.56 211 VAL A C 1
ATOM 1737 O O . VAL A 1 211 ? 0.453 23.984 15.758 1 98.56 211 VAL A O 1
ATOM 1740 N N . PRO A 1 212 ? 0.734 22.672 13.992 1 98.94 212 PRO A N 1
ATOM 1741 C CA . PRO A 1 212 ? 0.156 21.547 14.719 1 98.94 212 PRO A CA 1
ATOM 1742 C C . PRO A 1 212 ? 1.104 20.969 15.773 1 98.94 212 PRO A C 1
ATOM 1744 O O . PRO A 1 212 ? 2.277 20.734 15.484 1 98.94 212 PRO A O 1
ATOM 1747 N N . VAL A 1 213 ? 0.634 20.844 16.938 1 98.94 213 VAL A N 1
ATOM 1748 C CA . VAL A 1 213 ? 1.212 19.984 17.953 1 98.94 213 VAL A CA 1
ATOM 1749 C C . VAL A 1 213 ? 0.513 18.625 17.922 1 98.94 213 VAL A C 1
ATOM 1751 O O . VAL A 1 213 ? -0.689 18.531 18.188 1 98.94 213 VAL A O 1
ATOM 1754 N N . VAL A 1 214 ? 1.301 17.562 17.641 1 98.94 214 VAL A N 1
ATOM 1755 C CA . VAL A 1 214 ? 0.589 16.344 17.234 1 98.94 214 VAL A CA 1
ATOM 1756 C C . VAL A 1 214 ? 0.799 15.25 18.281 1 98.94 214 VAL A C 1
ATOM 1758 O O . VAL A 1 214 ? 1.884 15.125 18.844 1 98.94 214 VAL A O 1
ATOM 1761 N N . LEU A 1 215 ? -0.248 14.562 18.578 1 98.75 215 LEU A N 1
ATOM 1762 C CA . LEU A 1 215 ? -0.334 13.305 19.312 1 98.75 215 LEU A CA 1
ATOM 1763 C C . LEU A 1 215 ? -1.135 12.273 18.531 1 98.75 215 LEU A C 1
ATOM 1765 O O . LEU A 1 215 ? -2.357 12.391 18.406 1 98.75 215 LEU A O 1
ATOM 1769 N N . GLY A 1 216 ? -0.502 11.391 17.859 1 97.62 216 GLY A N 1
ATOM 1770 C CA . GLY A 1 216 ? -1.027 10.359 16.969 1 97.62 216 GLY A CA 1
ATOM 1771 C C . GLY A 1 216 ? -0.015 9.281 16.641 1 97.62 216 GLY A C 1
ATOM 1772 O O . GLY A 1 216 ? 0.565 8.672 17.547 1 97.62 216 GLY A O 1
ATOM 1773 N N . PRO A 1 217 ? 0.198 8.992 15.398 1 96.38 217 PRO A N 1
ATOM 1774 C CA . PRO A 1 217 ? 1.247 8.031 15.055 1 96.38 217 PRO A CA 1
ATOM 1775 C C . PRO A 1 217 ? 2.648 8.539 15.383 1 96.38 217 PRO A C 1
ATOM 1777 O O . PRO A 1 217 ? 2.803 9.68 15.844 1 96.38 217 PRO A O 1
ATOM 1780 N N . SER A 1 218 ? 3.627 7.719 15.148 1 95.25 218 SER A N 1
ATOM 1781 C CA . SER A 1 218 ? 5 8.062 15.5 1 95.25 218 SER A CA 1
ATOM 1782 C C . SER A 1 218 ? 5.496 9.266 14.711 1 95.25 218 SER A C 1
ATOM 1784 O O . SER A 1 218 ? 4.949 9.578 13.648 1 95.25 218 SER A O 1
ATOM 1786 N N . ARG A 1 219 ? 6.477 9.922 15.273 1 96.75 219 ARG A N 1
ATOM 1787 C CA . ARG A 1 219 ? 7.117 11.039 14.586 1 96.75 219 ARG A CA 1
ATOM 1788 C C . ARG A 1 219 ? 7.543 10.648 13.172 1 96.75 219 ARG A C 1
ATOM 1790 O O . ARG A 1 219 ? 7.301 11.383 12.219 1 96.75 219 ARG A O 1
ATOM 1797 N N . ARG A 1 220 ? 8.094 9.484 13.086 1 94.31 220 ARG A N 1
ATOM 1798 C CA . ARG A 1 220 ? 8.547 8.984 11.797 1 94.31 220 ARG A CA 1
ATOM 1799 C C . ARG A 1 220 ? 7.379 8.805 10.836 1 94.31 220 ARG A C 1
ATOM 1801 O O . ARG A 1 220 ? 7.504 9.078 9.641 1 94.31 220 ARG A O 1
ATOM 1808 N N . ASN A 1 221 ? 6.309 8.344 11.352 1 96.38 221 ASN A N 1
ATOM 1809 C CA . ASN A 1 221 ? 5.129 8.156 10.516 1 96.38 221 ASN A CA 1
ATOM 1810 C C . ASN A 1 221 ? 4.59 9.492 10 1 96.38 221 ASN A C 1
ATOM 1812 O O . ASN A 1 221 ? 4.191 9.602 8.844 1 96.38 221 ASN A O 1
ATOM 1816 N N . TYR A 1 222 ? 4.582 10.523 10.859 1 98.31 222 TYR A N 1
ATOM 1817 C CA . TYR A 1 222 ? 4.195 11.852 10.398 1 98.31 222 TYR A CA 1
ATOM 1818 C C . TYR A 1 222 ? 5.109 12.328 9.273 1 98.31 222 TYR A C 1
ATOM 1820 O O . TYR A 1 222 ? 4.648 12.938 8.305 1 98.31 222 TYR A O 1
ATOM 1828 N N . GLU A 1 223 ? 6.324 12 9.383 1 97.69 223 GLU A N 1
ATOM 1829 C CA . GLU A 1 223 ? 7.328 12.5 8.453 1 97.69 223 GLU A CA 1
ATOM 1830 C C . GLU A 1 223 ? 7.188 11.836 7.086 1 97.69 223 GLU A C 1
ATOM 1832 O O . GLU A 1 223 ? 7.793 12.289 6.109 1 97.69 223 GLU A O 1
ATOM 1837 N N . ARG A 1 224 ? 6.422 10.812 6.977 1 97.5 224 ARG A N 1
ATOM 1838 C CA . ARG A 1 224 ? 6.094 10.25 5.672 1 97.5 224 ARG A CA 1
ATOM 1839 C C . ARG A 1 224 ? 5.25 11.219 4.855 1 97.5 224 ARG A C 1
ATOM 1841 O O . ARG A 1 224 ? 5.336 11.25 3.625 1 97.5 224 ARG A O 1
ATOM 1848 N N . PHE A 1 225 ? 4.496 12.07 5.578 1 98.44 225 PHE A N 1
ATOM 1849 C CA . PHE A 1 225 ? 3.473 12.836 4.879 1 98.44 225 PHE A CA 1
ATOM 1850 C C . PHE A 1 225 ? 3.725 14.336 5.023 1 98.44 225 PHE A C 1
ATOM 1852 O O . PHE A 1 225 ? 3.141 15.141 4.293 1 98.44 225 PHE A O 1
ATOM 1859 N N . LEU A 1 226 ? 4.594 14.719 5.984 1 98.38 226 LEU A N 1
ATOM 1860 C CA . LEU A 1 226 ? 4.879 16.125 6.273 1 98.38 226 LEU A CA 1
ATOM 1861 C C . LEU A 1 226 ? 6.379 16.344 6.434 1 98.38 226 LEU A C 1
ATOM 1863 O O . LEU A 1 226 ? 7.078 15.508 7.004 1 98.38 226 LEU A O 1
ATOM 1867 N N . PRO A 1 227 ? 6.793 17.531 6 1 97.38 227 PRO A N 1
ATOM 1868 C CA . PRO A 1 227 ? 8.156 17.891 6.41 1 97.38 227 PRO A CA 1
ATOM 1869 C C . PRO A 1 227 ? 8.32 17.938 7.926 1 97.38 227 PRO A C 1
ATOM 1871 O O . PRO A 1 227 ? 7.379 18.312 8.641 1 97.38 227 PRO A O 1
ATOM 1874 N N . PRO A 1 228 ? 9.492 17.594 8.383 1 96.56 228 PRO A N 1
ATOM 1875 C CA . PRO A 1 228 ? 9.703 17.531 9.836 1 96.56 228 PRO A CA 1
ATOM 1876 C C . PRO A 1 228 ? 9.422 18.859 10.523 1 96.56 228 PRO A C 1
ATOM 1878 O O . PRO A 1 228 ? 9.023 18.875 11.695 1 96.56 228 PRO A O 1
ATOM 1881 N N . ASP A 1 229 ? 9.602 20 9.891 1 96.31 229 ASP A N 1
ATOM 1882 C CA . ASP A 1 229 ? 9.414 21.297 10.531 1 96.31 229 ASP A CA 1
ATOM 1883 C C . ASP A 1 229 ? 7.984 21.797 10.352 1 96.31 229 ASP A C 1
ATOM 1885 O O . ASP A 1 229 ? 7.684 22.953 10.656 1 96.31 229 ASP A O 1
ATOM 1889 N N . ALA A 1 230 ? 7.117 20.922 9.867 1 98.25 230 ALA A N 1
ATOM 1890 C CA . ALA A 1 230 ? 5.73 21.328 9.641 1 98.25 230 ALA A CA 1
ATOM 1891 C C . ALA A 1 230 ? 4.875 21.047 10.875 1 98.25 230 ALA A C 1
ATOM 1893 O O . ALA A 1 230 ? 3.701 21.422 10.922 1 98.25 230 ALA A O 1
ATOM 1894 N N . PHE A 1 231 ? 5.492 20.391 11.875 1 98.88 231 PHE A N 1
ATOM 1895 C CA . PHE A 1 231 ? 4.723 20.031 13.062 1 98.88 231 PHE A CA 1
ATOM 1896 C C . PHE A 1 231 ? 5.633 19.891 14.281 1 98.88 231 PHE A C 1
ATOM 1898 O O . PHE A 1 231 ? 6.855 19.891 14.141 1 98.88 231 PHE A O 1
ATOM 1905 N N . ILE A 1 232 ? 5.004 19.906 15.406 1 98.94 232 ILE A N 1
ATOM 1906 C CA . ILE A 1 232 ? 5.664 19.625 16.672 1 98.94 232 ILE A CA 1
ATOM 1907 C C . ILE A 1 232 ? 5.094 18.344 17.281 1 98.94 232 ILE A C 1
ATOM 1909 O O . ILE A 1 232 ? 3.898 18.266 17.578 1 98.94 232 ILE A O 1
ATOM 1913 N N . HIS A 1 233 ? 5.914 17.344 17.391 1 98.88 233 HIS A N 1
ATOM 1914 C CA . HIS A 1 233 ? 5.465 16.062 17.953 1 98.88 233 HIS A CA 1
ATOM 1915 C C . HIS A 1 233 ? 5.66 16.031 19.469 1 98.88 233 HIS A C 1
ATOM 1917 O O . HIS A 1 233 ? 6.723 16.406 19.969 1 98.88 233 HIS A O 1
ATOM 1923 N N . VAL A 1 234 ? 4.758 15.516 20.172 1 98.81 234 VAL A N 1
ATOM 1924 C CA . VAL A 1 234 ? 4.816 15.539 21.625 1 98.81 234 VAL A CA 1
ATOM 1925 C C . VAL A 1 234 ? 5.992 14.688 22.109 1 98.81 234 VAL A C 1
ATOM 1927 O O . VAL A 1 234 ? 6.605 14.992 23.141 1 98.81 234 VAL A O 1
ATOM 1930 N N . ASP A 1 235 ? 6.34 13.672 21.328 1 97.88 235 ASP A N 1
ATOM 1931 C CA . ASP A 1 235 ? 7.383 12.734 21.734 1 97.88 235 ASP A CA 1
ATOM 1932 C C . ASP A 1 235 ? 8.773 13.352 21.578 1 97.88 235 ASP A C 1
ATOM 1934 O O . ASP A 1 235 ? 9.773 12.758 21.969 1 97.88 235 ASP A O 1
ATOM 1938 N N . ASP A 1 236 ? 8.844 14.508 20.984 1 98.12 236 ASP A N 1
ATOM 1939 C CA . ASP A 1 236 ? 10.125 15.195 20.875 1 98.12 236 ASP A CA 1
ATOM 1940 C C . ASP A 1 236 ? 10.562 15.766 22.219 1 98.12 236 ASP A C 1
ATOM 1942 O O . ASP A 1 236 ? 11.711 16.188 22.375 1 98.12 236 ASP A O 1
ATOM 1946 N N . PHE A 1 237 ? 9.703 15.742 23.188 1 98.62 237 PHE A N 1
ATOM 1947 C CA . PHE A 1 237 ? 9.953 16.344 24.484 1 98.62 237 PHE A CA 1
ATOM 1948 C C . PHE A 1 237 ? 9.852 15.312 25.594 1 98.62 237 PHE A C 1
ATOM 1950 O O . PHE A 1 237 ? 8.992 14.43 25.547 1 98.62 237 PHE A O 1
ATOM 1957 N N . PRO A 1 238 ? 10.609 15.398 26.625 1 98.12 238 PRO A N 1
ATOM 1958 C CA . PRO A 1 238 ? 10.594 14.414 27.703 1 98.12 238 PRO A CA 1
ATOM 1959 C C . PRO A 1 238 ? 9.336 14.5 28.562 1 98.12 238 PRO A C 1
ATOM 1961 O O . PRO A 1 238 ? 9.023 13.555 29.297 1 98.12 238 PRO A O 1
ATOM 1964 N N . SER A 1 239 ? 8.617 15.688 28.531 1 98.12 239 SER A N 1
ATOM 1965 C CA . SER A 1 239 ? 7.406 15.859 29.328 1 98.12 239 SER A CA 1
ATOM 1966 C C . SER A 1 239 ? 6.5 16.922 28.719 1 98.12 239 SER A C 1
ATOM 1968 O O . SER A 1 239 ? 6.945 17.75 27.906 1 98.12 239 SER A O 1
ATOM 1970 N N . PRO A 1 240 ? 5.211 16.875 29.109 1 98.62 240 PRO A N 1
ATOM 1971 C CA . PRO A 1 240 ? 4.316 17.953 28.688 1 98.62 240 PRO A CA 1
ATOM 1972 C C . PRO A 1 240 ? 4.793 19.328 29.141 1 98.62 240 PRO A C 1
ATOM 1974 O O . PRO A 1 240 ? 4.586 20.328 28.438 1 98.62 240 PRO A O 1
ATOM 1977 N N . GLN A 1 241 ? 5.438 19.422 30.281 1 98.69 241 GLN A N 1
ATOM 1978 C CA . GLN A 1 241 ? 6.004 20.672 30.766 1 98.69 241 GLN A CA 1
ATOM 1979 C C . GLN A 1 241 ? 7.066 21.203 29.812 1 98.69 241 GLN A C 1
ATOM 1981 O O . GLN A 1 241 ? 7.105 22.406 29.516 1 98.69 241 GLN A O 1
ATOM 1986 N N . ALA A 1 242 ? 7.879 20.297 29.375 1 98.88 242 ALA A N 1
ATOM 1987 C CA . ALA A 1 242 ? 8.922 20.688 28.422 1 98.88 242 ALA A CA 1
ATOM 1988 C C . ALA A 1 242 ? 8.32 21.188 27.109 1 98.88 242 ALA A C 1
ATOM 1990 O O . ALA A 1 242 ? 8.82 22.125 26.516 1 98.88 242 ALA A O 1
ATOM 1991 N N . LEU A 1 243 ? 7.273 20.562 26.688 1 98.88 243 LEU A N 1
ATOM 1992 C CA . LEU A 1 243 ? 6.562 21.016 25.484 1 98.88 243 LEU A CA 1
ATOM 1993 C C . LEU A 1 243 ? 5.992 22.422 25.703 1 98.88 243 LEU A C 1
ATOM 1995 O O . LEU A 1 243 ? 6.137 23.281 24.828 1 98.88 243 LEU A O 1
ATOM 1999 N N . ALA A 1 244 ? 5.395 22.625 26.828 1 98.88 244 ALA A N 1
ATOM 2000 C CA . ALA A 1 244 ? 4.832 23.938 27.156 1 98.88 244 ALA A CA 1
ATOM 2001 C C . ALA A 1 244 ? 5.902 25.031 27.094 1 98.88 244 ALA A C 1
ATOM 2003 O O . ALA A 1 244 ? 5.68 26.094 26.516 1 98.88 244 ALA A O 1
ATOM 2004 N N . GLN A 1 245 ? 7.02 24.719 27.688 1 98.75 245 GLN A N 1
ATOM 2005 C CA . GLN A 1 245 ? 8.133 25.656 27.688 1 98.75 245 GLN A CA 1
ATOM 2006 C C . GLN A 1 245 ? 8.578 25.969 26.266 1 98.75 245 GLN A C 1
ATOM 2008 O O . GLN A 1 245 ? 8.875 27.125 25.938 1 98.75 245 GLN A O 1
ATOM 2013 N N . HIS A 1 246 ? 8.594 24.984 25.438 1 98.81 246 HIS A N 1
ATOM 2014 C CA . HIS A 1 246 ? 8.992 25.156 24.047 1 98.81 246 HIS A CA 1
ATOM 2015 C C . HIS A 1 246 ? 8.016 26.062 23.297 1 98.81 246 HIS A C 1
ATOM 2017 O O . HIS A 1 246 ? 8.43 26.969 22.578 1 98.81 246 HIS A O 1
ATOM 2023 N N . LEU A 1 247 ? 6.738 25.859 23.453 1 98.81 247 LEU A N 1
ATOM 2024 C CA . LEU A 1 247 ? 5.723 26.672 22.781 1 98.81 247 LEU A CA 1
ATOM 2025 C C . LEU A 1 247 ? 5.773 28.109 23.25 1 98.81 247 LEU A C 1
ATOM 2027 O O . LEU A 1 247 ? 5.648 29.047 22.453 1 98.81 247 LEU A O 1
ATOM 2031 N N . GLN A 1 248 ? 6 28.312 24.531 1 98.56 248 GLN A N 1
ATOM 2032 C CA . GLN A 1 248 ? 6.113 29.656 25.094 1 98.56 248 GLN A CA 1
ATOM 2033 C C . GLN A 1 248 ? 7.363 30.375 24.562 1 98.56 248 GLN A C 1
ATOM 2035 O O . GLN A 1 248 ? 7.336 31.578 24.312 1 98.56 248 GLN A O 1
ATOM 2040 N N . ALA A 1 249 ? 8.398 29.594 24.453 1 98.44 249 ALA A N 1
ATOM 2041 C CA . ALA A 1 249 ? 9.625 30.156 23.891 1 98.44 249 ALA A CA 1
ATOM 2042 C C . ALA A 1 249 ? 9.422 30.578 22.438 1 98.44 249 ALA A C 1
ATOM 2044 O O . ALA A 1 249 ? 9.898 31.625 22.016 1 98.44 249 ALA A O 1
ATOM 2045 N N . LEU A 1 250 ? 8.742 29.75 21.688 1 98.12 250 LEU A N 1
ATOM 2046 C CA . LEU A 1 250 ? 8.461 30.062 20.297 1 98.12 250 LEU A CA 1
ATOM 2047 C C . LEU A 1 250 ? 7.57 31.297 20.188 1 98.12 250 LEU A C 1
ATOM 2049 O O . LEU A 1 250 ? 7.703 32.062 19.234 1 98.12 250 LEU A O 1
ATOM 2053 N N . ASP A 1 251 ? 6.688 31.453 21.141 1 96.88 251 ASP A N 1
ATOM 2054 C CA . ASP A 1 251 ? 5.816 32.625 21.156 1 96.88 251 ASP A CA 1
ATOM 2055 C C . ASP A 1 251 ? 6.629 33.906 21.219 1 96.88 251 ASP A C 1
ATOM 2057 O O . ASP A 1 251 ? 6.227 34.938 20.656 1 96.88 251 ASP A O 1
ATOM 2061 N N . LYS A 1 252 ? 7.766 33.875 21.812 1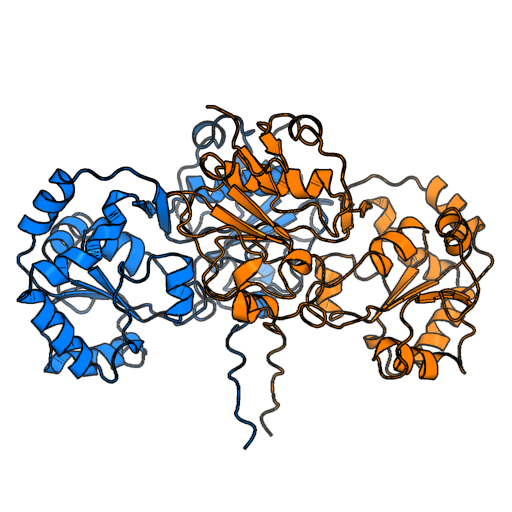 96 252 LYS A N 1
ATOM 2062 C CA . LYS A 1 252 ? 8.586 35.062 22.047 1 96 252 LYS A CA 1
ATOM 2063 C C . LYS A 1 252 ? 9.672 35.188 20.969 1 96 252 LYS A C 1
ATOM 2065 O O . LYS A 1 252 ? 10.375 36.219 20.922 1 96 252 LYS A O 1
ATOM 2070 N N . ASP A 1 253 ? 9.797 34.156 20.203 1 96.5 253 ASP A N 1
ATOM 2071 C CA . ASP A 1 253 ? 10.828 34.156 19.188 1 96.5 253 ASP A CA 1
ATOM 2072 C C . ASP A 1 253 ? 10.219 34 17.781 1 96.5 253 ASP A C 1
ATOM 2074 O O . ASP A 1 253 ? 10.141 32.906 17.25 1 96.5 253 ASP A O 1
ATOM 2078 N N . GLN A 1 254 ? 10.008 35.125 17.219 1 93.5 254 GLN A N 1
ATOM 2079 C CA . GLN A 1 254 ? 9.297 35.156 15.953 1 93.5 254 GLN A CA 1
ATOM 2080 C C . GLN A 1 254 ? 10.078 34.438 14.859 1 93.5 254 GLN A C 1
ATOM 2082 O O . GLN A 1 254 ? 9.492 33.719 14.031 1 93.5 254 GLN A O 1
ATOM 2087 N N . ALA A 1 255 ? 11.344 34.594 14.883 1 94.31 255 ALA A N 1
ATOM 2088 C CA . ALA A 1 255 ? 12.188 33.969 13.875 1 94.31 255 ALA A CA 1
ATOM 2089 C C . ALA A 1 255 ? 12.07 32.438 13.93 1 94.31 255 ALA A C 1
ATOM 2091 O O . ALA A 1 255 ? 11.898 31.781 12.898 1 94.31 255 ALA A O 1
ATOM 2092 N N . SER A 1 256 ? 12.156 31.859 15.102 1 97.06 256 SER A N 1
ATOM 2093 C CA . SER A 1 256 ? 12.039 30.406 15.281 1 97.06 256 SER A CA 1
ATOM 2094 C C . SER A 1 256 ? 10.633 29.922 14.945 1 97.06 256 SER A C 1
ATOM 2096 O O . SER A 1 256 ? 10.461 28.859 14.344 1 97.06 256 SER A O 1
ATOM 2098 N N . TYR A 1 257 ? 9.711 30.734 15.328 1 96.75 257 TYR A N 1
ATOM 2099 C CA . TYR A 1 257 ? 8.32 30.406 15.039 1 96.75 257 TYR A CA 1
ATOM 2100 C C . TYR A 1 257 ? 8.078 30.328 13.531 1 96.75 257 TYR A C 1
ATOM 2102 O O . TYR A 1 257 ? 7.422 29.406 13.047 1 96.75 257 TYR A O 1
ATOM 2110 N N . LEU A 1 258 ? 8.656 31.203 12.781 1 94.56 258 LEU A N 1
ATOM 2111 C CA . LEU A 1 258 ? 8.422 31.328 11.344 1 94.56 258 LEU A CA 1
ATOM 2112 C C . LEU A 1 258 ? 9.031 30.141 10.594 1 94.56 258 LEU A C 1
ATOM 2114 O O . LEU A 1 258 ? 8.648 29.859 9.461 1 94.56 258 LEU A O 1
ATOM 2118 N N . ARG A 1 259 ? 9.93 29.422 11.211 1 95.56 259 ARG A N 1
ATOM 2119 C CA . ARG A 1 259 ? 10.547 28.25 10.586 1 95.56 259 ARG A CA 1
ATOM 2120 C C . ARG A 1 259 ? 9.516 27.156 10.328 1 95.56 259 ARG A C 1
ATOM 2122 O O . ARG A 1 259 ? 9.664 26.375 9.398 1 95.56 259 ARG A O 1
ATOM 2129 N N . TYR A 1 260 ? 8.492 27.156 11.078 1 96.69 260 TYR A N 1
ATOM 2130 C CA . TYR A 1 260 ? 7.457 26.125 10.961 1 96.69 260 TYR A CA 1
ATOM 2131 C C . TYR A 1 260 ? 6.578 26.391 9.75 1 96.69 260 TYR A C 1
ATOM 2133 O O . TYR A 1 260 ? 5.684 25.594 9.445 1 96.69 260 TYR A O 1
ATOM 2141 N N . PHE A 1 261 ? 6.855 27.438 8.961 1 95.94 261 PHE A N 1
ATOM 2142 C CA . PHE A 1 261 ? 6.047 27.766 7.789 1 95.94 261 PHE A CA 1
ATOM 2143 C C . PHE A 1 261 ? 6.895 27.766 6.523 1 95.94 261 PHE A C 1
ATOM 2145 O O . PHE A 1 261 ? 6.391 28.031 5.434 1 95.94 261 PHE A O 1
ATOM 2152 N N . ARG A 1 262 ? 8.164 27.438 6.672 1 93.88 262 ARG A N 1
ATOM 2153 C CA . ARG A 1 262 ? 9.07 27.469 5.531 1 93.88 262 ARG A CA 1
ATOM 2154 C C . ARG A 1 262 ? 8.609 26.516 4.43 1 93.88 262 ARG A C 1
ATOM 2156 O O . ARG A 1 262 ? 8.742 26.812 3.244 1 93.88 262 ARG A O 1
ATOM 2163 N N . TRP A 1 263 ? 8.07 25.391 4.855 1 95.56 263 TRP A N 1
ATOM 2164 C CA . TRP A 1 263 ? 7.613 24.391 3.895 1 95.56 263 TRP A CA 1
ATOM 2165 C C . TRP A 1 263 ? 6.539 24.969 2.98 1 95.56 263 TRP A C 1
ATOM 2167 O O . TRP A 1 263 ? 6.348 24.484 1.858 1 95.56 263 TRP A O 1
ATOM 2177 N N . ARG A 1 264 ? 5.844 25.984 3.369 1 95.31 264 ARG A N 1
ATOM 2178 C CA . ARG A 1 264 ? 4.738 26.562 2.613 1 95.31 264 ARG A CA 1
ATOM 2179 C C . ARG A 1 264 ? 5.25 27.328 1.4 1 95.31 264 ARG A C 1
ATOM 2181 O O . ARG A 1 264 ? 4.473 27.703 0.519 1 95.31 264 ARG A O 1
ATOM 2188 N N . GLU A 1 265 ? 6.523 27.562 1.345 1 93.81 265 GLU A N 1
ATOM 2189 C CA . GLU A 1 265 ? 7.109 28.203 0.177 1 93.81 265 GLU A CA 1
ATOM 2190 C C . GLU A 1 265 ? 6.93 27.359 -1.077 1 93.81 265 GLU A C 1
ATOM 2192 O O . GLU A 1 265 ? 6.91 27.875 -2.191 1 93.81 265 GLU A O 1
ATOM 2197 N N . THR A 1 266 ? 6.797 26 -0.851 1 94.5 266 THR A N 1
ATOM 2198 C CA . THR A 1 266 ? 6.781 25.125 -2.023 1 94.5 266 THR A CA 1
ATOM 2199 C C . THR A 1 266 ? 5.637 24.125 -1.938 1 94.5 266 THR A C 1
ATOM 2201 O O . THR A 1 266 ? 5.453 23.312 -2.844 1 94.5 266 THR A O 1
ATOM 2204 N N . LEU A 1 267 ? 4.883 24.094 -0.832 1 96.25 267 LEU A N 1
ATOM 2205 C CA . LEU A 1 267 ? 3.814 23.125 -0.637 1 96.25 267 LEU A CA 1
ATOM 2206 C C . LEU A 1 267 ? 2.555 23.797 -0.1 1 96.25 267 LEU A C 1
ATOM 2208 O O . LEU A 1 267 ? 2.631 24.859 0.519 1 96.25 267 LEU A O 1
ATOM 2212 N N . ARG A 1 268 ? 1.485 23.188 -0.33 1 96.25 268 ARG A N 1
ATOM 2213 C CA . ARG A 1 268 ? 0.214 23.609 0.252 1 96.25 268 ARG A CA 1
ATOM 2214 C C . ARG A 1 268 ? -0.588 22.406 0.739 1 96.25 268 ARG A C 1
ATOM 2216 O O . ARG A 1 268 ? -0.52 21.328 0.148 1 96.25 268 ARG A O 1
ATOM 2223 N N . PRO A 1 269 ? -1.344 22.578 1.789 1 96.69 269 PRO A N 1
ATOM 2224 C CA . PRO A 1 269 ? -2.205 21.484 2.252 1 96.69 269 PRO A CA 1
ATOM 2225 C C . PRO A 1 269 ? -3.473 21.344 1.414 1 96.69 269 PRO A C 1
ATOM 2227 O O . PRO A 1 269 ? -4.039 22.344 0.965 1 96.69 269 PRO A O 1
ATOM 2230 N N . CYS A 1 270 ? -3.828 20.094 1.184 1 96.56 270 CYS A N 1
ATOM 2231 C CA . CYS A 1 270 ? -5.07 19.734 0.512 1 96.56 270 CYS A CA 1
ATOM 2232 C C . CYS A 1 270 ? -5.91 18.812 1.387 1 96.56 270 CYS A C 1
ATOM 2234 O O . CYS A 1 270 ? -5.379 18.109 2.256 1 96.56 270 CYS A O 1
ATOM 2236 N N . SER A 1 271 ? -7.211 18.906 1.187 1 94.69 271 SER A N 1
ATOM 2237 C CA . SER A 1 271 ? -8.117 18.078 1.976 1 94.69 271 SER A CA 1
ATOM 2238 C C . SER A 1 271 ? -8.844 17.062 1.101 1 94.69 271 SER A C 1
ATOM 2240 O O . SER A 1 271 ? -9.023 17.281 -0.097 1 94.69 271 SER A O 1
ATOM 2242 N N . ARG A 1 272 ? -9.266 16.078 1.711 1 94.5 272 ARG A N 1
ATOM 2243 C CA . ARG A 1 272 ? -10.023 15.023 1.041 1 94.5 272 ARG A CA 1
ATOM 2244 C C . ARG A 1 272 ? -11.438 15.484 0.716 1 94.5 272 ARG A C 1
ATOM 2246 O O . ARG A 1 272 ? -11.93 16.453 1.307 1 94.5 272 ARG A O 1
ATOM 2253 N N . SER A 1 273 ? -12.047 14.836 -0.233 1 94.31 273 SER A N 1
ATOM 2254 C CA . SER A 1 273 ? -13.477 14.914 -0.518 1 94.31 273 SER A CA 1
ATOM 2255 C C . SER A 1 273 ? -14.023 13.562 -0.951 1 94.31 273 SER A C 1
ATOM 2257 O O . SER A 1 273 ? -13.305 12.75 -1.53 1 94.31 273 SER A O 1
ATOM 2259 N N . TRP A 1 274 ? -15.281 13.359 -0.696 1 95.56 274 TRP A N 1
ATOM 2260 C CA . TRP A 1 274 ? -15.914 12.109 -1.104 1 95.56 274 TRP A CA 1
ATOM 2261 C C . TRP A 1 274 ? -15.867 11.945 -2.619 1 95.56 274 TRP A C 1
ATOM 2263 O O . TRP A 1 274 ? -15.656 10.844 -3.125 1 95.56 274 TRP A O 1
ATOM 2273 N N . ALA A 1 275 ? -16.062 13.047 -3.322 1 93.81 275 ALA A N 1
ATOM 2274 C CA . ALA A 1 275 ? -16.016 13.008 -4.781 1 93.81 275 ALA A CA 1
ATOM 2275 C C . ALA A 1 275 ? -14.656 12.508 -5.273 1 93.81 275 ALA A C 1
ATOM 2277 O O . ALA A 1 275 ? -14.578 11.609 -6.109 1 93.81 275 ALA A O 1
ATOM 2278 N N . LEU A 1 276 ? -13.641 13.109 -4.734 1 94.44 276 LEU A N 1
ATOM 2279 C CA . LEU A 1 276 ? -12.289 12.695 -5.113 1 94.44 276 LEU A CA 1
ATOM 2280 C C . LEU A 1 276 ? -12.031 11.25 -4.719 1 94.44 276 LEU A C 1
ATOM 2282 O O . LEU A 1 276 ? -11.453 10.484 -5.492 1 94.44 276 LEU A O 1
ATOM 2286 N N . ASP A 1 277 ? -12.453 10.891 -3.518 1 96.75 277 ASP A N 1
ATOM 2287 C CA . ASP A 1 277 ? -12.227 9.531 -3.021 1 96.75 277 ASP A CA 1
ATOM 2288 C C . ASP A 1 277 ? -12.867 8.5 -3.941 1 96.75 277 ASP A C 1
ATOM 2290 O O . ASP A 1 277 ? -12.234 7.508 -4.309 1 96.75 277 ASP A O 1
ATOM 2294 N N . TYR A 1 278 ? -14.086 8.703 -4.332 1 97.12 278 TYR A N 1
ATOM 2295 C CA . TYR A 1 278 ? -14.781 7.754 -5.199 1 97.12 278 TYR A CA 1
ATOM 2296 C C . TYR A 1 278 ? -14.156 7.734 -6.59 1 97.12 278 TYR A C 1
ATOM 2298 O O . TYR A 1 278 ? -14.125 6.691 -7.246 1 97.12 278 TYR A O 1
ATOM 2306 N N . CYS A 1 279 ? -13.648 8.883 -7.023 1 95.75 279 CYS A N 1
ATOM 2307 C CA . CYS A 1 279 ? -12.953 8.898 -8.305 1 95.75 279 CYS A CA 1
ATOM 2308 C C . CYS A 1 279 ? -11.648 8.117 -8.227 1 95.75 279 CYS A C 1
ATOM 2310 O O . CYS A 1 279 ? -11.25 7.473 -9.195 1 95.75 279 CYS A O 1
ATOM 2312 N N . LYS A 1 280 ? -10.969 8.203 -7.102 1 96 280 LYS A N 1
ATOM 2313 C CA . LYS A 1 280 ? -9.789 7.367 -6.91 1 96 280 LYS A CA 1
ATOM 2314 C C . LYS A 1 280 ? -10.133 5.887 -7.043 1 96 280 LYS A C 1
ATOM 2316 O O . LYS A 1 280 ? -9.367 5.113 -7.617 1 96 280 LYS A O 1
ATOM 2321 N N . ALA A 1 281 ? -11.273 5.508 -6.477 1 97.38 281 ALA A N 1
ATOM 2322 C CA . ALA A 1 281 ? -11.727 4.129 -6.629 1 97.38 281 ALA A CA 1
ATOM 2323 C C . ALA A 1 281 ? -11.977 3.793 -8.094 1 97.38 281 ALA A C 1
ATOM 2325 O O . ALA A 1 281 ? -11.562 2.736 -8.578 1 97.38 281 ALA A O 1
ATOM 2326 N N . CYS A 1 282 ? -12.617 4.727 -8.773 1 96.31 282 CYS A N 1
ATOM 2327 C CA . CYS A 1 282 ? -12.875 4.566 -10.195 1 96.31 282 CYS A CA 1
ATOM 2328 C C . CYS A 1 282 ? -11.578 4.375 -10.969 1 96.31 282 CYS A C 1
ATOM 2330 O O . CYS A 1 282 ? -11.438 3.418 -11.734 1 96.31 282 CYS A O 1
ATOM 2332 N N . TRP A 1 283 ? -10.656 5.234 -10.727 1 92.94 283 TRP A N 1
ATOM 2333 C CA . TRP A 1 283 ? -9.375 5.168 -11.422 1 92.94 283 TRP A CA 1
ATOM 2334 C C . TRP A 1 283 ? -8.656 3.854 -11.133 1 92.94 283 TRP A C 1
ATOM 2336 O O . TRP A 1 283 ? -8.156 3.197 -12.047 1 92.94 283 TRP A O 1
ATOM 2346 N N . GLN A 1 284 ? -8.617 3.447 -9.883 1 94.62 284 GLN A N 1
ATOM 2347 C CA . GLN A 1 284 ? -7.938 2.221 -9.484 1 94.62 284 GLN A CA 1
ATOM 2348 C C . GLN A 1 284 ? -8.586 0.997 -10.125 1 94.62 284 GLN A C 1
ATOM 2350 O O . GLN A 1 284 ? -7.891 0.113 -10.633 1 94.62 284 GLN A O 1
ATOM 2355 N N . LEU A 1 285 ? -9.867 0.915 -10.109 1 95.56 285 LEU A N 1
ATOM 2356 C CA . LEU A 1 285 ? -10.602 -0.24 -10.617 1 95.56 285 LEU A CA 1
ATOM 2357 C C . LEU A 1 285 ? -10.461 -0.348 -12.133 1 95.56 285 LEU A C 1
ATOM 2359 O O . LEU A 1 285 ? -10.492 -1.45 -12.688 1 95.56 285 LEU A O 1
ATOM 2363 N N . GLN A 1 286 ? -10.266 0.787 -12.773 1 91.12 286 GLN A N 1
ATOM 2364 C CA . GLN A 1 286 ? -10.055 0.786 -14.219 1 91.12 286 GLN A CA 1
ATOM 2365 C C . GLN A 1 286 ? -8.625 0.365 -14.562 1 91.12 286 GLN A C 1
ATOM 2367 O O . GLN A 1 286 ? -8.398 -0.305 -15.578 1 91.12 286 GLN A O 1
ATOM 2372 N N . GLN A 1 287 ? -7.758 0.727 -13.727 1 87.31 287 GLN A N 1
ATOM 2373 C CA . GLN A 1 287 ? -6.34 0.562 -14.031 1 87.31 287 GLN A CA 1
ATOM 2374 C C . GLN A 1 287 ? -5.867 -0.852 -13.703 1 87.31 287 GLN A C 1
ATOM 2376 O O . GLN A 1 287 ? -4.945 -1.366 -14.336 1 87.31 287 GLN A O 1
ATOM 2381 N N . ASP A 1 288 ? -6.426 -1.421 -12.742 1 90.62 288 ASP A N 1
ATOM 2382 C CA . ASP A 1 288 ? -5.922 -2.693 -12.234 1 90.62 288 ASP A CA 1
ATOM 2383 C C . ASP A 1 288 ? -7.035 -3.734 -12.164 1 90.62 288 ASP A C 1
ATOM 2385 O O . ASP A 1 288 ? -7.949 -3.617 -11.344 1 90.62 288 ASP A O 1
ATOM 2389 N N . SER A 1 289 ? -6.918 -4.766 -12.984 1 91.06 289 SER A N 1
ATOM 2390 C CA . SER A 1 289 ? -7.93 -5.816 -13.016 1 91.06 289 SER A CA 1
ATOM 2391 C C . SER A 1 289 ? -7.387 -7.129 -12.461 1 91.06 289 SER A C 1
ATOM 2393 O O . SER A 1 289 ? -8.047 -8.164 -12.547 1 91.06 289 SER A O 1
ATOM 2395 N N . ARG A 1 290 ? -6.258 -7.086 -11.883 1 95.94 290 ARG A N 1
ATOM 2396 C CA . ARG A 1 290 ? -5.641 -8.297 -11.352 1 95.94 290 ARG A CA 1
ATOM 2397 C C . ARG A 1 290 ? -6.523 -8.938 -10.289 1 95.94 290 ARG A C 1
ATOM 2399 O O . ARG A 1 290 ? -7.18 -8.242 -9.516 1 95.94 290 ARG A O 1
ATOM 2406 N N . TYR A 1 291 ? -6.441 -10.242 -10.242 1 97.12 291 TYR A N 1
ATOM 2407 C CA . TYR A 1 291 ? -7.082 -10.961 -9.148 1 97.12 291 TYR A CA 1
ATOM 2408 C C . TYR A 1 291 ? -6.43 -10.625 -7.812 1 97.12 291 TYR A C 1
ATOM 2410 O O . TYR A 1 291 ? -5.203 -10.609 -7.699 1 97.12 291 TYR A O 1
ATOM 2418 N N . GLN A 1 292 ? -7.234 -10.297 -6.859 1 97.81 292 GLN A N 1
ATOM 2419 C CA . GLN A 1 292 ? -6.754 -10.125 -5.492 1 97.81 292 GLN A CA 1
ATOM 2420 C C . GLN A 1 292 ? -7.898 -10.234 -4.488 1 97.81 292 GLN A C 1
ATOM 2422 O O . GLN A 1 292 ? -9.062 -10.008 -4.836 1 97.81 292 GLN A O 1
ATOM 2427 N N . THR A 1 293 ? -7.574 -10.641 -3.328 1 97.94 293 THR A N 1
ATOM 2428 C CA . THR A 1 293 ? -8.508 -10.633 -2.207 1 97.94 293 THR A CA 1
ATOM 2429 C C . THR A 1 293 ? -7.844 -10.055 -0.957 1 97.94 293 THR A C 1
ATOM 2431 O O . THR A 1 293 ? -6.629 -9.859 -0.927 1 97.94 293 THR A O 1
ATOM 2434 N N . VAL A 1 294 ? -8.648 -9.617 -0.049 1 97.44 294 VAL A N 1
ATOM 2435 C CA . VAL A 1 294 ? -8.227 -9.305 1.312 1 97.44 294 VAL A CA 1
ATOM 2436 C C . VAL A 1 294 ? -8.727 -10.383 2.27 1 97.44 294 VAL A C 1
ATOM 2438 O O . VAL A 1 294 ? -9.836 -10.289 2.799 1 97.44 294 VAL A O 1
ATOM 2441 N N . PRO A 1 295 ? -7.93 -11.398 2.523 1 95.56 295 PRO A N 1
ATOM 2442 C CA . PRO A 1 295 ? -8.422 -12.547 3.281 1 95.56 295 PRO A CA 1
ATOM 2443 C C . PRO A 1 295 ? -8.938 -12.172 4.664 1 95.56 295 PRO A C 1
ATOM 2445 O O . PRO A 1 295 ? -9.906 -12.766 5.152 1 95.56 295 PRO A O 1
ATOM 2448 N N . SER A 1 296 ? -8.297 -11.156 5.273 1 95.81 296 SER A N 1
ATOM 2449 C CA . SER A 1 296 ? -8.727 -10.695 6.59 1 95.81 296 SER A CA 1
ATOM 2450 C C . SER A 1 296 ? -8.586 -9.188 6.719 1 95.81 296 SER A C 1
ATOM 2452 O O . SER A 1 296 ? -7.473 -8.672 6.875 1 95.81 296 SER A O 1
ATOM 2454 N N . ILE A 1 297 ? -9.695 -8.523 6.723 1 96.25 297 ILE A N 1
ATOM 2455 C CA . ILE A 1 297 ? -9.695 -7.078 6.957 1 96.25 297 ILE A CA 1
ATOM 2456 C C . ILE A 1 297 ? -9.156 -6.781 8.352 1 96.25 297 ILE A C 1
ATOM 2458 O O . ILE A 1 297 ? -8.359 -5.863 8.539 1 96.25 297 ILE A O 1
ATOM 2462 N N . ALA A 1 298 ? -9.555 -7.629 9.281 1 95.62 298 ALA A N 1
ATOM 2463 C CA . ALA A 1 298 ? -9.156 -7.434 10.68 1 95.62 298 ALA A CA 1
ATOM 2464 C C . ALA A 1 298 ? -7.641 -7.496 10.828 1 95.62 298 ALA A C 1
ATOM 2466 O O . ALA A 1 298 ? -7.031 -6.598 11.406 1 95.62 298 ALA A O 1
ATOM 2467 N N . SER A 1 299 ? -7.039 -8.531 10.281 1 92.75 299 SER A N 1
ATOM 2468 C CA . SER A 1 299 ? -5.598 -8.711 10.398 1 92.75 299 SER A CA 1
ATOM 2469 C C . SER A 1 299 ? -4.84 -7.602 9.672 1 92.75 299 SER A C 1
ATOM 2471 O O . SER A 1 299 ? -3.859 -7.07 10.195 1 92.75 299 SER A O 1
ATOM 2473 N N . TRP A 1 300 ? -5.316 -7.23 8.523 1 93.56 300 TRP A N 1
ATOM 2474 C CA . TRP A 1 300 ? -4.664 -6.199 7.723 1 93.56 300 TRP A CA 1
ATOM 2475 C C . TRP A 1 300 ? -4.746 -4.844 8.414 1 93.56 300 TRP A C 1
ATOM 2477 O O . TRP A 1 300 ? -3.748 -4.121 8.5 1 93.56 300 TRP A O 1
ATOM 2487 N N . PHE A 1 301 ? -5.93 -4.52 8.961 1 95.44 301 PHE A N 1
ATOM 2488 C CA . PHE A 1 301 ? -6.215 -3.174 9.445 1 95.44 301 PHE A CA 1
ATOM 2489 C C . PHE A 1 301 ? -5.621 -2.957 10.828 1 95.44 301 PHE A C 1
ATOM 2491 O O . PHE A 1 301 ? -5.277 -1.831 11.195 1 95.44 301 PHE A O 1
ATOM 2498 N N . THR A 1 302 ? -5.461 -4.039 11.625 1 92.19 302 THR A N 1
ATOM 2499 C CA . THR A 1 302 ? -5.035 -3.896 13.016 1 92.19 302 THR A CA 1
ATOM 2500 C C . THR A 1 302 ? -3.533 -4.125 13.141 1 92.19 302 THR A C 1
ATOM 2502 O O . THR A 1 302 ? -2.965 -3.961 14.227 1 92.19 302 THR A O 1
ATOM 2505 N N . ARG A 1 303 ? -3.002 -4.516 12.078 1 82.44 303 ARG A N 1
ATOM 2506 C CA . ARG A 1 303 ? -1.575 -4.809 12.156 1 82.44 303 ARG A CA 1
ATOM 2507 C C . ARG A 1 303 ? -0.78 -3.572 12.555 1 82.44 303 ARG A C 1
ATOM 2509 O O . ARG A 1 303 ? -1.067 -2.467 12.086 1 82.44 303 ARG A O 1
ATOM 2516 N N . ASP A 1 304 ? -0.196 -3.656 13.82 1 64.81 304 ASP A N 1
ATOM 2517 C CA . ASP A 1 304 ? 0.677 -2.588 14.297 1 64.81 304 ASP A CA 1
ATOM 2518 C C . ASP A 1 304 ? 2.109 -2.791 13.812 1 64.81 304 ASP A C 1
ATOM 2520 O O . ASP A 1 304 ? 2.561 -3.926 13.648 1 64.81 304 ASP A O 1
ATOM 2524 N N . PHE A 1 305 ? 2.598 -2.008 12.906 1 55.12 305 PHE A N 1
ATOM 2525 C CA . PHE A 1 305 ? 3.938 -2.098 12.336 1 55.12 305 PHE A CA 1
ATOM 2526 C C . PHE A 1 305 ? 4.996 -2.041 13.43 1 55.12 305 PHE A C 1
ATOM 2528 O O . PHE A 1 305 ? 6.191 -2.16 13.156 1 55.12 305 PHE A O 1
ATOM 2535 N N . THR A 1 306 ? 4.703 -1.723 14.727 1 46.38 306 THR A N 1
ATOM 2536 C CA . THR A 1 306 ? 5.773 -1.559 15.703 1 46.38 306 THR A CA 1
ATOM 2537 C C . THR A 1 306 ? 6.148 -2.9 16.328 1 46.38 306 THR A C 1
ATOM 2539 O O . THR A 1 306 ? 5.414 -3.424 17.172 1 46.38 306 THR A O 1
ATOM 2542 N N . CYS A 1 307 ? 6.457 -4.121 15.586 1 42.03 307 CYS A N 1
ATOM 2543 C CA . CYS A 1 307 ? 7.09 -5.129 16.422 1 42.03 307 CYS A CA 1
ATOM 2544 C C . CYS A 1 307 ? 8.141 -4.504 17.328 1 42.03 307 CYS A C 1
ATOM 2546 O O . CYS A 1 307 ? 9.102 -3.896 16.844 1 42.03 307 CYS A O 1
ATOM 2548 N N . GLN A 1 308 ? 7.809 -3.992 18.469 1 35.41 308 GLN A N 1
ATOM 2549 C CA . GLN A 1 308 ? 8.75 -3.486 19.453 1 35.41 308 GLN A CA 1
ATOM 2550 C C . GLN A 1 308 ? 9.984 -4.383 19.547 1 35.41 308 GLN A C 1
ATOM 2552 O O . GLN A 1 308 ? 9.867 -5.602 19.656 1 35.41 308 GLN A O 1
ATOM 2557 N N . GLU A 1 309 ? 11.07 -4.051 19.062 1 33.66 309 GLU A N 1
ATOM 2558 C CA . GLU A 1 309 ? 12.359 -4.598 19.469 1 33.66 309 GLU A CA 1
ATOM 2559 C C . GLU A 1 309 ? 12.367 -4.93 20.953 1 33.66 309 GLU A C 1
ATOM 2561 O O . GLU A 1 309 ? 12.25 -4.035 21.797 1 33.66 309 GLU A O 1
ATOM 2566 N N . VAL A 1 310 ? 11.836 -5.973 21.531 1 28.72 310 VAL A N 1
ATOM 2567 C CA . VAL A 1 310 ? 12.281 -6.402 22.859 1 28.72 310 VAL A CA 1
ATOM 2568 C C . VAL A 1 310 ? 13.781 -6.699 22.828 1 28.72 310 VAL A C 1
ATOM 2570 O O . VAL A 1 310 ? 14.25 -7.488 22 1 28.72 310 VAL A O 1
ATOM 2573 N N . PRO A 1 311 ? 14.523 -5.918 23.562 1 25.8 311 PRO A N 1
ATOM 2574 C CA . PRO A 1 311 ? 15.914 -6.309 23.797 1 25.8 311 PRO A CA 1
ATOM 2575 C C . PRO A 1 311 ? 16.047 -7.742 24.297 1 25.8 311 PRO A C 1
ATOM 2577 O O . PRO A 1 311 ? 15.203 -8.219 25.047 1 25.8 311 PRO A O 1
ATOM 2580 N N . GLN A 1 312 ? 16.578 -8.633 23.5 1 21.91 312 GLN A N 1
ATOM 2581 C CA . GLN A 1 312 ? 17.156 -9.742 24.25 1 21.91 312 GLN A CA 1
ATOM 2582 C C . GLN A 1 312 ? 17.891 -9.25 25.484 1 21.91 312 GLN A C 1
ATOM 2584 O O . GLN A 1 312 ? 18.922 -8.57 25.375 1 21.91 312 GLN A O 1
ATOM 2589 N N . LEU A 1 313 ? 17.25 -9.172 26.625 1 16.78 313 LEU A N 1
ATOM 2590 C CA . LEU A 1 313 ? 18.078 -9.32 27.812 1 16.78 313 LEU A CA 1
ATOM 2591 C C . LEU A 1 313 ? 18.75 -10.688 27.828 1 16.78 313 LEU A C 1
ATOM 2593 O O . LEU A 1 313 ? 18.125 -11.703 27.531 1 16.78 313 LEU A O 1
ATOM 2597 N N . ARG B 1 1 ? 1.187 19.453 -21.281 1 65.62 1 ARG B N 1
ATOM 2598 C CA . ARG B 1 1 ? 2.326 19.453 -20.375 1 65.62 1 ARG B CA 1
ATOM 2599 C C . ARG B 1 1 ? 3.434 18.531 -20.875 1 65.62 1 ARG B C 1
ATOM 2601 O O . ARG B 1 1 ? 3.16 17.484 -21.453 1 65.62 1 ARG B O 1
ATOM 2608 N N . PRO B 1 2 ? 4.66 19 -20.781 1 84.75 2 PRO B N 1
ATOM 2609 C CA . PRO B 1 2 ? 5.762 18.125 -21.219 1 84.75 2 PRO B CA 1
ATOM 2610 C C . PRO B 1 2 ? 5.801 16.797 -20.453 1 84.75 2 PRO B C 1
ATOM 2612 O O . PRO B 1 2 ? 5.355 16.734 -19.312 1 84.75 2 PRO B O 1
ATOM 2615 N N . PRO B 1 3 ? 6.191 15.734 -21.141 1 91.88 3 PRO B N 1
ATOM 2616 C CA . PRO B 1 3 ? 6.277 14.43 -20.484 1 91.88 3 PRO B CA 1
ATOM 2617 C C . PRO B 1 3 ? 7.242 14.43 -19.297 1 91.88 3 PRO B C 1
ATOM 2619 O O . PRO B 1 3 ? 8.273 15.102 -19.344 1 91.88 3 PRO B O 1
ATOM 2622 N N . LEU B 1 4 ? 6.879 13.773 -18.266 1 95.38 4 LEU B N 1
ATOM 2623 C CA . LEU B 1 4 ? 7.77 13.602 -17.125 1 95.38 4 LEU B CA 1
ATOM 2624 C C . LEU B 1 4 ? 9.07 12.93 -17.531 1 95.38 4 LEU B C 1
ATOM 2626 O O . LEU B 1 4 ? 9.055 11.953 -18.297 1 95.38 4 LEU B O 1
ATOM 2630 N N . VAL B 1 5 ? 10.125 13.484 -17.109 1 97.56 5 VAL B N 1
ATOM 2631 C CA . VAL B 1 5 ? 11.43 12.867 -17.344 1 97.56 5 VAL B CA 1
ATOM 2632 C C . VAL B 1 5 ? 11.805 11.992 -16.156 1 97.56 5 VAL B C 1
ATOM 2634 O O . VAL B 1 5 ? 11.953 12.477 -15.039 1 97.56 5 VAL B O 1
ATOM 2637 N N . ILE B 1 6 ? 11.977 10.711 -16.422 1 98.12 6 ILE B N 1
ATOM 2638 C CA . ILE B 1 6 ? 12.344 9.75 -15.383 1 98.12 6 ILE B CA 1
ATOM 2639 C C . ILE B 1 6 ? 13.719 9.156 -15.703 1 98.12 6 ILE B C 1
ATOM 2641 O O . ILE B 1 6 ? 13.898 8.5 -16.734 1 98.12 6 ILE B O 1
ATOM 2645 N N . LEU B 1 7 ? 14.664 9.422 -14.852 1 98.31 7 LEU B N 1
ATOM 2646 C CA . LEU B 1 7 ? 16.031 8.922 -15 1 98.31 7 LEU B CA 1
ATOM 2647 C C . LEU B 1 7 ? 16.188 7.594 -14.273 1 98.31 7 LEU B C 1
ATOM 2649 O O . LEU B 1 7 ? 15.93 7.5 -13.07 1 98.31 7 LEU B O 1
ATOM 2653 N N . LEU B 1 8 ? 16.516 6.547 -14.984 1 98.12 8 LEU B N 1
ATOM 2654 C CA . LEU B 1 8 ? 17 5.309 -14.375 1 98.12 8 LEU B CA 1
ATOM 2655 C C . LEU B 1 8 ? 18.469 5.43 -13.977 1 98.12 8 LEU B C 1
ATOM 2657 O O . LEU B 1 8 ? 19.344 5.5 -14.836 1 98.12 8 LEU B O 1
ATOM 2661 N N . TRP B 1 9 ? 18.734 5.457 -12.703 1 97.94 9 TRP B N 1
ATOM 2662 C CA . TRP B 1 9 ? 20.094 5.703 -12.234 1 97.94 9 TRP B CA 1
ATOM 2663 C C . TRP B 1 9 ? 21.062 4.645 -12.766 1 97.94 9 TRP B C 1
ATOM 2665 O O . TRP B 1 9 ? 22.219 4.941 -13.07 1 97.94 9 TRP B O 1
ATOM 2675 N N . THR B 1 10 ? 20.594 3.361 -12.82 1 95.69 10 THR B N 1
ATOM 2676 C CA . THR B 1 10 ? 21.281 2.256 -13.492 1 95.69 10 THR B CA 1
ATOM 2677 C C . THR B 1 10 ? 20.266 1.331 -14.164 1 95.69 10 THR B C 1
ATOM 2679 O O . THR B 1 10 ? 19.094 1.306 -13.797 1 95.69 10 THR B O 1
ATOM 2682 N N . TRP B 1 11 ? 20.859 0.714 -15.18 1 95.44 11 TRP B N 1
ATOM 2683 C CA . TRP B 1 11 ? 20.094 -0.449 -15.617 1 95.44 11 TRP B CA 1
ATOM 2684 C C . TRP B 1 11 ? 20.016 -1.494 -14.508 1 95.44 11 TRP B C 1
ATOM 2686 O O . TRP B 1 11 ? 20.984 -1.713 -13.781 1 95.44 11 TRP B O 1
ATOM 2696 N N . PRO B 1 12 ? 18.828 -2.143 -14.367 1 95.06 12 PRO B N 1
ATOM 2697 C CA . PRO B 1 12 ? 18.75 -3.18 -13.336 1 95.06 12 PRO B CA 1
ATOM 2698 C C . PRO B 1 12 ? 19.719 -4.336 -13.586 1 95.06 12 PRO B C 1
ATOM 2700 O O . PRO B 1 12 ? 19.75 -4.895 -14.688 1 95.06 12 PRO B O 1
ATOM 2703 N N . PHE B 1 13 ? 20.547 -4.668 -12.609 1 93.5 13 PHE B N 1
ATOM 2704 C CA . PHE B 1 13 ? 21.562 -5.711 -12.648 1 93.5 13 PHE B CA 1
ATOM 2705 C C . PHE B 1 13 ? 22.594 -5.418 -13.727 1 93.5 13 PHE B C 1
ATOM 2707 O O . PHE B 1 13 ? 23.25 -6.332 -14.242 1 93.5 13 PHE B O 1
ATOM 2714 N N . ASN B 1 14 ? 22.594 -4.191 -14.203 1 92.06 14 ASN B N 1
ATOM 2715 C CA . ASN B 1 14 ? 23.516 -3.713 -15.227 1 92.06 14 ASN B CA 1
ATOM 2716 C C . ASN B 1 14 ? 23.234 -4.375 -16.578 1 92.06 14 ASN B C 1
ATOM 2718 O O . ASN B 1 14 ? 24.172 -4.637 -17.344 1 92.06 14 ASN B O 1
ATOM 2722 N N . VAL B 1 15 ? 22.031 -4.734 -16.781 1 92.94 15 VAL B N 1
ATOM 2723 C CA . VAL B 1 15 ? 21.594 -5.301 -18.047 1 92.94 15 VAL B CA 1
ATOM 2724 C C . VAL B 1 15 ? 20.578 -4.359 -18.703 1 92.94 15 VAL B C 1
ATOM 2726 O O . VAL B 1 15 ? 19.578 -3.99 -18.094 1 92.94 15 VAL B O 1
ATOM 2729 N N . THR B 1 16 ? 20.859 -4.008 -19.906 1 93.06 16 THR B N 1
ATOM 2730 C CA . THR B 1 16 ? 19.984 -3.1 -20.641 1 93.06 16 THR B CA 1
ATOM 2731 C C . THR B 1 16 ? 18.625 -3.744 -20.891 1 93.06 16 THR B C 1
ATOM 2733 O O . THR B 1 16 ? 18.547 -4.914 -21.281 1 93.06 16 THR B O 1
ATOM 2736 N N . VAL B 1 17 ? 17.656 -2.986 -20.625 1 92.25 17 VAL B N 1
ATOM 2737 C CA . VAL B 1 17 ? 16.312 -3.514 -20.844 1 92.25 17 VAL B CA 1
ATOM 2738 C C . VAL B 1 17 ? 15.578 -2.666 -21.891 1 92.25 17 VAL B C 1
ATOM 2740 O O . VAL B 1 17 ? 15.898 -1.489 -22.078 1 92.25 17 VAL B O 1
ATOM 2743 N N . HIS B 1 18 ? 14.68 -3.311 -22.547 1 87.75 18 HIS B N 1
ATOM 2744 C CA . HIS B 1 18 ? 13.852 -2.611 -23.531 1 87.75 18 HIS B CA 1
ATOM 2745 C C . HIS B 1 18 ? 12.797 -1.75 -22.844 1 87.75 18 HIS B C 1
ATOM 2747 O O . HIS B 1 18 ? 12.078 -2.227 -21.969 1 87.75 18 HIS B O 1
ATOM 2753 N N . LEU B 1 19 ? 12.828 -0.513 -23.203 1 88.19 19 LEU B N 1
ATOM 2754 C CA . LEU B 1 19 ? 11.805 0.4 -22.688 1 88.19 19 LEU B CA 1
ATOM 2755 C C . LEU B 1 19 ? 10.695 0.594 -23.719 1 88.19 19 LEU B C 1
ATOM 2757 O O . LEU B 1 19 ? 10.938 0.543 -24.922 1 88.19 19 LEU B O 1
ATOM 2761 N N . SER B 1 20 ? 9.484 0.62 -23.281 1 85.69 20 SER B N 1
ATOM 2762 C CA . SER B 1 20 ? 8.328 0.809 -24.156 1 85.69 20 SER B CA 1
ATOM 2763 C C . SER B 1 20 ? 7.672 2.166 -23.906 1 85.69 20 SER B C 1
ATOM 2765 O O . SER B 1 20 ? 7.855 2.77 -22.844 1 85.69 20 SER B O 1
ATOM 2767 N N . GLN B 1 21 ? 7.027 2.598 -24.984 1 89.81 21 GLN B N 1
ATOM 2768 C CA . GLN B 1 21 ? 6.113 3.715 -24.766 1 89.81 21 GLN B CA 1
ATOM 2769 C C . GLN B 1 21 ? 4.914 3.289 -23.922 1 89.81 21 GLN B C 1
ATOM 2771 O O . GLN B 1 21 ? 4.211 2.34 -24.266 1 89.81 21 GLN B O 1
ATOM 2776 N N . CYS B 1 22 ? 4.711 3.939 -22.828 1 90.38 22 CYS B N 1
ATOM 2777 C CA . CYS B 1 22 ? 3.699 3.523 -21.875 1 90.38 22 CYS B CA 1
ATOM 2778 C C . CYS B 1 22 ? 2.303 3.617 -22.469 1 90.38 22 CYS B C 1
ATOM 2780 O O . CYS B 1 22 ? 1.419 2.83 -22.141 1 90.38 22 CYS B O 1
ATOM 2782 N N . SER B 1 23 ? 2.123 4.535 -23.453 1 88.38 23 SER B N 1
ATOM 2783 C CA . SER B 1 23 ? 0.835 4.688 -24.109 1 88.38 23 SER B CA 1
ATOM 2784 C C . SER B 1 23 ? 0.488 3.449 -24.938 1 88.38 23 SER B C 1
ATOM 2786 O O . SER B 1 23 ? -0.682 3.205 -25.234 1 88.38 23 SER B O 1
ATOM 2788 N N . ARG B 1 24 ? 1.52 2.688 -25.328 1 87.81 24 ARG B N 1
ATOM 2789 C CA . ARG B 1 24 ? 1.298 1.448 -26.078 1 87.81 24 ARG B CA 1
ATOM 2790 C C . ARG B 1 24 ? 0.805 0.341 -25.141 1 87.81 24 ARG B C 1
ATOM 2792 O O . ARG B 1 24 ? 0.022 -0.517 -25.562 1 87.81 24 ARG B O 1
ATOM 2799 N N . LEU B 1 25 ? 1.262 0.41 -23.938 1 84.81 25 LEU B N 1
ATOM 2800 C CA . LEU B 1 25 ? 0.879 -0.603 -22.953 1 84.81 25 LEU B CA 1
ATOM 2801 C C . LEU B 1 25 ? -0.493 -0.296 -22.359 1 84.81 25 LEU B C 1
ATOM 2803 O O . LEU B 1 25 ? -1.255 -1.213 -22.047 1 84.81 25 LEU B O 1
ATOM 2807 N N . ARG B 1 26 ? -0.775 0.979 -22.188 1 80.38 26 ARG B N 1
ATOM 2808 C CA . ARG B 1 26 ? -2.07 1.441 -21.688 1 80.38 26 ARG B CA 1
ATOM 2809 C C . ARG B 1 26 ? -2.561 2.641 -22.484 1 80.38 26 ARG B C 1
ATOM 2811 O O . ARG B 1 26 ? -2.223 3.785 -22.172 1 80.38 26 ARG B O 1
ATOM 2818 N N . PRO B 1 27 ? -3.426 2.273 -23.422 1 77.31 27 PRO B N 1
ATOM 2819 C CA . PRO B 1 27 ? -3.928 3.375 -24.25 1 77.31 27 PRO B CA 1
ATOM 2820 C C . PRO B 1 27 ? -4.609 4.465 -23.422 1 77.31 27 PRO B C 1
ATOM 2822 O O . PRO B 1 27 ? -5.32 4.164 -22.453 1 77.31 27 PRO B O 1
ATOM 2825 N N . GLY B 1 28 ? -4.246 5.758 -23.703 1 72.69 28 GLY B N 1
ATOM 2826 C CA . GLY B 1 28 ? -4.863 6.883 -23.016 1 72.69 28 GLY B CA 1
ATOM 2827 C C . GLY B 1 28 ? -3.969 7.5 -21.969 1 72.69 28 GLY B C 1
ATOM 2828 O O . GLY B 1 28 ? -4.254 8.594 -21.453 1 72.69 28 GLY B O 1
ATOM 2829 N N . THR B 1 29 ? -2.949 6.754 -21.656 1 79 29 THR B N 1
ATOM 2830 C CA . THR B 1 29 ? -2.043 7.312 -20.656 1 79 29 THR B CA 1
ATOM 2831 C C . THR B 1 29 ? -0.926 8.109 -21.328 1 79 29 THR B C 1
ATOM 2833 O O . THR B 1 29 ? -0.522 7.801 -22.453 1 79 29 THR B O 1
ATOM 2836 N N . ALA B 1 30 ? -0.561 9.141 -20.688 1 85.38 30 ALA B N 1
ATOM 2837 C CA . ALA B 1 30 ? 0.535 9.961 -21.203 1 85.38 30 ALA B CA 1
ATOM 2838 C C . ALA B 1 30 ? 1.872 9.242 -21.062 1 85.38 30 ALA B C 1
ATOM 2840 O O . ALA B 1 30 ? 2.105 8.539 -20.078 1 85.38 30 ALA B O 1
ATOM 2841 N N . ASP B 1 31 ? 2.691 9.438 -22 1 92.31 31 ASP B N 1
ATOM 2842 C CA . ASP B 1 31 ? 4.02 8.836 -21.969 1 92.31 31 ASP B CA 1
ATOM 2843 C C . ASP B 1 31 ? 4.961 9.633 -21.062 1 92.31 31 ASP B C 1
ATOM 2845 O O . ASP B 1 31 ? 4.742 10.82 -20.828 1 92.31 31 ASP B O 1
ATOM 2849 N N . CYS B 1 32 ? 5.895 8.953 -20.547 1 95.25 32 CYS B N 1
ATOM 2850 C CA . CYS B 1 32 ? 7.051 9.547 -19.891 1 95.25 32 CYS B CA 1
ATOM 2851 C C . CYS B 1 32 ? 8.305 9.367 -20.734 1 95.25 32 CYS B C 1
ATOM 2853 O O . CYS B 1 32 ? 8.328 8.562 -21.656 1 95.25 32 CYS B O 1
ATOM 2855 N N . GLN B 1 33 ? 9.273 10.195 -20.5 1 95.44 33 GLN B N 1
ATOM 2856 C CA . GLN B 1 33 ? 10.602 9.992 -21.078 1 95.44 33 GLN B CA 1
ATOM 2857 C C . GLN B 1 33 ? 11.492 9.203 -20.125 1 95.44 33 GLN B C 1
ATOM 2859 O O . GLN B 1 33 ? 12.047 9.766 -19.172 1 95.44 33 GLN B O 1
ATOM 2864 N N . LEU B 1 34 ? 11.664 7.969 -20.422 1 96.12 34 LEU B N 1
ATOM 2865 C CA . LEU B 1 34 ? 12.547 7.105 -19.641 1 96.12 34 LEU B CA 1
ATOM 2866 C C . LEU B 1 34 ? 13.953 7.09 -20.219 1 96.12 34 LEU B C 1
ATOM 2868 O O . LEU B 1 34 ? 14.125 6.883 -21.422 1 96.12 34 LEU B O 1
ATOM 2872 N N . THR B 1 35 ? 14.961 7.301 -19.391 1 95.38 35 THR B N 1
ATOM 2873 C CA . THR B 1 35 ? 16.328 7.348 -19.922 1 95.38 35 THR B CA 1
ATOM 2874 C C . THR B 1 35 ? 17.328 6.922 -18.875 1 95.38 35 THR B C 1
ATOM 2876 O O . THR B 1 35 ? 17.078 7.047 -17.672 1 95.38 35 THR B O 1
ATOM 2879 N N . THR B 1 36 ? 18.5 6.441 -19.266 1 94.75 36 THR B N 1
ATOM 2880 C CA . THR B 1 36 ? 19.625 6.141 -18.359 1 94.75 36 THR B CA 1
ATOM 2881 C C . THR B 1 36 ? 20.734 7.176 -18.516 1 94.75 36 THR B C 1
ATOM 2883 O O . THR B 1 36 ? 21.781 7.051 -17.906 1 94.75 36 THR B O 1
ATOM 2886 N N . ASN B 1 37 ? 20.438 8.141 -19.406 1 95.44 37 ASN B N 1
ATOM 2887 C CA . ASN B 1 37 ? 21.422 9.195 -19.609 1 95.44 37 ASN B CA 1
ATOM 2888 C C . ASN B 1 37 ? 21.516 10.133 -18.406 1 95.44 37 ASN B C 1
ATOM 2890 O O . ASN B 1 37 ? 20.672 11 -18.234 1 95.44 37 ASN B O 1
ATOM 2894 N N . ARG B 1 38 ? 22.562 10.086 -17.688 1 95.81 38 ARG B N 1
ATOM 2895 C CA . ARG B 1 38 ? 22.688 10.773 -16.406 1 95.81 38 ARG B CA 1
ATOM 2896 C C . ARG B 1 38 ? 22.891 12.273 -16.609 1 95.81 38 ARG B C 1
ATOM 2898 O O . ARG B 1 38 ? 22.781 13.055 -15.664 1 95.81 38 ARG B O 1
ATOM 2905 N N . SER B 1 39 ? 23.109 12.695 -17.781 1 96.81 39 SER B N 1
ATOM 2906 C CA . SER B 1 39 ? 23.281 14.125 -18.062 1 96.81 39 SER B CA 1
ATOM 2907 C C . SER B 1 39 ? 21.984 14.891 -17.797 1 96.81 39 SER B C 1
ATOM 2909 O O . SER B 1 39 ? 22 16.109 -17.641 1 96.81 39 SER B O 1
ATOM 2911 N N . VAL B 1 40 ? 20.859 14.148 -17.734 1 96.81 40 VAL B N 1
ATOM 2912 C CA . VAL B 1 40 ? 19.578 14.828 -17.547 1 96.81 40 VAL B CA 1
ATOM 2913 C C . VAL B 1 40 ? 19.234 14.875 -16.062 1 96.81 40 VAL B C 1
ATOM 2915 O O . VAL B 1 40 ? 18.109 15.258 -15.695 1 96.81 40 VAL B O 1
ATOM 2918 N N . TYR B 1 41 ? 20.125 14.477 -15.18 1 97.75 41 TYR B N 1
ATOM 2919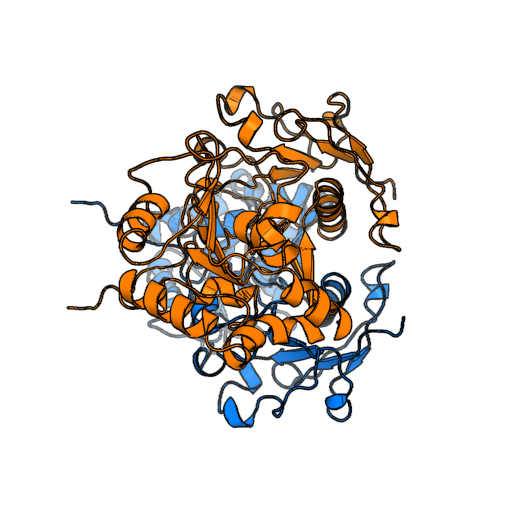 C CA . TYR B 1 41 ? 19.875 14.367 -13.75 1 97.75 41 TYR B CA 1
ATOM 2920 C C . TYR B 1 41 ? 19.25 15.648 -13.203 1 97.75 41 TYR B C 1
ATOM 2922 O O . TYR B 1 41 ? 18.25 15.609 -12.484 1 97.75 41 TYR B O 1
ATOM 2930 N N . GLN B 1 42 ? 19.812 16.766 -13.602 1 96.94 42 GLN B N 1
ATOM 2931 C CA . GLN B 1 42 ? 19.375 18.047 -13.047 1 96.94 42 GLN B CA 1
ATOM 2932 C C . GLN B 1 42 ? 17.969 18.406 -13.508 1 96.94 42 GLN B C 1
ATOM 2934 O O . GLN B 1 42 ? 17.25 19.141 -12.828 1 96.94 42 GLN B O 1
ATOM 2939 N N . GLN B 1 43 ? 17.578 17.828 -14.602 1 95.94 43 GLN B N 1
ATOM 2940 C CA . GLN B 1 43 ? 16.281 18.188 -15.188 1 95.94 43 GLN B CA 1
ATOM 2941 C C . GLN B 1 43 ? 15.25 17.094 -14.93 1 95.94 43 GLN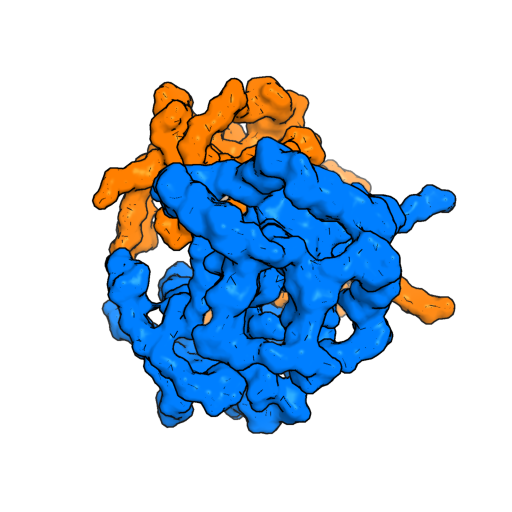 B C 1
ATOM 2943 O O . GLN B 1 43 ? 14.062 17.281 -15.18 1 95.94 43 GLN B O 1
ATOM 2948 N N . ALA B 1 44 ? 15.68 15.922 -14.492 1 98 44 ALA B N 1
ATOM 2949 C CA . ALA B 1 44 ? 14.773 14.789 -14.297 1 98 44 ALA B CA 1
ATOM 2950 C C . ALA B 1 44 ? 13.75 15.086 -13.203 1 98 44 ALA B C 1
ATOM 2952 O O . ALA B 1 44 ? 14.086 15.688 -12.18 1 98 44 ALA B O 1
ATOM 2953 N N . ASP B 1 45 ? 12.523 14.688 -13.453 1 97.5 45 ASP B N 1
ATOM 2954 C CA . ASP B 1 45 ? 11.469 14.828 -12.453 1 97.5 45 ASP B CA 1
ATOM 2955 C C . ASP B 1 45 ? 11.594 13.766 -11.367 1 97.5 45 ASP B C 1
ATOM 2957 O O . ASP B 1 45 ? 11.219 14 -10.219 1 97.5 45 ASP B O 1
ATOM 2961 N N . ALA B 1 46 ? 12.086 12.625 -11.773 1 98.44 46 ALA B N 1
ATOM 2962 C CA . ALA B 1 46 ? 12.25 11.516 -10.844 1 98.44 46 ALA B CA 1
ATOM 2963 C C . ALA B 1 46 ? 13.461 10.664 -11.211 1 98.44 46 ALA B C 1
ATOM 2965 O O . ALA B 1 46 ? 13.875 10.641 -12.375 1 98.44 46 ALA B O 1
ATOM 2966 N N . VAL B 1 47 ? 14.031 10.047 -10.211 1 98.75 47 VAL B N 1
ATOM 2967 C CA . VAL B 1 47 ? 15.141 9.109 -10.375 1 98.75 47 VAL B CA 1
ATOM 2968 C C . VAL B 1 47 ? 14.773 7.766 -9.75 1 98.75 47 VAL B C 1
ATOM 2970 O O . VAL B 1 47 ? 14.383 7.699 -8.586 1 98.75 47 VAL B O 1
ATOM 2973 N N . ILE B 1 48 ? 14.82 6.707 -10.539 1 98.75 48 ILE B N 1
ATOM 2974 C CA . ILE B 1 48 ? 14.609 5.359 -10.023 1 98.75 48 ILE B CA 1
ATOM 2975 C C . ILE B 1 48 ? 15.961 4.711 -9.727 1 98.75 48 ILE B C 1
ATOM 2977 O O . ILE B 1 48 ? 16.828 4.629 -10.602 1 98.75 48 ILE B O 1
ATOM 2981 N N . VAL B 1 49 ? 16.125 4.285 -8.523 1 98.56 49 VAL B N 1
ATOM 2982 C CA . VAL B 1 49 ? 17.406 3.709 -8.078 1 98.56 49 VAL B CA 1
ATOM 2983 C C . VAL B 1 49 ? 17.203 2.23 -7.746 1 98.56 49 VAL B C 1
ATOM 2985 O O . VAL B 1 49 ? 16.516 1.888 -6.789 1 98.56 49 VAL B O 1
ATOM 2988 N N . HIS B 1 50 ? 17.781 1.372 -8.547 1 98.38 50 HIS B N 1
ATOM 2989 C CA . HIS B 1 50 ? 17.766 -0.059 -8.266 1 98.38 50 HIS B CA 1
ATOM 2990 C C . HIS B 1 50 ? 18.719 -0.398 -7.125 1 98.38 50 HIS B C 1
ATOM 2992 O O . HIS B 1 50 ? 19.906 -0.078 -7.191 1 98.38 50 HIS B O 1
ATOM 2998 N N . HIS B 1 51 ? 18.281 -1.001 -6.145 1 98.25 51 HIS B N 1
ATOM 2999 C CA . HIS B 1 51 ? 18.984 -1.185 -4.883 1 98.25 51 HIS B CA 1
ATOM 3000 C C . HIS B 1 51 ? 20.312 -1.914 -5.094 1 98.25 51 HIS B C 1
ATOM 3002 O O . HIS B 1 51 ? 21.328 -1.524 -4.527 1 98.25 51 HIS B O 1
ATOM 3008 N N . ARG B 1 52 ? 20.281 -2.982 -5.859 1 96.88 52 ARG B N 1
ATOM 3009 C CA . ARG B 1 52 ? 21.422 -3.863 -6.016 1 96.88 52 ARG B CA 1
ATOM 3010 C C . ARG B 1 52 ? 22.672 -3.07 -6.379 1 96.88 52 ARG B C 1
ATOM 3012 O O . ARG B 1 52 ? 23.75 -3.287 -5.801 1 96.88 52 ARG B O 1
ATOM 3019 N N . GLU B 1 53 ? 22.578 -2.117 -7.203 1 96.69 53 GLU B N 1
ATOM 3020 C CA . GLU B 1 53 ? 23.719 -1.402 -7.758 1 96.69 53 GLU B CA 1
ATOM 3021 C C . GLU B 1 53 ? 24.219 -0.33 -6.797 1 96.69 53 GLU B C 1
ATOM 3023 O O . GLU B 1 53 ? 25.328 0.196 -6.965 1 96.69 53 GLU B O 1
ATOM 3028 N N . VAL B 1 54 ? 23.453 -0.021 -5.793 1 96.75 54 VAL B N 1
ATOM 3029 C CA . VAL B 1 54 ? 23.906 1.022 -4.879 1 96.75 54 VAL B CA 1
ATOM 3030 C C . VAL B 1 54 ? 24.125 0.43 -3.488 1 96.75 54 VAL B C 1
ATOM 3032 O O . VAL B 1 54 ? 24.297 1.165 -2.514 1 96.75 54 VAL B O 1
ATOM 3035 N N . SER B 1 55 ? 24.125 -0.886 -3.367 1 95.94 55 SER B N 1
ATOM 3036 C CA . SER B 1 55 ? 24.078 -1.532 -2.061 1 95.94 55 SER B CA 1
ATOM 3037 C C . SER B 1 55 ? 25.484 -1.76 -1.502 1 95.94 55 SER B C 1
ATOM 3039 O O . SER B 1 55 ? 25.641 -2 -0.303 1 95.94 55 SER B O 1
ATOM 3041 N N . SER B 1 56 ? 26.531 -1.75 -2.303 1 94.56 56 SER B N 1
ATOM 3042 C CA . SER B 1 56 ? 27.891 -1.998 -1.808 1 94.56 56 SER B CA 1
ATOM 3043 C C . SER B 1 56 ? 28.438 -0.773 -1.093 1 94.56 56 SER B C 1
ATOM 3045 O O . SER B 1 56 ? 29.062 -0.895 -0.032 1 94.56 56 SER B O 1
ATOM 3047 N N . ARG B 1 57 ? 28.266 0.458 -1.696 1 95.44 57 ARG B N 1
ATOM 3048 C CA . ARG B 1 57 ? 28.703 1.735 -1.139 1 95.44 57 ARG B CA 1
ATOM 3049 C C . ARG B 1 57 ? 27.656 2.82 -1.387 1 95.44 57 ARG B C 1
ATOM 3051 O O . ARG B 1 57 ? 27.906 3.781 -2.115 1 95.44 57 ARG B O 1
ATOM 3058 N N . PRO B 1 58 ? 26.562 2.703 -0.634 1 95 58 PRO B N 1
ATOM 3059 C CA . PRO B 1 58 ? 25.453 3.605 -0.914 1 95 58 PRO B CA 1
ATOM 3060 C C . PRO B 1 58 ? 25.875 5.074 -0.965 1 95 58 PRO B C 1
ATOM 3062 O O . PRO B 1 58 ? 25.484 5.801 -1.881 1 95 58 PRO B O 1
ATOM 3065 N N . TRP B 1 59 ? 26.734 5.547 -0.095 1 91.75 59 TRP B N 1
ATOM 3066 C CA . TRP B 1 59 ? 27.109 6.953 -0.012 1 91.75 59 TRP B CA 1
ATOM 3067 C C . TRP B 1 59 ? 27.781 7.41 -1.301 1 91.75 59 TRP B C 1
ATOM 3069 O O . TRP B 1 59 ? 27.656 8.562 -1.706 1 91.75 59 TRP B O 1
ATOM 3079 N N . ALA B 1 60 ? 28.422 6.469 -1.975 1 94.94 60 ALA B N 1
ATOM 3080 C CA . ALA B 1 60 ? 29.188 6.816 -3.172 1 94.94 60 ALA B CA 1
ATOM 3081 C C . ALA B 1 60 ? 28.375 6.527 -4.438 1 94.94 60 ALA B C 1
ATOM 3083 O O . ALA B 1 60 ? 28.656 7.09 -5.496 1 94.94 60 ALA B O 1
ATOM 3084 N N . GLN B 1 61 ? 27.391 5.66 -4.328 1 96.62 61 GLN B N 1
ATOM 3085 C CA . GLN B 1 61 ? 26.766 5.125 -5.531 1 96.62 61 GLN B CA 1
ATOM 3086 C C . GLN B 1 61 ? 25.422 5.785 -5.789 1 96.62 61 GLN B C 1
ATOM 3088 O O . GLN B 1 61 ? 24.875 5.699 -6.891 1 96.62 61 GLN B O 1
ATOM 3093 N N . LEU B 1 62 ? 24.859 6.461 -4.777 1 97.19 62 LEU B N 1
ATOM 3094 C CA . LEU B 1 62 ? 23.594 7.176 -4.934 1 97.19 62 LEU B CA 1
ATOM 3095 C C . LEU B 1 62 ? 23.781 8.422 -5.785 1 97.19 62 LEU B C 1
ATOM 3097 O O . LEU B 1 62 ? 24.906 8.898 -5.969 1 97.19 62 LEU B O 1
ATOM 3101 N N . PRO B 1 63 ? 22.656 8.906 -6.367 1 96.06 63 PRO B N 1
ATOM 3102 C CA . PRO B 1 63 ? 22.766 10.188 -7.062 1 96.06 63 PRO B CA 1
ATOM 3103 C C . PRO B 1 63 ? 23.328 11.297 -6.176 1 96.06 63 PRO B C 1
ATOM 3105 O O . PRO B 1 63 ? 23.172 11.25 -4.953 1 96.06 63 PRO B O 1
ATOM 3108 N N . PRO B 1 64 ? 23.953 12.227 -6.77 1 92.88 64 PRO B N 1
ATOM 3109 C CA . PRO B 1 64 ? 24.625 13.25 -5.969 1 92.88 64 PRO B CA 1
ATOM 3110 C C . PRO B 1 64 ? 23.656 14.188 -5.258 1 92.88 64 PRO B C 1
ATOM 3112 O O . PRO B 1 64 ? 22.547 14.406 -5.734 1 92.88 64 PRO B O 1
ATOM 3115 N N . SER B 1 65 ? 24.094 14.656 -4.129 1 87.94 65 SER B N 1
ATOM 3116 C CA . SER B 1 65 ? 23.406 15.695 -3.367 1 87.94 65 SER B CA 1
ATOM 3117 C C . SER B 1 65 ? 24.016 17.062 -3.619 1 87.94 65 SER B C 1
ATOM 3119 O O . SER B 1 65 ? 25.203 17.172 -3.893 1 87.94 65 SER B O 1
ATOM 3121 N N . PRO B 1 66 ? 23.328 18.156 -3.568 1 91.81 66 PRO B N 1
ATOM 3122 C CA . PRO B 1 66 ? 21.906 18.188 -3.195 1 91.81 66 PRO B CA 1
ATOM 3123 C C . PRO B 1 66 ? 20.984 17.797 -4.348 1 91.81 66 PRO B C 1
ATOM 3125 O O . PRO B 1 66 ? 21.297 18.078 -5.512 1 91.81 66 PRO B O 1
ATOM 3128 N N . ARG B 1 67 ? 19.922 17.188 -4.047 1 94.19 67 ARG B N 1
ATOM 3129 C CA . ARG B 1 67 ? 18.875 16.812 -4.98 1 94.19 67 ARG B CA 1
ATOM 3130 C C . ARG B 1 67 ? 18.188 18.047 -5.559 1 94.19 67 ARG B C 1
ATOM 3132 O O . ARG B 1 67 ? 17.891 19 -4.832 1 94.19 67 ARG B O 1
ATOM 3139 N N . PRO B 1 68 ? 17.984 18.062 -6.867 1 94.75 68 PRO B N 1
ATOM 3140 C CA . PRO B 1 68 ? 17.203 19.156 -7.418 1 94.75 68 PRO B CA 1
ATOM 3141 C C . PRO B 1 68 ? 15.836 19.312 -6.754 1 94.75 68 PRO B C 1
ATOM 3143 O O . PRO B 1 68 ? 15.195 18.297 -6.43 1 94.75 68 PRO B O 1
ATOM 3146 N N . PRO B 1 69 ? 15.414 20.578 -6.555 1 90.06 69 PRO B N 1
ATOM 3147 C CA . PRO B 1 69 ? 14.125 20.797 -5.902 1 90.06 69 PRO B CA 1
ATOM 3148 C C . PRO B 1 69 ? 12.969 20.125 -6.637 1 90.06 69 PRO B C 1
ATOM 3150 O O . PRO B 1 69 ? 12.898 20.188 -7.867 1 90.06 69 PRO B O 1
ATOM 3153 N N . GLY B 1 70 ? 12.195 19.469 -5.938 1 91.69 70 GLY B N 1
ATOM 3154 C CA . GLY B 1 70 ? 11 18.859 -6.492 1 91.69 70 GLY B CA 1
ATOM 3155 C C . GLY B 1 70 ? 11.242 17.484 -7.074 1 91.69 70 GLY B C 1
ATOM 3156 O O . GLY B 1 70 ? 10.297 16.766 -7.398 1 91.69 70 GLY B O 1
ATOM 3157 N N . GLN B 1 71 ? 12.547 17.156 -7.273 1 96.88 71 GLN B N 1
ATOM 3158 C CA . GLN B 1 71 ? 12.883 15.836 -7.82 1 96.88 71 GLN B CA 1
ATOM 3159 C C . GLN B 1 71 ? 12.578 14.727 -6.816 1 96.88 71 GLN B C 1
ATOM 3161 O O . GLN B 1 71 ? 12.883 14.859 -5.629 1 96.88 71 GLN B O 1
ATOM 3166 N N . ARG B 1 72 ? 11.945 13.648 -7.297 1 97.5 72 ARG B N 1
ATOM 3167 C CA . ARG B 1 72 ? 11.578 12.531 -6.43 1 97.5 72 ARG B CA 1
ATOM 3168 C C . ARG B 1 72 ? 12.43 11.305 -6.727 1 97.5 72 ARG B C 1
ATOM 3170 O O . ARG B 1 72 ? 12.695 10.984 -7.887 1 97.5 72 ARG B O 1
ATOM 3177 N N . TRP B 1 73 ? 12.914 10.664 -5.68 1 98.56 73 TRP B N 1
ATOM 3178 C CA . TRP B 1 73 ? 13.695 9.438 -5.816 1 98.56 73 TRP B CA 1
ATOM 3179 C C . TRP B 1 73 ? 12.844 8.219 -5.457 1 98.56 73 TRP B C 1
ATOM 3181 O O . TRP B 1 73 ? 12.156 8.211 -4.434 1 98.56 73 TRP B O 1
ATOM 3191 N N . VAL B 1 74 ? 12.875 7.191 -6.312 1 98.75 74 VAL B N 1
ATOM 3192 C CA . VAL B 1 74 ? 12.133 5.941 -6.152 1 98.75 74 VAL B CA 1
ATOM 3193 C C . VAL B 1 74 ? 13.109 4.801 -5.863 1 98.75 74 VAL B C 1
ATOM 3195 O O . VAL B 1 74 ? 14.039 4.562 -6.633 1 98.75 74 VAL B O 1
ATOM 3198 N N . TRP B 1 75 ? 12.945 4.125 -4.762 1 98.75 75 TRP B N 1
ATOM 3199 C CA . TRP B 1 75 ? 13.75 2.959 -4.418 1 98.75 75 TRP B CA 1
ATOM 3200 C C . TRP B 1 75 ? 13.164 1.692 -5.035 1 98.75 75 TRP B C 1
ATOM 3202 O O . TRP B 1 75 ? 11.992 1.375 -4.828 1 98.75 75 TRP B O 1
ATOM 3212 N N . LEU B 1 76 ? 13.93 0.991 -5.762 1 98.75 76 LEU B N 1
ATOM 3213 C CA . LEU B 1 76 ? 13.453 -0.186 -6.484 1 98.75 76 LEU B CA 1
ATOM 3214 C C . LEU B 1 76 ? 14.203 -1.436 -6.035 1 98.75 76 LEU B C 1
ATOM 3216 O O . LEU B 1 76 ? 15.438 -1.453 -6.02 1 98.75 76 LEU B O 1
ATOM 3220 N N . SER B 1 77 ? 13.484 -2.434 -5.629 1 98.25 77 SER B N 1
ATOM 3221 C CA . SER B 1 77 ? 14.086 -3.744 -5.406 1 98.25 77 SER B CA 1
ATOM 3222 C C . SER B 1 77 ? 13.086 -4.863 -5.668 1 98.25 77 SER B C 1
ATOM 3224 O O . SER B 1 77 ? 11.914 -4.762 -5.285 1 98.25 77 SER B O 1
ATOM 3226 N N . LEU B 1 78 ? 13.547 -5.891 -6.289 1 96.94 78 LEU B N 1
ATOM 3227 C CA . LEU B 1 78 ? 12.734 -7.09 -6.469 1 96.94 78 LEU B CA 1
ATOM 3228 C C . LEU B 1 78 ? 13.242 -8.227 -5.594 1 96.94 78 LEU B C 1
ATOM 3230 O O . LEU B 1 78 ? 12.672 -9.32 -5.594 1 96.94 78 LEU B O 1
ATOM 3234 N N . GLU B 1 79 ? 14.266 -7.957 -4.816 1 96.25 79 GLU B N 1
ATOM 3235 C CA . GLU B 1 79 ? 14.797 -8.945 -3.877 1 96.25 79 GLU B CA 1
ATOM 3236 C C . GLU B 1 79 ? 14.133 -8.812 -2.508 1 96.25 79 GLU B C 1
ATOM 3238 O O . GLU B 1 79 ? 13.586 -7.762 -2.178 1 96.25 79 GLU B O 1
ATOM 3243 N N . SER B 1 80 ? 14.188 -9.844 -1.761 1 95.88 80 SER B N 1
ATOM 3244 C CA . SER B 1 80 ? 13.648 -9.812 -0.406 1 95.88 80 SER B CA 1
ATOM 3245 C C . SER B 1 80 ? 14.594 -9.094 0.552 1 95.88 80 SER B C 1
ATOM 3247 O O . SER B 1 80 ? 15.766 -8.898 0.244 1 95.88 80 SER B O 1
ATOM 3249 N N . PRO B 1 81 ? 14.07 -8.688 1.721 1 95.81 81 PRO B N 1
ATOM 3250 C CA . PRO B 1 81 ? 14.922 -8.008 2.699 1 95.81 81 PRO B CA 1
ATOM 3251 C C . PRO B 1 81 ? 16.156 -8.82 3.074 1 95.81 81 PRO B C 1
ATOM 3253 O O . PRO B 1 81 ? 17.234 -8.258 3.279 1 95.81 81 PRO B O 1
ATOM 3256 N N . SER B 1 82 ? 16.047 -10.18 3.084 1 94.12 82 SER B N 1
ATOM 3257 C CA . SER B 1 82 ? 17.156 -11.062 3.439 1 94.12 82 SER B CA 1
ATOM 3258 C C . SER B 1 82 ? 18.297 -10.945 2.436 1 94.12 82 SER B C 1
ATOM 3260 O O . SER B 1 82 ? 19.438 -11.281 2.75 1 94.12 82 SER B O 1
ATOM 3262 N N . HIS B 1 83 ? 18 -10.43 1.271 1 94 83 HIS B N 1
ATOM 3263 C CA . HIS B 1 83 ? 19.016 -10.406 0.216 1 94 83 HIS B CA 1
ATOM 3264 C C . HIS B 1 83 ? 19.328 -8.969 -0.206 1 94 83 HIS B C 1
ATOM 3266 O O . HIS B 1 83 ? 19.828 -8.742 -1.308 1 94 83 HIS B O 1
ATOM 3272 N N . CYS B 1 84 ? 18.906 -8.016 0.568 1 95.38 84 CYS B N 1
ATOM 3273 C CA . CYS B 1 84 ? 19.234 -6.609 0.363 1 95.38 84 CYS B CA 1
ATOM 3274 C C . CYS B 1 84 ? 20.188 -6.109 1.437 1 95.38 84 CYS B C 1
ATOM 3276 O O . CYS B 1 84 ? 19.844 -6.066 2.617 1 95.38 84 CYS B O 1
ATOM 3278 N N . ARG B 1 85 ? 21.328 -5.719 0.973 1 95 85 ARG B N 1
ATOM 3279 C CA . ARG B 1 85 ? 22.344 -5.27 1.911 1 95 85 ARG B CA 1
ATOM 3280 C C . ARG B 1 85 ? 22.203 -3.779 2.205 1 95 85 ARG B C 1
ATOM 3282 O O . ARG B 1 85 ? 21.703 -3.021 1.371 1 95 85 ARG B O 1
ATOM 3289 N N . GLN B 1 86 ? 22.516 -3.336 3.326 1 96.75 86 GLN B N 1
ATOM 3290 C CA . GLN B 1 86 ? 22.719 -1.958 3.756 1 96.75 86 GLN B CA 1
ATOM 3291 C C . GLN B 1 86 ? 21.453 -1.124 3.559 1 96.75 86 GLN B C 1
ATOM 3293 O O . GLN B 1 86 ? 21.531 0.009 3.076 1 96.75 86 GLN B O 1
ATOM 3298 N N . LEU B 1 87 ? 20.328 -1.702 3.893 1 96.81 87 LEU B N 1
ATOM 3299 C CA . LEU B 1 87 ? 19.062 -0.999 3.752 1 96.81 87 LEU B CA 1
ATOM 3300 C C . LEU B 1 87 ? 19.031 0.254 4.621 1 96.81 87 LEU B C 1
ATOM 3302 O O . LEU B 1 87 ? 18.516 1.292 4.211 1 96.81 87 LEU B O 1
ATOM 3306 N N . LYS B 1 88 ? 19.609 0.163 5.816 1 95.56 88 LYS B N 1
ATOM 3307 C CA . LYS B 1 88 ? 19.594 1.271 6.766 1 95.56 88 LYS B CA 1
ATOM 3308 C C . LYS B 1 88 ? 20.328 2.488 6.211 1 95.56 88 LYS B C 1
ATOM 3310 O O . LYS B 1 88 ? 19.953 3.627 6.496 1 95.56 88 LYS B O 1
ATOM 3315 N N . ALA B 1 89 ? 21.328 2.234 5.41 1 96.56 89 ALA B N 1
ATOM 3316 C CA . ALA B 1 89 ? 22.125 3.305 4.832 1 96.56 89 ALA B CA 1
ATOM 3317 C C . ALA B 1 89 ? 21.312 4.16 3.871 1 96.56 89 ALA B C 1
ATOM 3319 O O . ALA B 1 89 ? 21.734 5.258 3.498 1 96.56 89 ALA B O 1
ATOM 3320 N N . LEU B 1 90 ? 20.188 3.701 3.467 1 96.06 90 LEU B N 1
ATOM 3321 C CA . LEU B 1 90 ? 19.375 4.391 2.477 1 96.06 90 LEU B CA 1
ATOM 3322 C C . LEU B 1 90 ? 18.312 5.242 3.152 1 96.06 90 LEU B C 1
ATOM 3324 O O . LEU B 1 90 ? 17.562 5.961 2.482 1 96.06 90 LEU B O 1
ATOM 3328 N N . ASP B 1 91 ? 18.25 5.18 4.469 1 94.25 91 ASP B N 1
ATOM 3329 C CA . ASP B 1 91 ? 17.219 5.902 5.203 1 94.25 91 ASP B CA 1
ATOM 3330 C C . ASP B 1 91 ? 17.297 7.402 4.93 1 94.25 91 ASP B C 1
ATOM 3332 O O . ASP B 1 91 ? 18.391 7.98 4.941 1 94.25 91 ASP B O 1
ATOM 3336 N N . GLY B 1 92 ? 16.125 7.977 4.625 1 93.88 92 GLY B N 1
ATOM 3337 C CA . GLY B 1 92 ? 16.031 9.422 4.512 1 93.88 92 GLY B CA 1
ATOM 3338 C C . GLY B 1 92 ? 16.203 9.922 3.088 1 93.88 92 GLY B C 1
ATOM 3339 O O . GLY B 1 92 ? 16.062 11.117 2.82 1 93.88 92 GLY B O 1
ATOM 3340 N N . TYR B 1 93 ? 16.438 9 2.113 1 96 93 TYR B N 1
ATOM 3341 C CA . TYR B 1 93 ? 16.797 9.453 0.775 1 96 93 TYR B CA 1
ATOM 3342 C C . TYR B 1 93 ? 15.594 9.391 -0.163 1 96 93 TYR B C 1
ATOM 3344 O O . TYR B 1 93 ? 15.508 10.164 -1.119 1 96 93 TYR B O 1
ATOM 3352 N N . PHE B 1 94 ? 14.672 8.57 0.108 1 98 94 PHE B N 1
ATOM 3353 C CA . PHE B 1 94 ? 13.75 8.227 -0.964 1 98 94 PHE B CA 1
ATOM 3354 C C . PHE B 1 94 ? 12.352 8.75 -0.661 1 98 94 PHE B C 1
ATOM 3356 O O . PHE B 1 94 ? 11.977 8.906 0.504 1 98 94 PHE B O 1
ATOM 3363 N N . ASN B 1 95 ? 11.641 8.969 -1.723 1 98.06 95 ASN B N 1
ATOM 3364 C CA . ASN B 1 95 ? 10.273 9.461 -1.637 1 98.06 95 ASN B CA 1
ATOM 3365 C C . ASN B 1 95 ? 9.258 8.336 -1.822 1 98.06 95 ASN B C 1
ATOM 3367 O O . ASN B 1 95 ? 8.211 8.328 -1.178 1 98.06 95 ASN B O 1
ATOM 3371 N N . LEU B 1 96 ? 9.586 7.395 -2.717 1 98.56 96 LEU B N 1
ATOM 3372 C CA . LEU B 1 96 ? 8.664 6.316 -3.053 1 98.56 96 LEU B CA 1
ATOM 3373 C C . LEU B 1 96 ? 9.375 4.965 -3.037 1 98.56 96 LEU B C 1
ATOM 3375 O O . LEU B 1 96 ? 10.594 4.902 -3.213 1 98.56 96 LEU B O 1
ATOM 3379 N N . THR B 1 97 ? 8.586 3.955 -2.854 1 98.56 97 THR B N 1
ATOM 3380 C CA . THR B 1 97 ? 9.062 2.58 -2.951 1 98.56 97 THR B CA 1
ATOM 3381 C C . THR B 1 97 ? 8.484 1.896 -4.188 1 98.56 97 THR B C 1
ATOM 3383 O O . THR B 1 97 ? 7.348 2.17 -4.582 1 98.56 97 THR B O 1
ATOM 3386 N N . MET B 1 98 ? 9.227 1.096 -4.793 1 98.75 98 MET B N 1
ATOM 3387 C CA . MET B 1 98 ? 8.875 0.26 -5.941 1 98.75 98 MET B CA 1
ATOM 3388 C C . MET B 1 98 ? 9.422 -1.154 -5.766 1 98.75 98 MET B C 1
ATOM 3390 O O . MET B 1 98 ? 10.633 -1.37 -5.824 1 98.75 98 MET B O 1
ATOM 3394 N N . SER B 1 99 ? 8.578 -2.105 -5.477 1 98.5 99 SER B N 1
ATOM 3395 C CA . SER B 1 99 ? 9.031 -3.461 -5.18 1 98.5 99 SER B CA 1
ATOM 3396 C C . SER B 1 99 ? 7.91 -4.473 -5.375 1 98.5 99 SER B C 1
ATOM 3398 O O . SER B 1 99 ? 6.824 -4.125 -5.848 1 98.5 99 SER B O 1
ATOM 3400 N N . TYR B 1 100 ? 8.18 -5.719 -4.949 1 97.94 100 TYR B N 1
ATOM 3401 C CA . TYR B 1 100 ? 7.227 -6.816 -5.039 1 97.94 100 TYR B CA 1
ATOM 3402 C C . TYR B 1 100 ? 6.164 -6.707 -3.951 1 97.94 100 TYR B C 1
ATOM 3404 O O . TYR B 1 100 ? 5.129 -7.379 -4.016 1 97.94 100 TYR B O 1
ATOM 3412 N N . ARG B 1 101 ? 6.395 -5.902 -2.949 1 97.06 101 ARG B N 1
ATOM 3413 C CA . ARG B 1 101 ? 5.461 -5.785 -1.833 1 97.06 101 ARG B CA 1
ATOM 3414 C C . ARG B 1 101 ? 4.195 -5.051 -2.254 1 97.06 101 ARG B C 1
ATOM 3416 O O . ARG B 1 101 ? 4.258 -4.051 -2.969 1 97.06 101 ARG B O 1
ATOM 3423 N N . SER B 1 102 ? 3.139 -5.539 -1.755 1 96.25 102 SER B N 1
ATOM 3424 C CA . SER B 1 102 ? 1.857 -4.965 -2.156 1 96.25 102 SER B CA 1
ATOM 3425 C C . SER B 1 102 ? 1.65 -3.586 -1.537 1 96.25 102 SER B C 1
ATOM 3427 O O . SER B 1 102 ? 0.814 -2.811 -2.004 1 96.25 102 SER B O 1
ATOM 3429 N N . ASP B 1 103 ? 2.365 -3.236 -0.469 1 95.12 103 ASP B N 1
ATOM 3430 C CA . ASP B 1 103 ? 2.223 -1.925 0.155 1 95.12 103 ASP B CA 1
ATOM 3431 C C . ASP B 1 103 ? 3.268 -0.947 -0.379 1 95.12 103 ASP B C 1
ATOM 3433 O O . ASP B 1 103 ? 3.479 0.121 0.2 1 95.12 103 ASP B O 1
ATOM 3437 N N . SER B 1 104 ? 3.982 -1.329 -1.426 1 97.75 104 SER B N 1
ATOM 3438 C CA . SER B 1 104 ? 4.832 -0.373 -2.127 1 97.75 104 SER B CA 1
ATOM 3439 C C . SER B 1 104 ? 4.004 0.725 -2.787 1 97.75 104 SER B C 1
ATOM 3441 O O . SER B 1 104 ? 2.848 0.502 -3.152 1 97.75 104 SER B O 1
ATOM 3443 N N . ASP B 1 105 ? 4.602 1.891 -2.955 1 97.62 105 ASP B N 1
ATOM 3444 C CA . ASP B 1 105 ? 3.949 2.953 -3.715 1 97.62 105 ASP B CA 1
ATOM 3445 C C . ASP B 1 105 ? 3.711 2.527 -5.16 1 97.62 105 ASP B C 1
ATOM 3447 O O . ASP B 1 105 ? 2.684 2.865 -5.754 1 97.62 105 ASP B O 1
ATOM 3451 N N . ILE B 1 106 ? 4.656 1.856 -5.711 1 97.88 106 ILE B N 1
ATOM 3452 C CA . ILE B 1 106 ? 4.57 1.252 -7.035 1 97.88 106 ILE B CA 1
ATOM 3453 C C . ILE B 1 106 ? 4.734 -0.262 -6.926 1 97.88 106 ILE B C 1
ATOM 3455 O O . ILE B 1 106 ? 5.852 -0.761 -6.766 1 97.88 106 ILE B O 1
ATOM 3459 N N . PHE B 1 107 ? 3.65 -0.97 -7 1 98.06 107 PHE B N 1
ATOM 3460 C CA . PHE B 1 107 ? 3.613 -2.416 -6.816 1 98.06 107 PHE B CA 1
ATOM 3461 C C . PHE B 1 107 ? 4.043 -3.135 -8.086 1 98.06 107 PHE B C 1
ATOM 3463 O O . PHE B 1 107 ? 3.367 -3.049 -9.117 1 98.06 107 PHE B O 1
ATOM 3470 N N . THR B 1 108 ? 5.176 -3.818 -8.039 1 98.06 108 THR B N 1
ATOM 3471 C CA . THR B 1 108 ? 5.727 -4.551 -9.172 1 98.06 108 THR B CA 1
ATOM 3472 C C . THR B 1 108 ? 5.977 -6.012 -8.805 1 98.06 108 THR B C 1
ATOM 3474 O O . THR B 1 108 ? 7.125 -6.441 -8.688 1 98.06 108 THR B O 1
ATOM 3477 N N . PRO B 1 109 ? 4.906 -6.82 -8.68 1 98.06 109 PRO B N 1
ATOM 3478 C CA . PRO B 1 109 ? 5.051 -8.234 -8.312 1 98.06 109 PRO B CA 1
ATOM 3479 C C . PRO B 1 109 ? 5.664 -9.07 -9.438 1 98.06 109 PRO B C 1
ATOM 3481 O O . PRO B 1 109 ? 5.758 -8.602 -10.578 1 98.06 109 PRO B O 1
ATOM 3484 N N . TYR B 1 110 ? 6.105 -10.266 -9.141 1 98.44 110 TYR B N 1
ATOM 3485 C CA . TYR B 1 110 ? 6.703 -11.164 -10.117 1 98.44 110 TYR B CA 1
ATOM 3486 C C . TYR B 1 110 ? 5.656 -11.688 -11.094 1 98.44 110 TYR B C 1
ATOM 3488 O O . TYR B 1 110 ? 5.988 -12.117 -12.195 1 98.44 110 TYR B O 1
ATOM 3496 N N . GLY B 1 111 ? 4.418 -11.672 -10.664 1 98.38 111 GLY B N 1
ATOM 3497 C CA . GLY B 1 111 ? 3.299 -12.094 -11.484 1 98.38 111 GLY B CA 1
ATOM 3498 C C . GLY B 1 111 ? 1.952 -11.852 -10.828 1 98.38 111 GLY B C 1
ATOM 3499 O O . GLY B 1 111 ? 1.883 -11.352 -9.703 1 98.38 111 GLY B O 1
ATOM 3500 N N . TRP B 1 112 ? 0.903 -12.07 -11.594 1 98.44 112 TRP B N 1
ATOM 3501 C CA . TRP B 1 112 ? -0.466 -11.922 -11.109 1 98.44 112 TRP B CA 1
ATOM 3502 C C . TRP B 1 112 ? -1.44 -12.703 -11.984 1 98.44 112 TRP B C 1
ATOM 3504 O O . TRP B 1 112 ? -1.05 -13.273 -13.008 1 98.44 112 TRP B O 1
ATOM 3514 N N . LEU B 1 113 ? -2.629 -12.859 -11.492 1 97.94 113 LEU B N 1
ATOM 3515 C CA . LEU B 1 113 ? -3.707 -13.445 -12.281 1 97.94 113 LEU B CA 1
ATOM 3516 C C . LEU B 1 113 ? -4.648 -12.367 -12.805 1 97.94 113 LEU B C 1
ATOM 3518 O O . LEU B 1 113 ? -4.918 -11.383 -12.117 1 97.94 113 LEU B O 1
ATOM 3522 N N . GLU B 1 114 ? -5.086 -12.531 -14.008 1 95.88 114 GLU B N 1
ATOM 3523 C CA . GLU B 1 114 ? -6.043 -11.609 -14.602 1 95.88 114 GLU B CA 1
ATOM 3524 C C . GLU B 1 114 ? -7.254 -12.352 -15.164 1 95.88 114 GLU B C 1
ATOM 3526 O O . GLU B 1 114 ? -7.141 -13.508 -15.578 1 95.88 114 GLU B O 1
ATOM 3531 N N . PRO B 1 115 ? -8.391 -11.688 -15.227 1 94.06 115 PRO B N 1
ATOM 3532 C CA . PRO B 1 115 ? -9.562 -12.312 -15.852 1 94.06 115 PRO B CA 1
ATOM 3533 C C . PRO B 1 115 ? -9.32 -12.695 -17.312 1 94.06 115 PRO B C 1
ATOM 3535 O O . PRO B 1 115 ? -8.781 -11.898 -18.078 1 94.06 115 PRO B O 1
ATOM 3538 N N . TRP B 1 116 ? -9.617 -13.867 -17.578 1 91.38 116 TRP B N 1
ATOM 3539 C CA . TRP B 1 116 ? -9.445 -14.438 -18.906 1 91.38 116 TRP B CA 1
ATOM 3540 C C . TRP B 1 116 ? -10.328 -15.672 -19.094 1 91.38 116 TRP B C 1
ATOM 3542 O O . TRP B 1 116 ? -10.281 -16.594 -18.281 1 91.38 116 TRP B O 1
ATOM 3552 N N . PRO B 1 117 ? -11.156 -15.594 -20.125 1 87.75 117 PRO B N 1
ATOM 3553 C CA . PRO B 1 117 ? -11.969 -16.781 -20.375 1 87.75 117 PRO B CA 1
ATOM 3554 C C . PRO B 1 117 ? -11.156 -17.953 -20.906 1 87.75 117 PRO B C 1
ATOM 3556 O O . PRO B 1 117 ? -10.719 -17.922 -22.062 1 87.75 117 PRO B O 1
ATOM 3559 N N . GLY B 1 118 ? -10.938 -18.875 -20.062 1 81.94 118 GLY B N 1
ATOM 3560 C CA . GLY B 1 118 ? -10.18 -20.047 -20.469 1 81.94 118 GLY B CA 1
ATOM 3561 C C . GLY B 1 118 ? -10.969 -20.984 -21.359 1 81.94 118 GLY B C 1
ATOM 3562 O O . GLY B 1 118 ? -12.203 -20.953 -21.375 1 81.94 118 GLY B O 1
ATOM 3563 N N . GLN B 1 119 ? -10.188 -21.688 -22.219 1 81.31 119 GLN B N 1
ATOM 3564 C CA . GLN B 1 119 ? -10.797 -22.688 -23.078 1 81.31 119 GLN B CA 1
ATOM 3565 C C . GLN B 1 119 ? -10.562 -24.094 -22.562 1 81.31 119 GLN B C 1
ATOM 3567 O O . GLN B 1 119 ? -9.43 -24.469 -22.25 1 81.31 119 GLN B O 1
ATOM 3572 N N . PRO B 1 120 ? -11.586 -24.812 -22.438 1 74.62 120 PRO B N 1
ATOM 3573 C CA . PRO B 1 120 ? -11.453 -26.188 -21.953 1 74.62 120 PRO B CA 1
ATOM 3574 C C . PRO B 1 120 ? -10.406 -26.984 -22.734 1 74.62 120 PRO B C 1
ATOM 3576 O O . PRO B 1 120 ? -9.688 -27.797 -22.141 1 74.62 120 PRO B O 1
ATOM 3579 N N . ALA B 1 121 ? -10.305 -26.797 -23.938 1 74 121 ALA B N 1
ATOM 3580 C CA . ALA B 1 121 ? -9.375 -27.531 -24.797 1 74 121 ALA B CA 1
ATOM 3581 C C . ALA B 1 121 ? -7.934 -27.297 -24.375 1 74 121 ALA B C 1
ATOM 3583 O O . ALA B 1 121 ? -7.086 -28.188 -24.484 1 74 121 ALA B O 1
ATOM 3584 N N . GLU B 1 122 ? -7.672 -26.188 -23.844 1 79.06 122 GLU B N 1
ATOM 3585 C CA . GLU B 1 122 ? -6.332 -25.859 -23.359 1 79.06 122 GLU B CA 1
ATOM 3586 C C . GLU B 1 122 ? -5.965 -26.703 -22.141 1 79.06 122 GLU B C 1
ATOM 3588 O O . GLU B 1 122 ? -4.84 -27.188 -22.031 1 79.06 122 GLU B O 1
ATOM 3593 N N . VAL B 1 123 ? -6.992 -26.984 -21.438 1 81.06 123 VAL B N 1
ATOM 3594 C CA . VAL B 1 123 ? -6.762 -27.734 -20.203 1 81.06 123 VAL B CA 1
ATOM 3595 C C . VAL B 1 123 ? -6.391 -29.172 -20.562 1 81.06 123 VAL B C 1
ATOM 3597 O O . VAL B 1 123 ? -5.414 -29.719 -20.031 1 81.06 123 VAL B O 1
ATOM 3600 N N . GLN B 1 124 ? -7.09 -29.734 -21.469 1 82.44 124 GLN B N 1
ATOM 3601 C CA . GLN B 1 124 ? -6.859 -31.125 -21.859 1 82.44 124 GLN B CA 1
ATOM 3602 C C . GLN B 1 124 ? -5.484 -31.297 -22.5 1 82.44 124 GLN B C 1
ATOM 3604 O O . GLN B 1 124 ? -4.785 -32.281 -22.234 1 82.44 124 GLN B O 1
ATOM 3609 N N . ALA B 1 125 ? -5.148 -30.359 -23.266 1 86.12 125 ALA B N 1
ATOM 3610 C CA . ALA B 1 125 ? -3.861 -30.438 -23.953 1 86.12 125 ALA B CA 1
ATOM 3611 C C . ALA B 1 125 ? -2.703 -30.391 -22.969 1 86.12 125 ALA B C 1
ATOM 3613 O O . ALA B 1 125 ? -1.74 -31.141 -23.078 1 86.12 125 ALA B O 1
ATOM 3614 N N . HIS B 1 126 ? -2.812 -29.609 -21.984 1 88.44 126 HIS B N 1
ATOM 3615 C CA . HIS B 1 126 ? -1.73 -29.438 -21.016 1 88.44 126 HIS B CA 1
ATOM 3616 C C . HIS B 1 126 ? -1.675 -30.609 -20.047 1 88.44 126 HIS B C 1
ATOM 3618 O O . HIS B 1 126 ? -0.595 -31 -19.594 1 88.44 126 HIS B O 1
ATOM 3624 N N . LEU B 1 127 ? -2.777 -31.219 -19.844 1 86.94 127 LEU B N 1
ATOM 3625 C CA . LEU B 1 127 ? -2.832 -32.312 -18.891 1 86.94 127 LEU B CA 1
ATOM 3626 C C . LEU B 1 127 ? -2.332 -33.625 -19.516 1 86.94 127 LEU B C 1
ATOM 3628 O O . LEU B 1 127 ? -1.785 -34.469 -18.812 1 86.94 127 LEU B O 1
ATOM 3632 N N . SER B 1 128 ? -2.512 -33.719 -20.828 1 87.19 128 SER B N 1
ATOM 3633 C CA . SER B 1 128 ? -2.07 -34.906 -21.531 1 87.19 128 SER B CA 1
ATOM 3634 C C . SER B 1 128 ? -0.549 -34.969 -21.609 1 87.19 128 SER B C 1
ATOM 3636 O O . SER B 1 128 ? 0.025 -36.031 -21.828 1 87.19 128 SER B O 1
ATOM 3638 N N . ALA B 1 129 ? 0.089 -33.844 -21.375 1 87.31 129 ALA B N 1
ATOM 3639 C CA . ALA B 1 129 ? 1.542 -33.75 -21.484 1 87.31 129 ALA B CA 1
ATOM 3640 C C . ALA B 1 129 ? 2.223 -34.25 -20.219 1 87.31 129 ALA B C 1
ATOM 3642 O O . ALA B 1 129 ? 3.445 -34.406 -20.172 1 87.31 129 ALA B O 1
ATOM 3643 N N . LYS B 1 130 ? 1.461 -34.5 -19.234 1 94.19 130 LYS B N 1
ATOM 3644 C CA . LYS B 1 130 ? 2.039 -34.812 -17.922 1 94.19 130 LYS B CA 1
ATOM 3645 C C . LYS B 1 130 ? 2.523 -36.25 -17.891 1 94.19 130 LYS B C 1
ATOM 3647 O O . LYS B 1 130 ? 1.715 -37.188 -17.922 1 94.19 130 LYS B O 1
ATOM 3652 N N . THR B 1 131 ? 3.844 -36.438 -17.766 1 95.56 131 THR B N 1
ATOM 3653 C CA . THR B 1 131 ? 4.434 -37.781 -17.734 1 95.56 131 THR B CA 1
ATOM 3654 C C . THR B 1 131 ? 5.262 -37.969 -16.469 1 95.56 131 THR B C 1
ATOM 3656 O O . THR B 1 131 ? 5.695 -39.094 -16.172 1 95.56 131 THR B O 1
ATOM 3659 N N . LYS B 1 132 ? 5.473 -36.906 -15.719 1 97.56 132 LYS B N 1
ATOM 3660 C CA . LYS B 1 132 ? 6.262 -36.938 -14.492 1 97.56 132 LYS B CA 1
ATOM 3661 C C . LYS B 1 132 ? 5.492 -36.344 -13.328 1 97.56 132 LYS B C 1
ATOM 3663 O O . LYS B 1 132 ? 4.457 -35.688 -13.523 1 97.56 132 LYS B O 1
ATOM 3668 N N . LEU B 1 133 ? 5.977 -36.531 -12.164 1 98.12 133 LEU B N 1
ATOM 3669 C CA . LEU B 1 133 ? 5.168 -36.188 -11 1 98.12 133 LEU B CA 1
ATOM 3670 C C . LEU B 1 133 ? 5.605 -34.844 -10.414 1 98.12 133 LEU B C 1
ATOM 3672 O O . LEU B 1 133 ? 4.855 -33.844 -10.461 1 98.12 133 LEU B O 1
ATOM 3676 N N . VAL B 1 134 ? 6.848 -34.719 -9.859 1 98.81 134 VAL B N 1
ATOM 3677 C CA . VAL B 1 134 ? 7.246 -33.531 -9.141 1 98.81 134 VAL B CA 1
ATOM 3678 C C . VAL B 1 134 ? 8.625 -33.062 -9.617 1 98.81 134 VAL B C 1
ATOM 3680 O O . VAL B 1 134 ? 9.539 -33.875 -9.742 1 98.81 134 VAL B O 1
ATOM 3683 N N . ALA B 1 135 ? 8.789 -31.766 -9.898 1 98.75 135 ALA B N 1
ATOM 3684 C CA . ALA B 1 135 ? 10.07 -31.172 -10.25 1 98.75 135 ALA B CA 1
ATOM 3685 C C . ALA B 1 135 ? 10.422 -30.031 -9.297 1 98.75 135 ALA B C 1
ATOM 3687 O O . ALA B 1 135 ? 9.531 -29.422 -8.695 1 98.75 135 ALA B O 1
ATOM 3688 N N . TRP B 1 136 ? 11.695 -29.781 -9.102 1 98.56 136 TRP B N 1
ATOM 3689 C CA . TRP B 1 136 ? 12.234 -28.641 -8.375 1 98.56 136 TRP B CA 1
ATOM 3690 C C . TRP B 1 136 ? 13.484 -28.094 -9.062 1 98.56 136 TRP B C 1
ATOM 3692 O O . TRP B 1 136 ? 14.414 -28.859 -9.344 1 98.56 136 TRP B O 1
ATOM 3702 N N . VAL B 1 137 ? 13.469 -26.797 -9.422 1 97.81 137 VAL B N 1
ATOM 3703 C CA . VAL B 1 137 ? 14.641 -26.156 -9.984 1 97.81 137 VAL B CA 1
ATOM 3704 C C . VAL B 1 137 ? 15.281 -25.234 -8.945 1 97.81 137 VAL B C 1
ATOM 3706 O O . VAL B 1 137 ? 14.656 -24.281 -8.477 1 97.81 137 VAL B O 1
ATOM 3709 N N . VAL B 1 138 ? 16.516 -25.516 -8.539 1 95.62 138 VAL B N 1
ATOM 3710 C CA . VAL B 1 138 ? 17.219 -24.75 -7.508 1 95.62 138 VAL B CA 1
ATOM 3711 C C . VAL B 1 138 ? 18.656 -24.516 -7.93 1 95.62 138 VAL B C 1
ATOM 3713 O O . VAL B 1 138 ? 19.438 -25.469 -8.094 1 95.62 138 VAL B O 1
ATOM 3716 N N . SER B 1 139 ? 18.969 -23.234 -8.125 1 89.81 139 SER B N 1
ATOM 3717 C CA . SER B 1 139 ? 20.328 -22.891 -8.531 1 89.81 139 SER B CA 1
ATOM 3718 C C . SER B 1 139 ? 21.234 -22.672 -7.32 1 89.81 139 SER B C 1
ATOM 3720 O O . SER B 1 139 ? 22.391 -23.094 -7.305 1 89.81 139 SER B O 1
ATOM 3722 N N . ASN B 1 140 ? 20.734 -21.953 -6.328 1 88.88 140 ASN B N 1
ATOM 3723 C CA . ASN B 1 140 ? 21.5 -21.672 -5.117 1 88.88 140 ASN B CA 1
ATOM 3724 C C . ASN B 1 140 ? 21.156 -22.656 -4 1 88.88 140 ASN B C 1
ATOM 3726 O O . ASN B 1 140 ? 20.344 -22.359 -3.123 1 88.88 140 ASN B O 1
ATOM 3730 N N . TRP B 1 141 ? 21.953 -23.734 -4.012 1 93.12 141 TRP B N 1
ATOM 3731 C CA . TRP B 1 141 ? 21.734 -24.766 -3.01 1 93.12 141 TRP B CA 1
ATOM 3732 C C . TRP B 1 141 ? 22.438 -24.422 -1.702 1 93.12 141 TRP B C 1
ATOM 3734 O O . TRP B 1 141 ? 23.656 -24.453 -1.622 1 93.12 141 TRP B O 1
ATOM 3744 N N . GLN B 1 142 ? 21.641 -24.016 -0.722 1 93.38 142 GLN B N 1
ATOM 3745 C CA . GLN B 1 142 ? 22.125 -23.75 0.625 1 93.38 142 GLN B CA 1
ATOM 3746 C C . GLN B 1 142 ? 21.562 -24.75 1.627 1 93.38 142 GLN B C 1
ATOM 3748 O O . GLN B 1 142 ? 20.391 -24.656 2.025 1 93.38 142 GLN B O 1
ATOM 3753 N N . PRO B 1 143 ? 22.375 -25.672 2.061 1 92.44 143 PRO B N 1
ATOM 3754 C CA . PRO B 1 143 ? 21.891 -26.797 2.867 1 92.44 143 PRO B CA 1
ATOM 3755 C C . PRO B 1 143 ? 21.141 -26.359 4.113 1 92.44 143 PRO B C 1
ATOM 3757 O O . PRO B 1 143 ? 20.219 -27.047 4.57 1 92.44 143 PRO B O 1
ATOM 3760 N N . ASN B 1 144 ? 21.438 -25.172 4.613 1 93.62 144 ASN B N 1
ATOM 3761 C CA . ASN B 1 144 ? 20.828 -24.734 5.867 1 93.62 144 ASN B CA 1
ATOM 3762 C C . ASN B 1 144 ? 19.594 -23.875 5.617 1 93.62 144 ASN B C 1
ATOM 3764 O O . ASN B 1 144 ? 18.922 -23.438 6.562 1 93.62 144 ASN B O 1
ATOM 3768 N N . SER B 1 145 ? 19.297 -23.719 4.375 1 95.44 145 SER B N 1
ATOM 3769 C CA . SER B 1 145 ? 18.109 -22.922 4.066 1 95.44 145 SER B CA 1
ATOM 3770 C C . SER B 1 145 ? 16.828 -23.703 4.383 1 95.44 145 SER B C 1
ATOM 3772 O O . SER B 1 145 ? 16.828 -24.938 4.375 1 95.44 145 SER B O 1
ATOM 3774 N N . VAL B 1 146 ? 15.805 -23 4.691 1 96.25 146 VAL B N 1
ATOM 3775 C CA . VAL B 1 146 ? 14.523 -23.609 5.047 1 96.25 146 VAL B CA 1
ATOM 3776 C C . VAL B 1 146 ? 14.047 -24.516 3.91 1 96.25 146 VAL B C 1
ATOM 3778 O O . VAL B 1 146 ? 13.555 -25.625 4.152 1 96.25 146 VAL B O 1
ATOM 3781 N N . ARG B 1 147 ? 14.188 -24.094 2.689 1 97.31 147 ARG B N 1
ATOM 3782 C CA . ARG B 1 147 ? 13.664 -24.844 1.553 1 97.31 147 ARG B CA 1
ATOM 3783 C C . ARG B 1 147 ? 14.438 -26.141 1.354 1 97.31 147 ARG B C 1
ATOM 3785 O O . ARG B 1 147 ? 13.844 -27.188 1.049 1 97.31 147 ARG B O 1
ATOM 3792 N N . VAL B 1 148 ? 15.75 -26.125 1.562 1 97 148 VAL B N 1
ATOM 3793 C CA . VAL B 1 148 ? 16.531 -27.328 1.384 1 97 148 VAL B CA 1
ATOM 3794 C C . VAL B 1 148 ? 16.266 -28.297 2.533 1 97 148 VAL B C 1
ATOM 3796 O O . VAL B 1 148 ? 16.125 -29.516 2.316 1 97 148 VAL B O 1
ATOM 3799 N N . ARG B 1 149 ? 16.125 -27.812 3.719 1 97.75 149 ARG B N 1
ATOM 3800 C CA . ARG B 1 149 ? 15.797 -28.656 4.863 1 97.75 149 ARG B CA 1
ATOM 3801 C C . ARG B 1 149 ? 14.445 -29.328 4.672 1 97.75 149 ARG B C 1
ATOM 3803 O O . ARG B 1 149 ? 14.305 -30.531 4.957 1 97.75 149 ARG B O 1
ATOM 3810 N N . TYR B 1 150 ? 13.508 -28.578 4.242 1 98.44 150 TYR B N 1
ATOM 3811 C CA . TYR B 1 150 ? 12.195 -29.172 3.988 1 98.44 150 TYR B CA 1
ATOM 3812 C C . TYR B 1 150 ? 12.273 -30.25 2.926 1 98.44 150 TYR B C 1
ATOM 3814 O O . TYR B 1 150 ? 11.695 -31.328 3.084 1 98.44 150 TYR B O 1
ATOM 3822 N N . TYR B 1 151 ? 12.992 -30 1.871 1 98 151 TYR B N 1
ATOM 3823 C CA . TYR B 1 151 ? 13.148 -30.984 0.795 1 98 151 TYR B CA 1
ATOM 3824 C C . TYR B 1 151 ? 13.797 -32.25 1.307 1 98 151 TYR B C 1
ATOM 3826 O O . TYR B 1 151 ? 13.383 -33.375 0.947 1 98 151 TYR B O 1
ATOM 3834 N N . GLN B 1 152 ? 14.766 -32.094 2.131 1 97.62 152 GLN B N 1
ATOM 3835 C CA . GLN B 1 152 ? 15.469 -33.25 2.674 1 97.62 152 GLN B CA 1
ATOM 3836 C C . GLN B 1 152 ? 14.531 -34.125 3.488 1 97.62 152 GLN B C 1
ATOM 3838 O O . GLN B 1 152 ? 14.672 -35.344 3.498 1 97.62 152 GLN B O 1
ATOM 3843 N N . GLN B 1 153 ? 13.578 -33.469 4.113 1 98.31 153 GLN B N 1
ATOM 3844 C CA . GLN B 1 153 ? 12.57 -34.219 4.852 1 98.31 153 GLN B CA 1
ATOM 3845 C C . GLN B 1 153 ? 11.539 -34.844 3.908 1 98.31 153 GLN B C 1
ATOM 3847 O O . GLN B 1 153 ? 10.945 -35.875 4.223 1 98.31 153 GLN B O 1
ATOM 3852 N N . LEU B 1 154 ? 11.375 -34.281 2.787 1 98.62 154 LEU B N 1
ATOM 3853 C CA . LEU B 1 154 ? 10.398 -34.719 1.799 1 98.62 154 LEU B CA 1
ATOM 3854 C C . LEU B 1 154 ? 10.961 -35.844 0.933 1 98.62 154 LEU B C 1
ATOM 3856 O O . LEU B 1 154 ? 10.227 -36.781 0.548 1 98.62 154 LEU B O 1
ATOM 3860 N N . GLN B 1 155 ? 12.172 -35.875 0.658 1 97.81 155 GLN B N 1
ATOM 3861 C CA . GLN B 1 155 ? 12.891 -36.688 -0.331 1 97.81 155 GLN B CA 1
ATOM 3862 C C . GLN B 1 155 ? 12.711 -38.188 -0.07 1 97.81 155 GLN B C 1
ATOM 3864 O O . GLN B 1 155 ? 12.547 -38.969 -1.007 1 97.81 155 GLN B O 1
ATOM 3869 N N . PRO B 1 156 ? 12.68 -38.656 1.224 1 98.25 156 PRO B N 1
ATOM 3870 C CA . PRO B 1 156 ? 12.508 -40.094 1.465 1 98.25 156 PRO B CA 1
ATOM 3871 C C . PRO B 1 156 ? 11.102 -40.562 1.117 1 98.25 156 PRO B C 1
ATOM 3873 O O . PRO B 1 156 ? 10.883 -41.781 0.981 1 98.25 156 PRO B O 1
ATOM 3876 N N . HIS B 1 157 ? 10.188 -39.688 0.939 1 98.44 157 HIS B N 1
ATOM 3877 C CA . HIS B 1 157 ? 8.781 -40.094 0.806 1 98.44 157 HIS B CA 1
ATOM 3878 C C . HIS B 1 157 ? 8.266 -39.781 -0.598 1 98.44 157 HIS B C 1
ATOM 3880 O O . HIS B 1 157 ? 7.195 -40.281 -0.979 1 98.44 157 HIS B O 1
ATOM 3886 N N . LEU B 1 158 ? 8.977 -39.031 -1.311 1 98.12 158 LEU B N 1
ATOM 3887 C CA . LEU B 1 158 ? 8.508 -38.531 -2.602 1 98.12 158 LEU B CA 1
ATOM 3888 C C . LEU B 1 158 ? 9.672 -38.344 -3.572 1 98.12 158 LEU B C 1
ATOM 3890 O O . LEU B 1 158 ? 10.641 -37.656 -3.264 1 98.12 158 LEU B O 1
ATOM 3894 N N . LYS B 1 159 ? 9.625 -39.031 -4.691 1 97.38 159 LYS B N 1
ATOM 3895 C CA . LYS B 1 159 ? 10.648 -38.812 -5.715 1 97.38 159 LYS B CA 1
ATOM 3896 C C . LYS B 1 159 ? 10.477 -37.438 -6.375 1 97.38 159 LYS B C 1
ATOM 3898 O O . LYS B 1 159 ? 9.422 -37.156 -6.953 1 97.38 159 LYS B O 1
ATOM 3903 N N . VAL B 1 160 ? 11.422 -36.594 -6.281 1 98.44 160 VAL B N 1
ATOM 3904 C CA . VAL B 1 160 ? 11.453 -35.281 -6.891 1 98.44 160 VAL B CA 1
ATOM 3905 C C . VAL B 1 160 ? 12.617 -35.188 -7.871 1 98.44 160 VAL B C 1
ATOM 3907 O O . VAL B 1 160 ? 13.75 -35.531 -7.535 1 98.44 160 VAL B O 1
ATOM 3910 N N . ASP B 1 161 ? 12.344 -34.844 -9.109 1 98.25 161 ASP B N 1
ATOM 3911 C CA . ASP B 1 161 ? 13.43 -34.5 -10.031 1 98.25 161 ASP B CA 1
ATOM 3912 C C . ASP B 1 161 ? 13.977 -33.125 -9.766 1 98.25 161 ASP B C 1
ATOM 3914 O O . ASP B 1 161 ? 13.289 -32.125 -9.984 1 98.25 161 ASP B O 1
ATOM 3918 N N . VAL B 1 162 ? 15.211 -33.062 -9.32 1 97.88 162 VAL B N 1
ATOM 3919 C CA . VAL B 1 162 ? 15.828 -31.781 -8.953 1 97.88 162 VAL B CA 1
ATOM 3920 C C . VAL B 1 162 ? 16.75 -31.312 -10.062 1 97.88 162 VAL B C 1
ATOM 3922 O O . VAL B 1 162 ? 17.609 -32.062 -10.531 1 97.88 162 VAL B O 1
ATOM 3925 N N . TYR B 1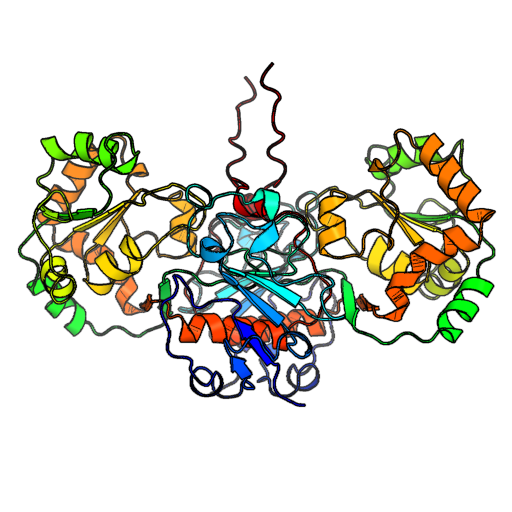 163 ? 16.5 -30.125 -10.523 1 97.62 163 TYR B N 1
ATOM 3926 C CA . TYR B 1 163 ? 17.328 -29.484 -11.539 1 97.62 163 TYR B CA 1
ATOM 3927 C C . TYR B 1 163 ? 18.078 -28.297 -10.953 1 97.62 163 TYR B C 1
ATOM 3929 O O . TYR B 1 163 ? 17.656 -27.719 -9.953 1 97.62 163 TYR B O 1
ATOM 3937 N N . GLY B 1 164 ? 19.188 -27.844 -11.594 1 93.25 164 GLY B N 1
ATOM 3938 C CA . GLY B 1 164 ? 19.938 -26.656 -11.18 1 93.25 164 GLY B CA 1
ATOM 3939 C C . GLY B 1 164 ? 21.438 -26.859 -11.242 1 93.25 164 GLY B C 1
ATOM 3940 O O . GLY B 1 164 ? 21.906 -27.906 -11.664 1 93.25 164 GLY B O 1
ATOM 3941 N N . ARG B 1 165 ? 22.25 -25.922 -10.742 1 88.56 165 ARG B N 1
ATOM 3942 C CA . ARG B 1 165 ? 23.703 -25.859 -10.867 1 88.56 165 ARG B CA 1
ATOM 3943 C C . ARG B 1 165 ? 24.359 -27.062 -10.219 1 88.56 165 ARG B C 1
ATOM 3945 O O . ARG B 1 165 ? 25.312 -27.625 -10.758 1 88.56 165 ARG B O 1
ATOM 3952 N N . SER B 1 166 ? 23.797 -27.562 -9.156 1 86.62 166 SER B N 1
ATOM 3953 C CA . SER B 1 166 ? 24.406 -28.656 -8.398 1 86.62 166 SER B CA 1
ATOM 3954 C C . SER B 1 166 ? 23.656 -29.969 -8.641 1 86.62 166 SER B C 1
ATOM 3956 O O . SER B 1 166 ? 23.875 -30.953 -7.918 1 86.62 166 SER B O 1
ATOM 3958 N N . HIS B 1 167 ? 22.797 -30 -9.641 1 93.75 167 HIS B N 1
ATOM 3959 C CA . HIS B 1 167 ? 21.969 -31.172 -9.914 1 93.75 167 HIS B CA 1
ATOM 3960 C C . HIS B 1 167 ? 21.875 -31.438 -11.414 1 93.75 167 HIS B C 1
ATOM 3962 O O . HIS B 1 167 ? 22.859 -31.312 -12.141 1 93.75 167 HIS B O 1
ATOM 3968 N N . GLN B 1 168 ? 20.703 -32 -11.844 1 93.62 168 GLN B N 1
ATOM 3969 C CA . GLN B 1 168 ? 20.531 -32.219 -13.273 1 93.62 168 GLN B CA 1
ATOM 3970 C C . GLN B 1 168 ? 20.484 -30.875 -14.023 1 93.62 168 GLN B C 1
ATOM 3972 O O . GLN B 1 168 ? 19.891 -29.906 -13.547 1 93.62 168 GLN B O 1
ATOM 3977 N N . GLN B 1 169 ? 21.031 -30.891 -15.172 1 92.56 169 GLN B N 1
ATOM 3978 C CA . GLN B 1 169 ? 21.047 -29.672 -15.977 1 92.56 169 GLN B CA 1
ATOM 3979 C C . GLN B 1 169 ? 19.688 -29.438 -16.656 1 92.56 169 GLN B C 1
ATOM 3981 O O . GLN B 1 169 ? 19.047 -30.391 -17.094 1 92.56 169 GLN B O 1
ATOM 3986 N N . LEU B 1 170 ? 19.281 -28.219 -16.625 1 94 170 LEU B N 1
ATOM 3987 C CA . LEU B 1 170 ? 18.062 -27.797 -17.297 1 94 170 LEU B CA 1
ATOM 3988 C C . LEU B 1 170 ? 18.25 -26.438 -17.969 1 94 170 LEU B C 1
ATOM 3990 O O . LEU B 1 170 ? 18.094 -25.391 -17.344 1 94 170 LEU B O 1
ATOM 3994 N N . PRO B 1 171 ? 18.625 -26.531 -19.312 1 92.38 171 PRO B N 1
ATOM 3995 C CA . PRO B 1 171 ? 18.812 -25.266 -20.031 1 92.38 171 PRO B CA 1
ATOM 3996 C C . PRO B 1 171 ? 17.578 -24.375 -19.984 1 92.38 171 PRO B C 1
ATOM 3998 O O . PRO B 1 171 ? 16.453 -24.875 -20.062 1 92.38 171 PRO B O 1
ATOM 4001 N N . SER B 1 172 ? 17.797 -23.047 -19.938 1 90.81 172 SER B N 1
ATOM 4002 C CA . SER B 1 172 ? 16.719 -22.062 -19.859 1 90.81 172 SER B CA 1
ATOM 4003 C C . SER B 1 172 ? 15.789 -22.156 -21.062 1 90.81 172 SER B C 1
ATOM 4005 O O . SER B 1 172 ? 14.578 -22 -20.922 1 90.81 172 SER B O 1
ATOM 4007 N N . ALA B 1 173 ? 16.281 -22.469 -22.234 1 92.94 173 ALA B N 1
ATOM 4008 C CA . ALA B 1 173 ? 15.531 -22.484 -23.484 1 92.94 173 ALA B CA 1
ATOM 4009 C C . ALA B 1 173 ? 14.484 -23.594 -23.484 1 92.94 173 ALA B C 1
ATOM 4011 O O . ALA B 1 173 ? 13.438 -23.484 -24.125 1 92.94 173 ALA B O 1
ATOM 4012 N N . THR B 1 174 ? 14.742 -24.688 -22.734 1 94.75 174 THR B N 1
ATOM 4013 C CA . THR B 1 174 ? 13.844 -25.828 -22.75 1 94.75 174 THR B CA 1
ATOM 4014 C C . THR B 1 174 ? 13.164 -26.016 -21.391 1 94.75 174 THR B C 1
ATOM 4016 O O . THR B 1 174 ? 12.453 -27 -21.188 1 94.75 174 THR B O 1
ATOM 4019 N N . MET B 1 175 ? 13.414 -25.172 -20.5 1 96.12 175 MET B N 1
ATOM 4020 C CA . MET B 1 175 ? 12.961 -25.328 -19.125 1 96.12 175 MET B CA 1
ATOM 4021 C C . MET B 1 175 ? 11.445 -25.469 -19.062 1 96.12 175 MET B C 1
ATOM 4023 O O . MET B 1 175 ? 10.93 -26.406 -18.453 1 96.12 175 MET B O 1
ATOM 4027 N N . MET B 1 176 ? 10.742 -24.625 -19.781 1 96.06 176 MET B N 1
ATOM 4028 C CA . MET B 1 176 ? 9.281 -24.625 -19.719 1 96.06 176 MET B CA 1
ATOM 4029 C C . MET B 1 176 ? 8.711 -25.906 -20.312 1 96.06 176 MET B C 1
ATOM 4031 O O . MET B 1 176 ? 7.742 -26.469 -19.812 1 96.06 176 MET B O 1
ATOM 4035 N N . GLU B 1 177 ? 9.336 -26.344 -21.344 1 95.56 177 GLU B N 1
ATOM 4036 C CA . GLU B 1 177 ? 8.914 -27.594 -21.984 1 95.56 177 GLU B CA 1
ATOM 4037 C C . GLU B 1 177 ? 9.102 -28.781 -21.047 1 95.56 177 GLU B C 1
ATOM 4039 O O . GLU B 1 177 ? 8.242 -29.656 -20.969 1 95.56 177 GLU B O 1
ATOM 4044 N N . VAL B 1 178 ? 10.195 -28.797 -20.375 1 97.31 178 VAL B N 1
ATOM 4045 C CA . VAL B 1 178 ? 10.5 -29.891 -19.453 1 97.31 178 VAL B CA 1
ATOM 4046 C C . VAL B 1 178 ? 9.555 -29.828 -18.266 1 97.31 178 VAL B C 1
ATOM 4048 O O . VAL B 1 178 ? 8.961 -30.844 -17.891 1 97.31 178 VAL B O 1
ATOM 4051 N N . LEU B 1 179 ? 9.312 -28.656 -17.719 1 98 179 LEU B N 1
ATOM 4052 C CA . LEU B 1 179 ? 8.484 -28.5 -16.516 1 98 179 LEU B CA 1
ATOM 4053 C C . LEU B 1 179 ? 7.027 -28.828 -16.828 1 98 179 LEU B C 1
ATOM 4055 O O . LEU B 1 179 ? 6.285 -29.266 -15.945 1 98 179 LEU B O 1
ATOM 4059 N N . ALA B 1 180 ? 6.617 -28.641 -18.109 1 97.12 180 ALA B N 1
ATOM 4060 C CA . ALA B 1 180 ? 5.238 -28.891 -18.516 1 97.12 180 ALA B CA 1
ATOM 4061 C C . ALA B 1 180 ? 4.898 -30.375 -18.406 1 97.12 180 ALA B C 1
ATOM 4063 O O . ALA B 1 180 ? 3.725 -30.766 -18.438 1 97.12 180 ALA B O 1
ATOM 4064 N N . ARG B 1 181 ? 5.906 -31.234 -18.25 1 97.44 181 ARG B N 1
ATOM 4065 C CA . ARG B 1 181 ? 5.691 -32.656 -18.172 1 97.44 181 ARG B CA 1
ATOM 4066 C C . ARG B 1 181 ? 5.34 -33.094 -16.75 1 97.44 181 ARG B C 1
ATOM 4068 O O . ARG B 1 181 ? 4.906 -34.219 -16.516 1 97.44 181 ARG B O 1
ATOM 4075 N N . TYR B 1 182 ? 5.504 -32.188 -15.812 1 98.44 182 TYR B N 1
ATOM 4076 C CA . TYR B 1 182 ? 5.324 -32.562 -14.406 1 98.44 182 TYR B CA 1
ATOM 4077 C C . TYR B 1 182 ? 3.947 -32.125 -13.914 1 98.44 182 TYR B C 1
ATOM 4079 O O . TYR B 1 182 ? 3.438 -31.078 -14.312 1 98.44 182 TYR B O 1
ATOM 4087 N N . LYS B 1 183 ? 3.369 -32.906 -13.023 1 98.38 183 LYS B N 1
ATOM 4088 C CA . LYS B 1 183 ? 2.092 -32.562 -12.406 1 98.38 183 LYS B CA 1
ATOM 4089 C C . LYS B 1 183 ? 2.266 -31.453 -11.359 1 98.38 183 LYS B C 1
ATOM 4091 O O . LYS B 1 183 ? 1.421 -30.562 -11.242 1 98.38 183 LYS B O 1
ATOM 4096 N N . PHE B 1 184 ? 3.369 -31.562 -10.594 1 98.81 184 PHE B N 1
ATOM 4097 C CA . PHE B 1 184 ? 3.605 -30.625 -9.5 1 98.81 184 PHE B CA 1
ATOM 4098 C C . PHE B 1 184 ? 4.977 -29.984 -9.625 1 98.81 184 PHE B C 1
ATOM 4100 O O . PHE B 1 184 ? 5.898 -30.578 -10.195 1 98.81 184 PHE B O 1
ATOM 4107 N N . TYR B 1 185 ? 5.109 -28.734 -9.164 1 98.88 185 TYR B N 1
ATOM 4108 C CA . TYR B 1 185 ? 6.371 -28.016 -9.078 1 98.88 185 TYR B CA 1
ATOM 4109 C C . TYR B 1 185 ? 6.59 -27.469 -7.676 1 98.88 185 TYR B C 1
ATOM 4111 O O . TYR B 1 185 ? 5.707 -26.812 -7.113 1 98.88 185 TYR B O 1
ATOM 4119 N N . LEU B 1 186 ? 7.758 -27.766 -7.094 1 98.88 186 LEU B N 1
ATOM 4120 C CA . LEU B 1 186 ? 8.102 -27.188 -5.801 1 98.88 186 LEU B CA 1
ATOM 4121 C C . LEU B 1 186 ? 8.516 -25.719 -5.953 1 98.88 186 LEU B C 1
ATOM 4123 O O . LEU B 1 186 ? 9.672 -25.422 -6.258 1 98.88 186 LEU B O 1
ATOM 4127 N N . ALA B 1 187 ? 7.594 -24.812 -5.715 1 98.81 187 ALA B N 1
ATOM 4128 C CA . ALA B 1 187 ? 7.859 -23.375 -5.754 1 98.81 187 ALA B CA 1
ATOM 4129 C C . ALA B 1 187 ? 8.344 -22.859 -4.398 1 98.81 187 ALA B C 1
ATOM 4131 O O . ALA B 1 187 ? 7.688 -22.031 -3.777 1 98.81 187 ALA B O 1
ATOM 4132 N N . PHE B 1 188 ? 9.508 -23.328 -4.02 1 98.69 188 PHE B N 1
ATOM 4133 C CA . PHE B 1 188 ? 10.102 -23 -2.729 1 98.69 188 PHE B CA 1
ATOM 4134 C C . PHE B 1 188 ? 10.938 -21.734 -2.824 1 98.69 188 PHE B C 1
ATOM 4136 O O . PHE B 1 188 ? 11.891 -21.672 -3.604 1 98.69 188 PHE B O 1
ATOM 4143 N N . GLU B 1 189 ? 10.578 -20.781 -2.02 1 97.62 189 GLU B N 1
ATOM 4144 C CA . GLU B 1 189 ? 11.297 -19.516 -2.02 1 97.62 189 GLU B CA 1
ATOM 4145 C C . GLU B 1 189 ? 12.609 -19.625 -1.247 1 97.62 189 GLU B C 1
ATOM 4147 O O . GLU B 1 189 ? 12.742 -20.453 -0.355 1 97.62 189 GLU B O 1
ATOM 4152 N N . ASN B 1 190 ? 13.578 -18.766 -1.594 1 95.19 190 ASN B N 1
ATOM 4153 C CA . ASN B 1 190 ? 14.859 -18.766 -0.91 1 95.19 190 ASN B CA 1
ATOM 4154 C C . ASN B 1 190 ? 14.789 -18.031 0.424 1 95.19 190 ASN B C 1
ATOM 4156 O O . ASN B 1 190 ? 15.719 -18.094 1.228 1 95.19 190 ASN B O 1
ATOM 4160 N N . SER B 1 191 ? 13.672 -17.266 0.629 1 94.69 191 SER B N 1
ATOM 4161 C CA . SER B 1 191 ? 13.422 -16.578 1.893 1 94.69 191 SER B CA 1
ATOM 4162 C C . SER B 1 191 ? 11.922 -16.406 2.133 1 94.69 191 SER B C 1
ATOM 4164 O O . SER B 1 191 ? 11.125 -16.484 1.197 1 94.69 191 SER B O 1
ATOM 4166 N N . LEU B 1 192 ? 11.625 -16.266 3.383 1 95.12 192 LEU B N 1
ATOM 4167 C CA . LEU B 1 192 ? 10.227 -16.156 3.781 1 95.12 192 LEU B CA 1
ATOM 4168 C C . LEU B 1 192 ? 9.891 -14.727 4.188 1 95.12 192 LEU B C 1
ATOM 4170 O O . LEU B 1 192 ? 10.211 -14.297 5.297 1 95.12 192 LEU B O 1
ATOM 4174 N N . HIS B 1 193 ? 9.312 -13.945 3.285 1 95.75 193 HIS B N 1
ATOM 4175 C CA . HIS B 1 193 ? 8.883 -12.57 3.533 1 95.75 193 HIS B CA 1
ATOM 4176 C C . HIS B 1 193 ? 7.492 -12.32 2.967 1 95.75 193 HIS B C 1
ATOM 4178 O O . HIS B 1 193 ? 7.098 -12.945 1.979 1 95.75 193 HIS B O 1
ATOM 4184 N N . PRO B 1 194 ? 6.781 -11.391 3.574 1 94.75 194 PRO B N 1
ATOM 4185 C CA . PRO B 1 194 ? 5.449 -11.07 3.059 1 94.75 194 PRO B CA 1
ATOM 4186 C C . PRO B 1 194 ? 5.461 -10.695 1.578 1 94.75 194 PRO B C 1
ATOM 4188 O O . PRO B 1 194 ? 6.359 -9.977 1.127 1 94.75 194 PRO B O 1
ATOM 4191 N N . ASP B 1 195 ? 4.535 -11.281 0.809 1 97.12 195 ASP B N 1
ATOM 4192 C CA . ASP B 1 195 ? 4.25 -10.953 -0.586 1 97.12 195 ASP B CA 1
ATOM 4193 C C . ASP B 1 195 ? 5.348 -11.477 -1.508 1 97.12 195 ASP B C 1
ATOM 4195 O O . ASP B 1 195 ? 5.27 -11.32 -2.729 1 97.12 195 ASP B O 1
ATOM 4199 N N . TYR B 1 196 ? 6.383 -12.117 -0.886 1 97.81 196 TYR B N 1
ATOM 4200 C CA . TYR B 1 196 ? 7.496 -12.586 -1.703 1 97.81 196 TYR B CA 1
ATOM 4201 C C . TYR B 1 196 ? 7.148 -13.898 -2.404 1 97.81 196 TYR B C 1
ATOM 4203 O O . TYR B 1 196 ? 7.52 -14.977 -1.939 1 97.81 196 TYR B O 1
ATOM 4211 N N . ILE B 1 197 ? 6.473 -13.82 -3.486 1 98.69 197 ILE B N 1
ATOM 4212 C CA . ILE B 1 197 ? 6.062 -14.891 -4.387 1 98.69 197 ILE B CA 1
ATOM 4213 C C . ILE B 1 197 ? 6.672 -14.664 -5.77 1 98.69 197 ILE B C 1
ATOM 4215 O O . ILE B 1 197 ? 6.219 -13.797 -6.52 1 98.69 197 ILE B O 1
ATOM 4219 N N . THR B 1 198 ? 7.645 -15.391 -6.113 1 98.31 198 THR B N 1
ATOM 4220 C CA . THR B 1 198 ? 8.539 -15.039 -7.211 1 98.31 198 THR B CA 1
ATOM 4221 C C . THR B 1 198 ? 8.242 -15.883 -8.445 1 98.31 198 THR B C 1
ATOM 4223 O O . THR B 1 198 ? 7.133 -16.406 -8.594 1 98.31 198 THR B O 1
ATOM 4226 N N . GLU B 1 199 ? 9.195 -15.922 -9.406 1 97.44 199 GLU B N 1
ATOM 4227 C CA . GLU B 1 199 ? 9.031 -16.594 -10.688 1 97.44 199 GLU B CA 1
ATOM 4228 C C . GLU B 1 199 ? 8.852 -18.109 -10.492 1 97.44 199 GLU B C 1
ATOM 4230 O O . GLU B 1 199 ? 8.281 -18.781 -11.352 1 97.44 199 GLU B O 1
ATOM 4235 N N . LYS B 1 200 ? 9.289 -18.641 -9.375 1 98 200 LYS B N 1
ATOM 4236 C CA . LYS B 1 200 ? 9.141 -20.062 -9.109 1 98 200 LYS B CA 1
ATOM 4237 C C . LYS B 1 200 ? 7.676 -20.484 -9.188 1 98 200 LYS B C 1
ATOM 4239 O O . LYS B 1 200 ? 7.355 -21.531 -9.766 1 98 200 LYS B O 1
ATOM 4244 N N . LEU B 1 201 ? 6.84 -19.656 -8.609 1 98.75 201 LEU B N 1
ATOM 4245 C CA . LEU B 1 201 ? 5.414 -19.953 -8.695 1 98.75 201 LEU B CA 1
ATOM 4246 C C . LEU B 1 201 ? 4.832 -19.469 -10.016 1 98.75 201 LEU B C 1
ATOM 4248 O O . LEU B 1 201 ? 4.199 -20.234 -10.742 1 98.75 201 LEU B O 1
ATOM 4252 N N . TRP B 1 202 ? 5.055 -18.266 -10.344 1 98.69 202 TRP B N 1
ATOM 4253 C CA . TRP B 1 202 ? 4.328 -17.578 -11.398 1 98.69 202 TRP B CA 1
ATOM 4254 C C . TRP B 1 202 ? 4.754 -18.078 -12.773 1 98.69 202 TRP B C 1
ATOM 4256 O O . TRP B 1 202 ? 3.93 -18.203 -13.688 1 98.69 202 TRP B O 1
ATOM 4266 N N . LYS B 1 203 ? 6.031 -18.344 -12.906 1 97.81 203 LYS B N 1
ATOM 4267 C CA . LYS B 1 203 ? 6.543 -18.797 -14.195 1 97.81 203 LYS B CA 1
ATOM 4268 C C . LYS B 1 203 ? 6.762 -20.312 -14.211 1 97.81 203 LYS B C 1
ATOM 4270 O O . LYS B 1 203 ? 6.039 -21.047 -14.891 1 97.81 203 LYS B O 1
ATOM 4275 N N . ASN B 1 204 ? 7.621 -20.797 -13.297 1 98 204 ASN B N 1
ATOM 4276 C CA . ASN B 1 204 ? 8.039 -22.188 -13.336 1 98 204 ASN B CA 1
ATOM 4277 C C . ASN B 1 204 ? 6.863 -23.141 -13.133 1 98 204 ASN B C 1
ATOM 4279 O O . ASN B 1 204 ? 6.812 -24.219 -13.734 1 98 204 ASN B O 1
ATOM 4283 N N . ALA B 1 205 ? 5.906 -22.703 -12.32 1 98.56 205 ALA B N 1
ATOM 4284 C CA . ALA B 1 205 ? 4.777 -23.594 -12.031 1 98.56 205 ALA B CA 1
ATOM 4285 C C . ALA B 1 205 ? 3.568 -23.234 -12.891 1 98.56 205 ALA B C 1
ATOM 4287 O O . ALA B 1 205 ? 3.182 -24 -13.773 1 98.56 205 ALA B O 1
ATOM 4288 N N . LEU B 1 206 ? 3.031 -22.078 -12.766 1 98 206 LEU B N 1
ATOM 4289 C CA . LEU B 1 206 ? 1.734 -21.75 -13.344 1 98 206 LEU B CA 1
ATOM 4290 C C . LEU B 1 206 ? 1.822 -21.688 -14.867 1 98 206 LEU B C 1
ATOM 4292 O O . LEU B 1 206 ? 0.918 -22.141 -15.562 1 98 206 LEU B O 1
ATOM 4296 N N . GLN B 1 207 ? 2.916 -21.125 -15.398 1 96.25 207 GLN B N 1
ATOM 4297 C CA . GLN B 1 207 ? 3.027 -21.047 -16.859 1 96.25 207 GLN B CA 1
ATOM 4298 C C . GLN B 1 207 ? 3.299 -22.438 -17.453 1 96.25 207 GLN B C 1
ATOM 4300 O O . GLN B 1 207 ? 2.982 -22.688 -18.609 1 96.25 207 GLN B O 1
ATOM 4305 N N . ALA B 1 208 ? 3.836 -23.359 -16.672 1 96.31 208 ALA B N 1
ATOM 4306 C CA . ALA B 1 208 ? 4.102 -24.719 -17.109 1 96.31 208 ALA B CA 1
ATOM 4307 C C . ALA B 1 208 ? 2.898 -25.625 -16.859 1 96.31 208 ALA B C 1
ATOM 4309 O O . ALA B 1 208 ? 2.951 -26.828 -17.109 1 96.31 208 ALA B O 1
ATOM 4310 N N . TRP B 1 209 ? 1.855 -25.078 -16.281 1 96.5 209 TRP B N 1
ATOM 4311 C CA . TRP B 1 209 ? 0.633 -25.797 -15.938 1 96.5 209 TRP B CA 1
ATOM 4312 C C . TRP B 1 209 ? 0.912 -26.891 -14.914 1 96.5 209 TRP B C 1
ATOM 4314 O O . TRP B 1 209 ? 0.302 -27.969 -14.961 1 96.5 209 TRP B O 1
ATOM 4324 N N . ALA B 1 210 ? 1.891 -26.703 -14.125 1 98.06 210 ALA B N 1
ATOM 4325 C CA . ALA B 1 210 ? 2.129 -27.547 -12.961 1 98.06 210 ALA B CA 1
ATOM 4326 C C . ALA B 1 210 ? 1.495 -26.953 -11.703 1 98.06 210 ALA B C 1
ATOM 4328 O O . ALA B 1 210 ? 1.503 -25.734 -11.523 1 98.06 210 ALA B O 1
ATOM 4329 N N . VAL B 1 211 ? 0.909 -27.766 -10.836 1 98.56 211 VAL B N 1
ATOM 4330 C CA . VAL B 1 211 ? 0.363 -27.266 -9.578 1 98.56 211 VAL B CA 1
ATOM 4331 C C . VAL B 1 211 ? 1.502 -26.875 -8.633 1 98.56 211 VAL B C 1
ATOM 4333 O O . VAL B 1 211 ? 2.35 -27.719 -8.305 1 98.56 211 VAL B O 1
ATOM 4336 N N . PRO B 1 212 ? 1.553 -25.641 -8.211 1 98.94 212 PRO B N 1
ATOM 4337 C CA . PRO B 1 212 ? 2.641 -25.25 -7.312 1 98.94 212 PRO B CA 1
ATOM 4338 C C . PRO B 1 212 ? 2.461 -25.797 -5.898 1 98.94 212 PRO B C 1
ATOM 4340 O O . PRO B 1 212 ? 1.377 -25.688 -5.32 1 98.94 212 PRO B O 1
ATOM 4343 N N . VAL B 1 213 ? 3.441 -26.406 -5.41 1 98.94 213 VAL B N 1
ATOM 4344 C CA . VAL B 1 213 ? 3.627 -26.656 -3.982 1 98.94 213 VAL B CA 1
ATOM 4345 C C . VAL B 1 213 ? 4.508 -25.562 -3.381 1 98.94 213 VAL B C 1
ATOM 4347 O O . VAL B 1 213 ? 5.672 -25.422 -3.756 1 98.94 213 VAL B O 1
ATOM 4350 N N . VAL B 1 214 ? 3.932 -24.812 -2.418 1 98.94 214 VAL B N 1
ATOM 4351 C CA . VAL B 1 214 ? 4.605 -23.547 -2.135 1 98.94 214 VAL B CA 1
ATOM 4352 C C . VAL B 1 214 ? 5.16 -23.562 -0.713 1 98.94 214 VAL B C 1
ATOM 4354 O O . VAL B 1 214 ? 4.539 -24.109 0.197 1 98.94 214 VAL B O 1
ATOM 4357 N N . LEU B 1 215 ? 6.348 -23.078 -0.567 1 98.75 215 LEU B N 1
ATOM 4358 C CA . LEU B 1 215 ? 7.047 -22.703 0.661 1 98.75 215 LEU B CA 1
ATOM 4359 C C . LEU B 1 215 ? 7.578 -21.281 0.579 1 98.75 215 LEU B C 1
ATOM 4361 O O . LEU B 1 215 ? 8.539 -21.016 -0.149 1 98.75 215 LEU B O 1
ATOM 4365 N N . GLY B 1 216 ? 6.918 -20.359 1.14 1 97.56 216 GLY B N 1
ATOM 4366 C CA . GLY B 1 216 ? 7.164 -18.922 1.131 1 97.56 216 GLY B CA 1
ATOM 4367 C C . GLY B 1 216 ? 6.379 -18.188 2.191 1 97.56 216 GLY B C 1
ATOM 4368 O O . GLY B 1 216 ? 6.441 -18.531 3.375 1 97.56 216 GLY B O 1
ATOM 4369 N N . PRO B 1 217 ? 5.664 -17.156 1.825 1 96.31 217 PRO B N 1
ATOM 4370 C CA . PRO B 1 217 ? 4.816 -16.484 2.816 1 96.31 217 PRO B CA 1
ATOM 4371 C C . PRO B 1 217 ? 3.67 -17.375 3.307 1 96.31 217 PRO B C 1
ATOM 4373 O O . PRO B 1 217 ? 3.508 -18.5 2.832 1 96.31 217 PRO B O 1
ATOM 4376 N N . SER B 1 218 ? 2.91 -16.844 4.219 1 95.25 218 SER B N 1
ATOM 4377 C CA . SER B 1 218 ? 1.838 -17.625 4.828 1 95.25 218 SER B CA 1
ATOM 4378 C C . SER B 1 218 ? 0.775 -18 3.801 1 95.25 218 SER B C 1
ATOM 4380 O O . SER B 1 218 ? 0.662 -17.359 2.754 1 95.25 218 SER B O 1
ATOM 4382 N N . ARG B 1 219 ? 0.057 -19.062 4.109 1 96.75 219 ARG B N 1
ATOM 4383 C CA . ARG B 1 219 ? -1.061 -19.484 3.271 1 96.75 219 ARG B CA 1
ATOM 4384 C C . ARG B 1 219 ? -2.01 -18.328 2.996 1 96.75 219 ARG B C 1
ATOM 4386 O O . ARG B 1 219 ? -2.422 -18.109 1.854 1 96.75 219 ARG B O 1
ATOM 4393 N N . ARG B 1 220 ? -2.268 -17.594 4.031 1 94.38 220 ARG B N 1
ATOM 4394 C CA . ARG B 1 220 ? -3.164 -16.453 3.904 1 94.38 220 ARG B CA 1
ATOM 4395 C C . ARG B 1 220 ? -2.59 -15.406 2.953 1 94.38 220 ARG B C 1
ATOM 4397 O O . ARG B 1 220 ? -3.328 -14.789 2.182 1 94.38 220 ARG B O 1
ATOM 4404 N N . ASN B 1 221 ? -1.333 -15.211 3.039 1 96.38 221 ASN B N 1
ATOM 4405 C CA . ASN B 1 221 ? -0.691 -14.242 2.154 1 96.38 221 ASN B CA 1
ATOM 4406 C C . ASN B 1 221 ? -0.766 -14.688 0.694 1 96.38 221 ASN B C 1
ATOM 4408 O O . ASN B 1 221 ? -1.008 -13.867 -0.193 1 96.38 221 ASN B O 1
ATOM 4412 N N . TYR B 1 222 ? -0.576 -15.984 0.423 1 98.31 222 TYR B N 1
ATOM 4413 C CA . TYR B 1 222 ? -0.758 -16.484 -0.934 1 98.31 222 TYR B CA 1
ATOM 4414 C C . TYR B 1 222 ? -2.176 -16.234 -1.427 1 98.31 222 TYR B C 1
ATOM 4416 O O . TYR B 1 222 ? -2.381 -15.875 -2.59 1 98.31 222 TYR B O 1
ATOM 4424 N N . GLU B 1 223 ? -3.08 -16.344 -0.554 1 97.69 223 GLU B N 1
ATOM 4425 C CA . GLU B 1 223 ? -4.492 -16.25 -0.918 1 97.69 223 GLU B CA 1
ATOM 4426 C C . GLU B 1 223 ? -4.883 -14.82 -1.26 1 97.69 223 GLU B C 1
ATOM 4428 O O . GLU B 1 223 ? -5.965 -14.57 -1.801 1 97.69 223 GLU B O 1
ATOM 4433 N N . ARG B 1 224 ? -4.059 -13.875 -0.968 1 97.5 224 ARG B N 1
ATOM 4434 C CA . ARG B 1 224 ? -4.285 -12.508 -1.434 1 97.5 224 ARG B CA 1
ATOM 4435 C C . ARG B 1 224 ? -4.168 -12.422 -2.951 1 97.5 224 ARG B C 1
ATOM 4437 O O . ARG B 1 224 ? -4.836 -11.602 -3.584 1 97.5 224 ARG B O 1
ATOM 4444 N N . PHE B 1 225 ? -3.371 -13.352 -3.518 1 98.44 225 PHE B N 1
ATOM 4445 C CA . PHE B 1 225 ? -3.002 -13.164 -4.914 1 98.44 225 PHE B CA 1
ATOM 4446 C C . PHE B 1 225 ? -3.471 -14.344 -5.762 1 98.44 225 PHE B C 1
ATOM 4448 O O . PHE B 1 225 ? -3.498 -14.258 -6.992 1 98.44 225 PHE B O 1
ATOM 4455 N N . LEU B 1 226 ? -3.828 -15.461 -5.102 1 98.38 226 LEU B N 1
ATOM 4456 C CA . LEU B 1 226 ? -4.238 -16.688 -5.781 1 98.38 226 LEU B CA 1
ATOM 4457 C C . LEU B 1 226 ? -5.488 -17.266 -5.137 1 98.38 226 LEU B C 1
ATOM 4459 O O . LEU B 1 226 ? -5.629 -17.25 -3.91 1 98.38 226 LEU B O 1
ATOM 4463 N N . PRO B 1 227 ? -6.301 -17.875 -5.988 1 97.38 227 PRO B N 1
ATOM 4464 C CA . PRO B 1 227 ? -7.34 -18.688 -5.367 1 97.38 227 PRO B CA 1
ATOM 4465 C C . PRO B 1 227 ? -6.77 -19.828 -4.516 1 97.38 227 PRO B C 1
ATOM 4467 O O . PRO B 1 227 ? -5.707 -20.375 -4.836 1 97.38 227 PRO B O 1
ATOM 4470 N N . PRO B 1 228 ? -7.48 -20.156 -3.457 1 96.5 228 PRO B N 1
ATOM 4471 C CA . PRO B 1 228 ? -6.953 -21.172 -2.539 1 96.5 228 PRO B CA 1
ATOM 4472 C C . PRO B 1 228 ? -6.668 -22.5 -3.232 1 96.5 228 PRO B C 1
ATOM 4474 O O . PRO B 1 228 ? -5.773 -23.234 -2.811 1 96.5 228 PRO B O 1
ATOM 4477 N N . ASP B 1 229 ? -7.371 -22.875 -4.281 1 96.25 229 ASP B N 1
ATOM 4478 C CA . ASP B 1 229 ? -7.195 -24.172 -4.934 1 96.25 229 ASP B CA 1
ATOM 4479 C C . ASP B 1 229 ? -6.168 -24.078 -6.059 1 96.25 229 ASP B C 1
ATOM 4481 O O . ASP B 1 229 ? -6.012 -25.016 -6.844 1 96.25 229 ASP B O 1
ATOM 4485 N N . ALA B 1 230 ? -5.48 -22.953 -6.125 1 98.19 230 ALA B N 1
ATOM 4486 C CA . ALA B 1 230 ? -4.492 -22.781 -7.191 1 98.19 230 ALA B CA 1
ATOM 4487 C C . ALA B 1 230 ? -3.117 -23.266 -6.75 1 98.19 230 ALA B C 1
ATOM 4489 O O . ALA B 1 230 ? -2.178 -23.297 -7.551 1 98.19 230 ALA B O 1
ATOM 4490 N N . PHE B 1 231 ? -3.012 -23.641 -5.469 1 98.88 231 PHE B N 1
ATOM 4491 C CA . PHE B 1 231 ? -1.712 -24.047 -4.949 1 98.88 231 PHE B CA 1
ATOM 4492 C C . PHE B 1 231 ? -1.874 -25 -3.77 1 98.88 231 PHE B C 1
ATOM 4494 O O . PHE B 1 231 ? -2.979 -25.172 -3.25 1 98.88 231 PHE B O 1
ATOM 4501 N N . ILE B 1 232 ? -0.796 -25.641 -3.475 1 98.88 232 ILE B N 1
ATOM 4502 C CA . ILE B 1 232 ? -0.689 -26.484 -2.285 1 98.88 232 ILE B CA 1
ATOM 4503 C C . ILE B 1 232 ? 0.367 -25.906 -1.343 1 98.88 232 ILE B C 1
ATOM 4505 O O . ILE B 1 232 ? 1.54 -25.812 -1.706 1 98.88 232 ILE B O 1
ATOM 4509 N N . HIS B 1 233 ? -0.058 -25.484 -0.195 1 98.88 233 HIS B N 1
ATOM 4510 C CA . HIS B 1 233 ? 0.869 -24.906 0.771 1 98.88 233 HIS B CA 1
ATOM 4511 C C . HIS B 1 233 ? 1.433 -25.984 1.7 1 98.88 233 HIS B C 1
ATOM 4513 O O . HIS B 1 233 ? 0.688 -26.812 2.213 1 98.88 233 HIS B O 1
ATOM 4519 N N . VAL B 1 234 ? 2.65 -25.922 2.004 1 98.81 234 VAL B N 1
ATOM 4520 C CA . VAL B 1 234 ? 3.293 -26.969 2.801 1 98.81 234 VAL B CA 1
ATOM 4521 C C . VAL B 1 234 ? 2.705 -26.969 4.211 1 98.81 234 VAL B C 1
ATOM 4523 O O . VAL B 1 234 ? 2.611 -28.031 4.844 1 98.81 234 VAL B O 1
ATOM 4526 N N . ASP B 1 235 ? 2.26 -25.812 4.672 1 97.88 235 ASP B N 1
ATOM 4527 C CA . ASP B 1 235 ? 1.771 -25.688 6.039 1 97.88 235 ASP B CA 1
ATOM 4528 C C . ASP B 1 235 ? 0.376 -26.297 6.184 1 97.88 235 ASP B C 1
ATOM 4530 O O . ASP B 1 235 ? -0.156 -26.375 7.293 1 97.88 235 ASP B O 1
ATOM 4534 N N . ASP B 1 236 ? -0.222 -26.688 5.102 1 98.12 236 ASP B N 1
ATOM 4535 C CA . ASP B 1 236 ? -1.516 -27.359 5.176 1 98.12 236 ASP B CA 1
ATOM 4536 C C . ASP B 1 236 ? -1.365 -28.781 5.711 1 98.12 236 ASP B C 1
ATOM 4538 O O . ASP B 1 236 ? -2.357 -29.438 6.043 1 98.12 236 ASP B O 1
ATOM 4542 N N . PHE B 1 237 ? -0.163 -29.25 5.832 1 98.62 237 PHE B N 1
ATOM 4543 C CA . PHE B 1 237 ? 0.115 -30.625 6.223 1 98.62 237 PHE B CA 1
ATOM 4544 C C . PHE B 1 237 ? 0.965 -30.672 7.488 1 98.62 237 PHE B C 1
ATOM 4546 O O . PHE B 1 237 ? 1.865 -29.844 7.664 1 98.62 237 PHE B O 1
ATOM 4553 N N . PRO B 1 238 ? 0.779 -31.609 8.344 1 98.12 238 PRO B N 1
ATOM 4554 C CA . PRO B 1 238 ? 1.526 -31.672 9.602 1 98.12 238 PRO B CA 1
ATOM 4555 C C . PRO B 1 238 ? 2.99 -32.062 9.398 1 98.12 238 PRO B C 1
ATOM 4557 O O . PRO B 1 238 ? 3.814 -31.875 10.297 1 98.12 238 PRO B O 1
ATOM 4560 N N . SER B 1 239 ? 3.328 -32.688 8.211 1 98.12 239 SER B N 1
ATOM 4561 C CA . SER B 1 239 ? 4.699 -33.094 7.93 1 98.12 239 SER B CA 1
ATOM 4562 C C . SER B 1 239 ? 4.949 -33.219 6.43 1 98.12 239 SER B C 1
ATOM 4564 O O . SER B 1 239 ? 4.004 -33.312 5.645 1 98.12 239 SER B O 1
ATOM 4566 N N . PRO B 1 240 ? 6.23 -33.188 6.055 1 98.62 240 PRO B N 1
ATOM 4567 C CA . PRO B 1 240 ? 6.555 -33.438 4.648 1 98.62 240 PRO B CA 1
ATOM 4568 C C . PRO B 1 240 ? 6.07 -34.781 4.168 1 98.62 240 PRO B C 1
ATOM 4570 O O . PRO B 1 240 ? 5.691 -34.938 3 1 98.62 240 PRO B O 1
ATOM 4573 N N . GLN B 1 241 ? 6.059 -35.781 5.02 1 98.69 241 GLN B N 1
ATOM 4574 C CA . GLN B 1 241 ? 5.539 -37.094 4.676 1 98.69 241 GLN B CA 1
ATOM 4575 C C . GLN B 1 241 ? 4.059 -37.031 4.309 1 98.69 241 GLN B C 1
ATOM 4577 O O . GLN B 1 241 ? 3.627 -37.656 3.336 1 98.69 241 GLN B O 1
ATOM 4582 N N . ALA B 1 242 ? 3.354 -36.281 5.098 1 98.81 242 ALA B N 1
ATOM 4583 C CA . ALA B 1 242 ? 1.929 -36.125 4.82 1 98.81 242 ALA B CA 1
ATOM 4584 C C . ALA B 1 242 ? 1.708 -35.406 3.484 1 98.81 242 ALA B C 1
ATOM 4586 O O . ALA B 1 242 ? 0.78 -35.75 2.746 1 98.81 242 ALA B O 1
ATOM 4587 N N . LEU B 1 243 ? 2.521 -34.469 3.18 1 98.88 243 LEU B N 1
ATOM 4588 C CA . LEU B 1 243 ? 2.457 -33.781 1.888 1 98.88 243 LEU B CA 1
ATOM 4589 C C . LEU B 1 243 ? 2.73 -34.75 0.751 1 98.88 243 LEU B C 1
ATOM 4591 O O . LEU B 1 243 ? 2.004 -34.781 -0.245 1 98.88 243 LEU B O 1
ATOM 4595 N N . ALA B 1 244 ? 3.74 -35.562 0.926 1 98.88 244 ALA B N 1
ATOM 4596 C CA . ALA B 1 244 ? 4.09 -36.562 -0.081 1 98.88 244 ALA B CA 1
ATOM 4597 C C . ALA B 1 244 ? 2.914 -37.5 -0.358 1 98.88 244 ALA B C 1
ATOM 4599 O O . ALA B 1 244 ? 2.596 -37.781 -1.516 1 98.88 244 ALA B O 1
ATOM 4600 N N . GLN B 1 245 ? 2.316 -37.938 0.702 1 98.75 245 GLN B N 1
ATOM 4601 C CA . GLN B 1 245 ? 1.162 -38.812 0.572 1 98.75 245 GLN B CA 1
ATOM 4602 C C . GLN B 1 245 ? 0.031 -38.156 -0.194 1 98.75 245 GLN B C 1
ATOM 4604 O O . GLN B 1 245 ? -0.629 -38.781 -1.023 1 98.75 245 GLN B O 1
ATOM 4609 N N . HIS B 1 246 ? -0.167 -36.906 0.065 1 98.75 246 HIS B N 1
ATOM 4610 C CA . HIS B 1 246 ? -1.212 -36.125 -0.611 1 98.75 246 HIS B CA 1
ATOM 4611 C C . HIS B 1 246 ? -0.93 -36.031 -2.105 1 98.75 246 HIS B C 1
ATOM 4613 O O . HIS B 1 246 ? -1.824 -36.25 -2.928 1 98.75 246 HIS B O 1
ATOM 4619 N N . LEU B 1 247 ? 0.279 -35.719 -2.496 1 98.81 247 LEU B N 1
ATOM 4620 C CA . LEU B 1 247 ? 0.645 -35.594 -3.9 1 98.81 247 LEU B CA 1
ATOM 4621 C C . LEU B 1 247 ? 0.509 -36.906 -4.633 1 98.81 247 LEU B C 1
ATOM 4623 O O . LEU B 1 247 ? 0.027 -36.969 -5.77 1 98.81 247 LEU B O 1
ATOM 4627 N N . GLN B 1 248 ? 0.889 -38 -3.977 1 98.5 248 GLN B N 1
ATOM 4628 C CA . GLN B 1 248 ? 0.764 -39.312 -4.562 1 98.5 248 GLN B CA 1
ATOM 4629 C C . GLN B 1 248 ? -0.701 -39.719 -4.738 1 98.5 248 GLN B C 1
ATOM 4631 O O . GLN B 1 248 ? -1.064 -40.344 -5.727 1 98.5 248 GLN B O 1
ATOM 4636 N N . ALA B 1 249 ? -1.471 -39.344 -3.756 1 98.44 249 ALA B N 1
ATOM 4637 C CA . ALA B 1 249 ? -2.904 -39.594 -3.863 1 98.44 249 ALA B CA 1
ATOM 4638 C C . ALA B 1 249 ? -3.514 -38.812 -5.031 1 98.44 249 ALA B C 1
ATOM 4640 O O . ALA B 1 249 ? -4.352 -39.344 -5.762 1 98.44 249 ALA B O 1
ATOM 4641 N N . LEU B 1 250 ? -3.121 -37.594 -5.188 1 98.06 250 LEU B N 1
ATOM 4642 C CA . LEU B 1 250 ? -3.619 -36.75 -6.289 1 98.06 250 LEU B CA 1
ATOM 4643 C C . LEU B 1 250 ? -3.184 -37.344 -7.633 1 98.06 250 LEU B C 1
ATOM 4645 O O . LEU B 1 250 ? -3.914 -37.219 -8.625 1 98.06 250 LEU B O 1
ATOM 4649 N N . ASP B 1 251 ? -1.999 -37.906 -7.656 1 96.81 251 ASP B N 1
ATOM 4650 C CA . ASP B 1 251 ? -1.499 -38.531 -8.875 1 96.81 251 ASP B CA 1
ATOM 4651 C C . ASP B 1 251 ? -2.441 -39.656 -9.352 1 96.81 251 ASP B C 1
ATOM 4653 O O . ASP B 1 251 ? -2.594 -39.875 -10.555 1 96.81 251 ASP B O 1
ATOM 4657 N N . LYS B 1 252 ? -3.123 -40.281 -8.469 1 95.88 252 LYS B N 1
ATOM 4658 C CA . LYS B 1 252 ? -3.973 -41.438 -8.781 1 95.88 252 LYS B CA 1
ATOM 4659 C C . LYS B 1 252 ? -5.434 -41 -8.914 1 95.88 252 LYS B C 1
ATOM 4661 O O . LYS B 1 252 ? -6.281 -41.812 -9.305 1 95.88 252 LYS B O 1
ATOM 4666 N N . ASP B 1 253 ? -5.68 -39.812 -8.547 1 96.44 253 ASP B N 1
ATOM 4667 C CA . ASP B 1 253 ? -7.047 -39.281 -8.586 1 96.44 253 ASP B CA 1
ATOM 4668 C C . ASP B 1 253 ? -7.16 -38.094 -9.531 1 96.44 253 ASP B C 1
ATOM 4670 O O . ASP B 1 253 ? -7.105 -36.938 -9.094 1 96.44 253 ASP B O 1
ATOM 4674 N N . GLN B 1 254 ? -7.488 -38.406 -10.703 1 93.44 254 GLN B N 1
ATOM 4675 C CA . GLN B 1 254 ? -7.496 -37.406 -11.75 1 93.44 254 GLN B CA 1
ATOM 4676 C C . GLN B 1 254 ? -8.523 -36.312 -11.453 1 93.44 254 GLN B C 1
ATOM 4678 O O . GLN B 1 254 ? -8.273 -35.125 -11.688 1 93.44 254 GLN B O 1
ATOM 4683 N N . ALA B 1 255 ? -9.641 -36.719 -10.953 1 94.25 255 ALA B N 1
ATOM 4684 C CA . ALA B 1 255 ? -10.703 -35.75 -10.656 1 94.25 255 ALA B CA 1
ATOM 4685 C C . ALA B 1 255 ? -10.242 -34.719 -9.617 1 94.25 255 ALA B C 1
ATOM 4687 O O . ALA B 1 255 ? -10.445 -33.531 -9.797 1 94.25 255 ALA B O 1
ATOM 4688 N N . SER B 1 256 ? -9.633 -35.156 -8.547 1 97 256 SER B N 1
ATOM 4689 C CA . SER B 1 256 ? -9.133 -34.281 -7.504 1 97 256 SER B CA 1
ATOM 4690 C C . SER B 1 256 ? -7.992 -33.406 -8.016 1 97 256 SER B C 1
ATOM 4692 O O . SER B 1 256 ? -7.902 -32.219 -7.676 1 97 256 SER B O 1
ATOM 4694 N N . TYR B 1 257 ? -7.195 -34.031 -8.812 1 96.69 257 TYR B N 1
ATOM 4695 C CA . TYR B 1 257 ? -6.078 -33.312 -9.406 1 96.69 257 TYR B CA 1
ATOM 4696 C C . TYR B 1 257 ? -6.578 -32.156 -10.273 1 96.69 257 TYR B C 1
ATOM 4698 O O . TYR B 1 257 ? -6.051 -31.047 -10.203 1 96.69 257 TYR B O 1
ATOM 4706 N N . LEU B 1 258 ? -7.617 -32.344 -11 1 94.44 258 LEU B N 1
ATOM 4707 C CA . LEU B 1 258 ? -8.133 -31.375 -11.969 1 94.44 258 LEU B CA 1
ATOM 4708 C C . LEU B 1 258 ? -8.758 -30.188 -11.25 1 94.44 258 LEU B C 1
ATOM 4710 O O . LEU B 1 258 ? -8.914 -29.109 -11.844 1 94.44 258 LEU B O 1
ATOM 4714 N N . ARG B 1 259 ? -9.078 -30.312 -9.992 1 95.5 259 ARG B N 1
ATOM 4715 C CA . ARG B 1 259 ? -9.648 -29.219 -9.219 1 95.5 259 ARG B CA 1
ATOM 4716 C C . ARG B 1 259 ? -8.648 -28.062 -9.086 1 95.5 259 ARG B C 1
ATOM 4718 O O . ARG B 1 259 ? -9.047 -26.906 -8.961 1 95.5 259 ARG B O 1
ATOM 4725 N N . TYR B 1 260 ? -7.422 -28.375 -9.164 1 96.62 260 TYR B N 1
ATOM 4726 C CA . TYR B 1 260 ? -6.375 -27.359 -9.016 1 96.62 260 TYR B CA 1
ATOM 4727 C C . TYR B 1 260 ? -6.258 -26.5 -10.258 1 96.62 260 TYR B C 1
ATOM 4729 O O . TYR B 1 260 ? -5.473 -25.547 -10.297 1 96.62 260 TYR B O 1
ATOM 4737 N N . PHE B 1 261 ? -7.102 -26.719 -11.289 1 95.88 261 PHE B N 1
ATOM 4738 C CA . PHE B 1 261 ? -7.043 -25.953 -12.523 1 95.88 261 PHE B CA 1
ATOM 4739 C C . PHE B 1 261 ? -8.367 -25.266 -12.797 1 95.88 261 PHE B C 1
ATOM 4741 O O . PHE B 1 261 ? -8.523 -24.562 -13.805 1 95.88 261 PHE B O 1
ATOM 4748 N N . ARG B 1 262 ? -9.305 -25.406 -11.875 1 93.75 262 ARG B N 1
ATOM 4749 C CA . ARG B 1 262 ? -10.633 -24.828 -12.07 1 93.75 262 ARG B CA 1
ATOM 4750 C C . ARG B 1 262 ? -10.555 -23.312 -12.219 1 93.75 262 ARG B C 1
ATOM 4752 O O . ARG B 1 262 ? -11.305 -22.719 -13 1 93.75 262 ARG B O 1
ATOM 4759 N N . TRP B 1 263 ? -9.648 -22.734 -11.469 1 95.5 263 TRP B N 1
ATOM 4760 C CA . TRP B 1 263 ? -9.5 -21.281 -11.5 1 95.5 263 TRP B CA 1
ATOM 4761 C C . TRP B 1 263 ? -9.148 -20.797 -12.906 1 95.5 263 TRP B C 1
ATOM 4763 O O . TRP B 1 263 ? -9.414 -19.656 -13.266 1 95.5 263 TRP B O 1
ATOM 4773 N N . ARG B 1 264 ? -8.594 -21.609 -13.742 1 95.25 264 ARG B N 1
ATOM 4774 C CA . ARG B 1 264 ? -8.141 -21.234 -15.078 1 95.25 264 ARG B CA 1
ATOM 4775 C C . ARG B 1 264 ? -9.32 -21.031 -16.016 1 95.25 264 ARG B C 1
ATOM 4777 O O . ARG B 1 264 ? -9.164 -20.5 -17.125 1 95.25 264 ARG B O 1
ATOM 4784 N N . GLU B 1 265 ? -10.484 -21.422 -15.586 1 93.69 265 GLU B N 1
ATOM 4785 C CA . GLU B 1 265 ? -11.68 -21.172 -16.391 1 93.69 265 GLU B CA 1
ATOM 4786 C C . GLU B 1 265 ? -11.945 -19.688 -16.547 1 93.69 265 GLU B C 1
ATOM 4788 O O . GLU B 1 265 ? -12.578 -19.266 -17.516 1 93.69 265 GLU B O 1
ATOM 4793 N N . THR B 1 266 ? -11.43 -18.891 -15.547 1 94.44 266 THR B N 1
ATOM 4794 C CA . THR B 1 266 ? -11.789 -17.469 -15.57 1 94.44 266 THR B CA 1
ATOM 4795 C C . THR B 1 266 ? -10.555 -16.594 -15.375 1 94.44 266 THR B C 1
ATOM 4797 O O . THR B 1 266 ? -10.656 -15.367 -15.391 1 94.44 266 THR B O 1
ATOM 4800 N N . LEU B 1 267 ? -9.375 -17.188 -15.117 1 96.25 267 LEU B N 1
ATOM 4801 C CA . LEU B 1 267 ? -8.164 -16.422 -14.844 1 96.25 267 LEU B CA 1
ATOM 4802 C C . LEU B 1 267 ? -6.984 -16.984 -15.633 1 96.25 267 LEU B C 1
ATOM 4804 O O . LEU B 1 267 ? -6.984 -18.172 -16 1 96.25 267 LEU B O 1
ATOM 4808 N N . ARG B 1 268 ? -6.043 -16.172 -15.844 1 96.19 268 ARG B N 1
ATOM 4809 C CA . ARG B 1 268 ? -4.773 -16.594 -16.438 1 96.19 268 ARG B CA 1
ATOM 4810 C C . ARG B 1 268 ? -3.596 -15.938 -15.719 1 96.19 268 ARG B C 1
ATOM 4812 O O . ARG B 1 268 ? -3.701 -14.805 -15.25 1 96.19 268 ARG B O 1
ATOM 4819 N N . PRO B 1 269 ? -2.492 -16.625 -15.641 1 96.62 269 PRO B N 1
ATOM 4820 C CA . PRO B 1 269 ? -1.302 -16.016 -15.047 1 96.62 269 PRO B CA 1
ATOM 4821 C C . PRO B 1 269 ? -0.592 -15.055 -16 1 96.62 269 PRO B C 1
ATOM 4823 O O . PRO B 1 269 ? -0.538 -15.305 -17.203 1 96.62 269 PRO B O 1
ATOM 4826 N N . CYS B 1 270 ? -0.125 -13.969 -15.43 1 96.5 270 CYS B N 1
ATOM 4827 C CA . CYS B 1 270 ? 0.69 -12.977 -16.125 1 96.5 270 CYS B CA 1
ATOM 4828 C C . CYS B 1 270 ? 2.023 -12.773 -15.414 1 96.5 270 CYS B C 1
ATOM 4830 O O . CYS B 1 270 ? 2.133 -13.016 -14.211 1 96.5 270 CYS B O 1
ATOM 4832 N N . SER B 1 271 ? 3.018 -12.406 -16.219 1 94.69 271 SER B N 1
ATOM 4833 C CA . SER B 1 271 ? 4.348 -12.195 -15.648 1 94.69 271 SER B CA 1
ATOM 4834 C C . SER B 1 271 ? 4.766 -10.734 -15.75 1 94.69 271 SER B C 1
ATOM 4836 O O . SER B 1 271 ? 4.305 -10.016 -16.641 1 94.69 271 SER B O 1
ATOM 4838 N N . ARG B 1 272 ? 5.629 -10.391 -14.945 1 94.56 272 ARG B N 1
ATOM 4839 C CA . ARG B 1 272 ? 6.176 -9.039 -14.938 1 94.56 272 ARG B CA 1
ATOM 4840 C C . ARG B 1 272 ? 7.129 -8.828 -16.109 1 94.56 272 ARG B C 1
ATOM 4842 O O . ARG B 1 272 ? 7.625 -9.789 -16.688 1 94.56 272 ARG B O 1
ATOM 4849 N N . SER B 1 273 ? 7.332 -7.594 -16.453 1 94.31 273 SER B N 1
ATOM 4850 C CA . SER B 1 273 ? 8.398 -7.137 -17.344 1 94.31 273 SER B CA 1
ATOM 4851 C C . SER B 1 273 ? 8.953 -5.789 -16.891 1 94.31 273 SER B C 1
ATOM 4853 O O . SER B 1 273 ? 8.234 -4.984 -16.297 1 94.31 273 SER B O 1
ATOM 4855 N N . TRP B 1 274 ? 10.18 -5.562 -17.219 1 95.56 274 TRP B N 1
ATOM 4856 C CA . TRP B 1 274 ? 10.797 -4.285 -16.875 1 95.56 274 TRP B CA 1
ATOM 4857 C C . TRP B 1 274 ? 10.07 -3.127 -17.547 1 95.56 274 TRP B C 1
ATOM 4859 O O . TRP B 1 274 ? 9.883 -2.066 -16.938 1 95.56 274 TRP B O 1
ATOM 4869 N N . ALA B 1 275 ? 9.648 -3.346 -18.781 1 93.81 275 ALA B N 1
ATOM 4870 C CA . ALA B 1 275 ? 8.922 -2.309 -19.5 1 93.81 275 ALA B CA 1
ATOM 4871 C C . ALA B 1 275 ? 7.637 -1.928 -18.766 1 93.81 275 ALA B C 1
ATOM 4873 O O . ALA B 1 275 ? 7.367 -0.744 -18.547 1 93.81 275 ALA B O 1
ATOM 4874 N N . LEU B 1 276 ? 6.902 -2.93 -18.406 1 94.44 276 LEU B N 1
ATOM 4875 C CA . LEU B 1 276 ? 5.664 -2.68 -17.688 1 94.44 276 LEU B CA 1
ATOM 4876 C C . LEU B 1 276 ? 5.949 -2.021 -16.328 1 94.44 276 LEU B C 1
ATOM 4878 O O . LEU B 1 276 ? 5.254 -1.084 -15.938 1 94.44 276 LEU B O 1
ATOM 4882 N N . ASP B 1 277 ? 6.961 -2.518 -15.648 1 96.75 277 ASP B N 1
ATOM 4883 C CA . ASP B 1 277 ? 7.305 -1.985 -14.336 1 96.75 277 ASP B CA 1
ATOM 4884 C C . ASP B 1 277 ? 7.633 -0.496 -14.414 1 96.75 277 ASP B C 1
ATOM 4886 O O . ASP B 1 277 ? 7.133 0.298 -13.617 1 96.75 277 ASP B O 1
ATOM 4890 N N . TYR B 1 278 ? 8.43 -0.105 -15.344 1 97.12 278 TYR B N 1
ATOM 4891 C CA . TYR B 1 278 ? 8.812 1.296 -15.484 1 97.12 278 TYR B CA 1
ATOM 4892 C C . TYR B 1 278 ? 7.625 2.146 -15.914 1 97.12 278 TYR B C 1
ATOM 4894 O O . TYR B 1 278 ? 7.512 3.309 -15.523 1 97.12 278 TYR B O 1
ATOM 4902 N N . CYS B 1 279 ? 6.738 1.552 -16.703 1 95.75 279 CYS B N 1
ATOM 4903 C CA . CYS B 1 279 ? 5.531 2.283 -17.062 1 95.75 279 CYS B CA 1
ATOM 4904 C C . CYS B 1 279 ? 4.629 2.482 -15.852 1 95.75 279 CYS B C 1
ATOM 4906 O O . CYS B 1 279 ? 3.967 3.516 -15.727 1 95.75 279 CYS B O 1
ATOM 4908 N N . LYS B 1 280 ? 4.57 1.496 -14.984 1 96 280 LYS B N 1
ATOM 4909 C CA . LYS B 1 280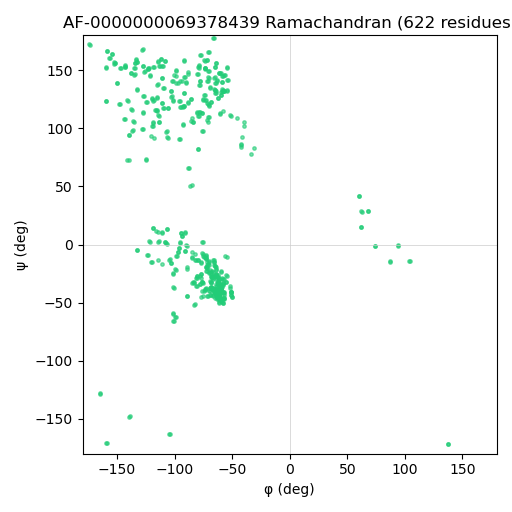 ? 3.838 1.68 -13.734 1 96 280 LYS B CA 1
ATOM 4910 C C . LYS B 1 280 ? 4.391 2.857 -12.938 1 96 280 LYS B C 1
ATOM 4912 O O . LYS B 1 280 ? 3.633 3.619 -12.336 1 96 280 LYS B O 1
ATOM 4917 N N . ALA B 1 281 ? 5.711 2.973 -12.914 1 97.38 281 ALA B N 1
ATOM 4918 C CA . ALA B 1 281 ? 6.328 4.125 -12.258 1 97.38 281 ALA B CA 1
ATOM 4919 C C . ALA B 1 281 ? 5.906 5.426 -12.93 1 97.38 281 ALA B C 1
ATOM 4921 O O . ALA B 1 281 ? 5.559 6.398 -12.25 1 97.38 281 ALA B O 1
ATOM 4922 N N . CYS B 1 282 ? 5.926 5.391 -14.242 1 96.25 282 CYS B N 1
ATOM 4923 C CA . CYS B 1 282 ? 5.496 6.551 -15.016 1 96.25 282 CYS B CA 1
ATOM 4924 C C . CYS B 1 282 ? 4.066 6.938 -14.672 1 96.25 282 CYS B C 1
ATOM 4926 O O . CYS B 1 282 ? 3.791 8.094 -14.344 1 96.25 282 CYS B O 1
ATOM 4928 N N . TRP B 1 283 ? 3.203 5.984 -14.695 1 92.94 283 TRP B N 1
ATOM 4929 C CA . TRP B 1 283 ? 1.795 6.234 -14.406 1 92.94 283 TRP B CA 1
ATOM 4930 C C . TRP B 1 283 ? 1.614 6.773 -12.992 1 92.94 283 TRP B C 1
ATOM 4932 O O . TRP B 1 283 ? 0.886 7.746 -12.781 1 92.94 283 TRP B O 1
ATOM 4942 N N . GLN B 1 284 ? 2.27 6.176 -12.031 1 94.62 284 GLN B N 1
ATOM 4943 C CA . GLN B 1 284 ? 2.15 6.586 -10.633 1 94.62 284 GLN B CA 1
ATOM 4944 C C . GLN B 1 284 ? 2.658 8.016 -10.438 1 94.62 284 GLN B C 1
ATOM 4946 O O . GLN B 1 284 ? 2.02 8.82 -9.758 1 94.62 284 GLN B O 1
ATOM 4951 N N . LEU B 1 285 ? 3.773 8.336 -10.992 1 95.56 285 LEU B N 1
ATOM 4952 C CA . LEU B 1 285 ? 4.402 9.641 -10.812 1 95.56 285 LEU B CA 1
ATOM 4953 C C . LEU B 1 285 ? 3.582 10.742 -11.484 1 95.56 285 LEU B C 1
ATOM 4955 O O . LEU B 1 285 ? 3.582 11.883 -11.023 1 95.56 285 LEU B O 1
ATOM 4959 N N . GLN B 1 286 ? 2.859 10.359 -12.516 1 91.12 286 GLN B N 1
ATOM 4960 C CA . GLN B 1 286 ? 1.986 11.312 -13.188 1 91.12 286 GLN B CA 1
ATOM 4961 C C . GLN B 1 286 ? 0.701 11.539 -12.391 1 91.12 286 GLN B C 1
ATOM 4963 O O . GLN B 1 286 ? 0.17 12.648 -12.359 1 91.12 286 GLN B O 1
ATOM 4968 N N . GLN B 1 287 ? 0.288 10.516 -11.773 1 87.31 287 GLN B N 1
ATOM 4969 C CA . GLN B 1 287 ? -1.025 10.523 -11.141 1 87.31 287 GLN B CA 1
ATOM 4970 C C . GLN B 1 287 ? -0.961 11.164 -9.758 1 87.31 287 GLN B C 1
ATOM 4972 O O . GLN B 1 287 ? -1.938 11.758 -9.297 1 87.31 287 GLN B O 1
ATOM 4977 N N . ASP B 1 288 ? 0.084 11.008 -9.109 1 90.81 288 ASP B N 1
ATOM 4978 C CA . ASP B 1 288 ? 0.175 11.414 -7.715 1 90.81 288 ASP B CA 1
ATOM 4979 C C . ASP B 1 288 ? 1.386 12.312 -7.484 1 90.81 288 ASP B C 1
ATOM 4981 O O . ASP B 1 288 ? 2.529 11.859 -7.562 1 90.81 288 ASP B O 1
ATOM 4985 N N . SER B 1 289 ? 1.125 13.57 -7.156 1 91.12 289 SER B N 1
ATOM 4986 C CA . SER B 1 289 ? 2.199 14.531 -6.93 1 91.12 289 SER B CA 1
ATOM 4987 C C . SER B 1 289 ? 2.291 14.93 -5.461 1 91.12 289 SER B C 1
ATOM 4989 O O . SER B 1 289 ? 3.039 15.844 -5.105 1 91.12 289 SER B O 1
ATOM 4991 N N . ARG B 1 290 ? 1.6 14.242 -4.641 1 96 290 ARG B N 1
ATOM 4992 C CA . ARG B 1 290 ? 1.592 14.578 -3.221 1 96 290 ARG B CA 1
ATOM 4993 C C . ARG B 1 290 ? 2.99 14.461 -2.623 1 96 290 ARG B C 1
ATOM 4995 O O . ARG B 1 290 ? 3.766 13.586 -3.01 1 96 290 ARG B O 1
ATOM 5002 N N . TYR B 1 291 ? 3.232 15.312 -1.657 1 97.12 291 TYR B N 1
ATOM 5003 C CA . TYR B 1 291 ? 4.457 15.18 -0.875 1 97.12 291 TYR B CA 1
ATOM 5004 C C . TYR B 1 291 ? 4.469 13.875 -0.088 1 97.12 291 TYR B C 1
ATOM 5006 O O . TYR B 1 291 ? 3.471 13.516 0.543 1 97.12 291 TYR B O 1
ATOM 5014 N N . GLN B 1 292 ? 5.523 13.156 -0.182 1 97.81 292 GLN B N 1
ATOM 5015 C CA . GLN B 1 292 ? 5.734 11.984 0.657 1 97.81 292 GLN B CA 1
ATOM 5016 C C . GLN B 1 292 ? 7.211 11.609 0.725 1 97.81 292 GLN B C 1
ATOM 5018 O O . GLN B 1 292 ? 7.984 11.953 -0.17 1 97.81 292 GLN B O 1
ATOM 5023 N N . THR B 1 293 ? 7.574 11.016 1.787 1 97.94 293 THR B N 1
ATOM 5024 C CA . THR B 1 293 ? 8.906 10.438 1.938 1 97.94 293 THR B CA 1
ATOM 5025 C C . THR B 1 293 ? 8.812 9.023 2.518 1 97.94 293 THR B C 1
ATOM 5027 O O . THR B 1 293 ? 7.754 8.602 2.979 1 97.94 293 THR B O 1
ATOM 5030 N N . VAL B 1 294 ? 9.836 8.266 2.312 1 97.44 294 VAL B N 1
ATOM 5031 C CA . VAL B 1 294 ? 10.062 7.008 3.021 1 97.44 294 VAL B CA 1
ATOM 5032 C C . VAL B 1 294 ? 11.18 7.191 4.047 1 97.44 294 VAL B C 1
ATOM 5034 O O . VAL B 1 294 ? 12.359 7 3.732 1 97.44 294 VAL B O 1
ATOM 5037 N N . PRO B 1 295 ? 10.852 7.531 5.262 1 95.5 295 PRO B N 1
ATOM 5038 C CA . PRO B 1 295 ? 11.883 7.898 6.234 1 95.5 295 PRO B CA 1
ATOM 5039 C C . PRO B 1 295 ? 12.906 6.785 6.457 1 95.5 295 PRO B C 1
ATOM 5041 O O . PRO B 1 295 ? 14.086 7.066 6.676 1 95.5 295 PRO B O 1
ATOM 5044 N N . SER B 1 296 ? 12.43 5.535 6.391 1 95.75 296 SER B N 1
ATOM 5045 C CA . SER B 1 296 ? 13.328 4.398 6.562 1 95.75 296 SER B CA 1
ATOM 5046 C C . SER B 1 296 ? 12.938 3.238 5.652 1 95.75 296 SER B C 1
ATOM 5048 O O . SER B 1 296 ? 11.953 2.543 5.91 1 95.75 296 SER B O 1
ATOM 5050 N N . ILE B 1 297 ? 13.734 3.014 4.656 1 96.19 297 ILE B N 1
ATOM 5051 C CA . ILE B 1 297 ? 13.531 1.868 3.779 1 96.19 297 ILE B CA 1
ATOM 5052 C C . ILE B 1 297 ? 13.68 0.574 4.574 1 96.19 297 ILE B C 1
ATOM 5054 O O . ILE B 1 297 ? 12.883 -0.354 4.422 1 96.19 297 ILE B O 1
ATOM 5058 N N . ALA B 1 298 ? 14.656 0.596 5.473 1 95.5 298 ALA B N 1
ATOM 5059 C CA . ALA B 1 298 ? 14.945 -0.592 6.273 1 95.5 298 ALA B CA 1
ATOM 5060 C C . ALA B 1 298 ? 13.734 -0.98 7.125 1 95.5 298 ALA B C 1
ATOM 5062 O O . ALA B 1 298 ? 13.297 -2.131 7.102 1 95.5 298 ALA B O 1
ATOM 5063 N N . SER B 1 299 ? 13.188 -0.025 7.828 1 92.62 299 SER B N 1
ATOM 5064 C CA . SER B 1 299 ? 12.055 -0.299 8.711 1 92.62 299 SER B CA 1
ATOM 5065 C C . SER B 1 299 ? 10.82 -0.714 7.91 1 92.62 299 SER B C 1
ATOM 5067 O O . SER B 1 299 ? 10.125 -1.655 8.289 1 92.62 299 SER B O 1
ATOM 5069 N N . TRP B 1 300 ? 10.594 -0.061 6.816 1 93.5 300 TRP B N 1
ATOM 5070 C CA . TRP B 1 300 ? 9.43 -0.35 5.984 1 93.5 300 TRP B CA 1
ATOM 5071 C C . TRP B 1 300 ? 9.531 -1.742 5.371 1 93.5 300 TRP B C 1
ATOM 5073 O O . TRP B 1 300 ? 8.57 -2.51 5.391 1 93.5 300 TRP B O 1
ATOM 5083 N N . PHE B 1 301 ? 10.734 -2.082 4.863 1 95.25 301 PHE B N 1
ATOM 5084 C CA . PHE B 1 301 ? 10.906 -3.277 4.047 1 95.25 301 PHE B CA 1
ATOM 5085 C C . PHE B 1 301 ? 11.023 -4.52 4.922 1 95.25 301 PHE B C 1
ATOM 5087 O O . PHE B 1 301 ? 10.664 -5.621 4.492 1 95.25 301 PHE B O 1
ATOM 5094 N N . THR B 1 302 ? 11.508 -4.367 6.18 1 92 302 THR B N 1
ATOM 5095 C CA . THR B 1 302 ? 11.773 -5.523 7.023 1 92 302 THR B CA 1
ATOM 5096 C C . THR B 1 302 ? 10.609 -5.785 7.973 1 92 302 THR B C 1
ATOM 5098 O O . THR B 1 302 ? 10.609 -6.781 8.703 1 92 302 THR B O 1
ATOM 5101 N N . ARG B 1 303 ? 9.734 -4.902 7.934 1 82.12 303 ARG B N 1
ATOM 5102 C CA . ARG B 1 303 ? 8.617 -5.07 8.859 1 82.12 303 ARG B CA 1
ATOM 5103 C C . ARG B 1 303 ? 7.871 -6.375 8.586 1 82.12 303 ARG B C 1
ATOM 5105 O O . ARG B 1 303 ? 7.66 -6.75 7.43 1 82.12 303 ARG B O 1
ATOM 5112 N N . ASP B 1 304 ? 7.98 -7.336 9.602 1 64.62 304 ASP B N 1
ATOM 5113 C CA . ASP B 1 304 ? 7.25 -8.594 9.523 1 64.62 304 ASP B CA 1
ATOM 5114 C C . ASP B 1 304 ? 5.836 -8.445 10.086 1 64.62 304 ASP B C 1
ATOM 5116 O O . ASP B 1 304 ? 5.613 -7.664 11.016 1 64.62 304 ASP B O 1
ATOM 5120 N N . PHE B 1 305 ? 4.824 -8.422 9.281 1 55.59 305 PHE B N 1
ATOM 5121 C CA . PHE B 1 305 ? 3.434 -8.266 9.688 1 55.59 305 PHE B CA 1
ATOM 5122 C C . PHE B 1 305 ? 3.049 -9.32 10.727 1 55.59 305 PHE B C 1
ATOM 5124 O O . PHE B 1 305 ? 1.927 -9.312 11.234 1 55.59 305 PHE B O 1
ATOM 5131 N N . THR B 1 306 ? 3.834 -10.398 11.039 1 46.22 306 THR B N 1
ATOM 5132 C CA . THR B 1 306 ? 3.354 -11.422 11.961 1 46.22 306 THR B CA 1
ATOM 5133 C C . THR B 1 306 ? 3.629 -11.023 13.406 1 46.22 306 THR B C 1
ATOM 5135 O O . THR B 1 306 ? 4.77 -11.094 13.867 1 46.22 306 THR B O 1
ATOM 5138 N N . CYS B 1 307 ? 3.279 -9.758 13.992 1 41.91 307 CYS B N 1
ATOM 5139 C CA . CYS B 1 307 ? 3.371 -9.789 15.445 1 41.91 307 CYS B CA 1
ATOM 5140 C C . CYS B 1 307 ? 2.793 -11.078 16 1 41.91 307 CYS B C 1
ATOM 5142 O O . CYS B 1 307 ? 1.611 -11.375 15.812 1 41.91 307 CYS B O 1
ATOM 5144 N N . GLN B 1 308 ? 3.492 -12.172 16.062 1 34.12 308 GLN B N 1
ATOM 5145 C CA . GLN B 1 308 ? 3.057 -13.398 16.719 1 34.12 308 GLN B CA 1
ATOM 5146 C C . GLN B 1 308 ? 2.324 -13.102 18.016 1 34.12 308 GLN B C 1
ATOM 5148 O O . GLN B 1 308 ? 2.828 -12.352 18.859 1 34.12 308 GLN B O 1
ATOM 5153 N N . GLU B 1 309 ? 1.06 -13.148 18.094 1 31.59 309 GLU B N 1
ATOM 5154 C CA . GLU B 1 309 ? 0.356 -13.352 19.344 1 31.59 309 GLU B CA 1
ATOM 5155 C C . GLU B 1 309 ? 1.171 -14.219 20.312 1 31.59 309 GLU B C 1
ATOM 5157 O O . GLU B 1 309 ? 1.481 -15.367 19.984 1 31.59 309 GLU B O 1
ATOM 5162 N N . VAL B 1 310 ? 2.105 -13.727 21.062 1 30.44 310 VAL B N 1
ATOM 5163 C CA . VAL B 1 310 ? 2.551 -14.5 22.219 1 30.44 310 VAL B CA 1
ATOM 5164 C C . VAL B 1 310 ? 1.345 -14.914 23.062 1 30.44 310 VAL B C 1
ATOM 5166 O O . VAL B 1 310 ? 0.539 -14.062 23.453 1 30.44 310 VAL B O 1
ATOM 5169 N N . PRO B 1 311 ? 1.019 -16.172 23.109 1 25.69 311 PRO B N 1
ATOM 5170 C CA . PRO B 1 311 ? 0.063 -16.562 24.141 1 25.69 311 PRO B CA 1
ATOM 5171 C C . PRO B 1 311 ? 0.405 -15.961 25.516 1 25.69 311 PRO B C 1
ATOM 5173 O O . PRO B 1 311 ? 1.581 -15.883 25.875 1 25.69 311 PRO B O 1
ATOM 5176 N N . GLN B 1 312 ? -0.332 -15.016 26 1 20.92 312 GLN B N 1
ATOM 5177 C CA . GLN B 1 312 ? -0.241 -14.914 27.438 1 20.92 312 GLN B CA 1
ATOM 5178 C C . GLN B 1 312 ? -0.247 -16.297 28.094 1 20.92 312 GLN B C 1
ATOM 5180 O O . GLN B 1 312 ? -1.248 -17.016 28.031 1 20.92 312 GLN B O 1
ATOM 5185 N N . LEU B 1 313 ? 0.924 -16.906 28.219 1 16.67 313 LEU B N 1
ATOM 5186 C CA . LEU B 1 313 ? 0.927 -17.844 29.328 1 16.67 313 LEU B CA 1
ATOM 5187 C C . LEU B 1 313 ? 0.648 -17.141 30.656 1 16.67 313 LEU B C 1
ATOM 5189 O O . LEU B 1 313 ? 1.184 -16.047 30.906 1 16.67 313 LEU B O 1
#